Protein 8BJ2 (pdb70)

Sequence (718 aa):
DSFIRQQHLRKKLAPYQPILPFEVLSSRRLGRKPEEDIVKLDANENPYGPPPEVMEEALGSIRFPYVYPDPESRRLRAALAQDSGLESEEYILVGCGADELIDLIMRRCVLDPGDKIVDCPPTFTMYEFDAAVNGALVIKVPRRPDFSLNNVEQIIEVVKQEKKPKCCIFLTSPNNPDGSIIIDDDDLLKKILELPIILVVLDEAYIEFSSTIEESKMSWVKKHDNLIVLRTFSRAGLAGLRVGYGAFPLSIIKYLWRRAKQPYNVSVVAAEISSACAALQNPTYLENVKDALVKERGRLFDLLKAVPFLKPFPSHSNFILCEVTSGVDPKKLKEDLAEMGVMIRHYSNKKELKGYVRVSVGKPEHTDVLMNCISSRLSDSSFIRQHLRKLAPYQQPILPFEVLSSRLGRKPEDIVKLDANENPYGPPPEVMMEEALGSIRFPYVYPDPESRRLRAALAQDSGLESEEYILVGCGADELIDLIMRRCVLDPGDKIVDCPPTFTMMYEFDAAVNGALVIKVPRRPDFSLNVEQIIEVVKKQEKPKCCIFLTSPNNPDGSIIDDDDLLKILELPILVVLDEAYIEFSTIEESKMSWVKKHDNLIVLRTFSRAGLAGLRVGYGAFPLSIIKYLWRAKQPYNVSVVAAEISSACAALQNPTYLENVKDALVKERGRLFDLLKAVPFLKPFPSHSNFILCEVTSGVDPKKLKEDLAEMGVMIRHYSNKELKGYVRVSVGKPEEHTDVLMNCISRLS

Secondary structure (DSSP, 8-state):
--SS-GGGTTPPPP-----HHHHHHHHTS-GGG-EE-SS---TT-S-HHHHHHHTT-S-TTSPPPTT-HHHHHHHHHHHSS-GGGEEEESHHHHHHHHHHHHH--TT-EEEE-SSS-HHHHHHHHHTT-EEEE-PPPTTS---HHHHHHHHHHH--SEEEEESS-TTT-----HHHHHHHHTSSSEEEEE-TTGGGSSSPP-GGGGGT-TTEEEEEE----S-TTT--EEEE--HHHHHHHHHHS-SS-S-HHHHHHHHHHHT-HHHHHHHHHHHHHHHHHHHHHHHHSTTEEEPP-SSSEEEEEE-TT--HHHHHHHHHHTTEE-B---STTTTTEEEEE---HHHHHHHHHHHHTT-/--SS-GGGTTPPPP-----HHHHHHHHTS-GGG-EE-SS---TT-S-HHHHHHHTT-S-TTS---TT-HHHHHHHHHHHSS-GGGEEEESHHHHHHHHHHHHH--TT-EEEE-SSS-HHHHHHHHHTT-EEEE-PPPTTS---HHHHHHHHHHH--SEEEEESSPTTT-----HHHHHHHHTSSSEEEEE-TTGGGSSSPP-GGGGGT-TTEEEEEE----S-GGG--EEEE--HHHHHHHHHHS-SS-S-HHHHHHHHHHHT-HHHHHHHHHHHHHHHHHHHHHHHTSTTEEE---SSSEEEEEE-TT--HHHHHHHHHHTTEE-B---STTTTTEEEEE---HHHHHHHHHHHHT--

Solvent-accessible surface area: 27041 Å² total

Structure (mmCIF, N/CA/C/O backbone):
data_8BJ2
#
_entry.id   8BJ2
#
_cell.length_a   56.935
_cell.length_b   105.837
_cell.length_c   66.487
_cell.angle_alpha   90.000
_cell.angle_beta   108.900
_cell.angle_gamma   90.000
#
_symmetry.space_group_name_H-M   'P 1 21 1'
#
loop_
_entity.id
_entity.type
_entity.pdbx_description
1 polymer 'histidinol-phosphate aminotransferase'
2 non-polymer 'ACETATE ION'
3 non-polymer 'SODIUM ION'
4 non-polymer '4-(2-HYDROXYETHYL)-1-PIPERAZINE ETHANESULFONIC ACID'
5 water water
#
loop_
_atom_site.group_PDB
_atom_site.id
_atom_site.type_symbol
_atom_site.label_atom_id
_atom_site.label_alt_id
_atom_site.label_comp_id
_atom_site.label_asym_id
_atom_site.label_entity_id
_atom_site.label_seq_id
_atom_site.pdbx_PDB_ins_code
_atom_site.Cartn_x
_atom_site.Cartn_y
_atom_site.Cartn_z
_atom_site.occupancy
_atom_site.B_iso_or_equiv
_atom_site.auth_seq_id
_atom_site.auth_comp_id
_atom_site.auth_asym_id
_atom_site.auth_atom_id
_atom_site.pdbx_PDB_model_num
ATOM 1 N N . ASP A 1 1 ? 16.401 13.295 -5.052 1.00 37.37 25 ASP A N 1
ATOM 2 C CA . ASP A 1 1 ? 17.210 14.362 -5.634 1.00 36.91 25 ASP A CA 1
ATOM 3 C C . ASP A 1 1 ? 16.752 15.737 -5.149 1.00 33.98 25 ASP A C 1
ATOM 4 O O . ASP A 1 1 ? 15.668 15.882 -4.579 1.00 34.67 25 ASP A O 1
ATOM 9 N N . SER A 1 2 ? 17.579 16.750 -5.396 1.00 30.60 26 SER A N 1
ATOM 10 C CA . SER A 1 2 ? 17.333 18.073 -4.841 1.00 27.14 26 SER A CA 1
ATOM 11 C C . SER A 1 2 ? 18.226 19.081 -5.543 1.00 24.38 26 SER A C 1
ATOM 12 O O . SER A 1 2 ? 19.339 18.753 -5.964 1.00 25.46 26 SER A O 1
ATOM 15 N N . PHE A 1 3 ? 17.718 20.311 -5.677 1.00 21.08 27 PHE A N 1
ATOM 16 C CA . PHE A 1 3 ? 18.536 21.418 -6.164 1.00 18.82 27 PHE A CA 1
ATOM 17 C C . PHE A 1 3 ? 19.498 21.957 -5.102 1.00 17.01 27 PHE A C 1
ATOM 18 O O . PHE A 1 3 ? 20.391 22.748 -5.433 1.00 17.83 27 PHE A O 1
ATOM 26 N N . ILE A 1 4 ? 19.342 21.545 -3.843 1.00 17.57 28 ILE A N 1
ATOM 27 C CA . ILE A 1 4 ? 20.100 22.121 -2.735 1.00 17.46 28 ILE A CA 1
ATOM 28 C C . ILE A 1 4 ? 21.524 21.585 -2.758 1.00 18.28 28 ILE A C 1
ATOM 29 O O . ILE A 1 4 ? 21.757 20.392 -3.000 1.00 19.19 28 ILE A O 1
ATOM 34 N N . ARG A 1 5 ? 22.483 22.475 -2.506 1.00 16.19 29 ARG A N 1
ATOM 35 C CA . ARG A 1 5 ? 23.887 22.089 -2.463 1.00 16.10 29 ARG A CA 1
ATOM 36 C C . ARG A 1 5 ? 24.098 20.976 -1.447 1.00 15.46 29 ARG A C 1
ATOM 37 O O . ARG A 1 5 ? 23.492 20.971 -0.371 1.00 16.66 29 ARG A O 1
ATOM 45 N N . GLN A 1 6 ? 25.015 20.064 -1.782 1.00 18.24 30 GLN A N 1
ATOM 46 C CA A GLN A 1 6 ? 25.235 18.873 -0.963 0.47 18.91 30 GLN A CA 1
ATOM 47 C CA B GLN A 1 6 ? 25.217 18.874 -0.960 0.53 18.53 30 GLN A CA 1
ATOM 48 C C . GLN A 1 6 ? 25.558 19.228 0.484 1.00 20.61 30 GLN A C 1
ATOM 49 O O . GLN A 1 6 ? 25.061 18.590 1.419 1.00 21.10 30 GLN A O 1
ATOM 60 N N . HIS A 1 7 ? 26.401 20.236 0.697 1.00 19.01 31 HIS A N 1
ATOM 61 C CA . HIS A 1 7 ? 26.839 20.512 2.062 1.00 19.11 31 HIS A CA 1
ATOM 62 C C . HIS A 1 7 ? 25.716 21.031 2.946 1.00 18.21 31 HIS A C 1
ATOM 63 O O . HIS A 1 7 ? 25.828 20.958 4.176 1.00 21.93 31 HIS A O 1
ATOM 70 N N . LEU A 1 8 ? 24.641 21.546 2.361 1.00 17.29 32 LEU A N 1
ATOM 71 C CA . LEU A 1 8 ? 23.538 22.062 3.155 1.00 17.88 32 LEU A CA 1
ATOM 72 C C . LEU A 1 8 ? 22.518 20.993 3.509 1.00 20.29 32 LEU A C 1
ATOM 73 O O . LEU A 1 8 ? 21.644 21.241 4.346 1.00 21.95 32 LEU A O 1
ATOM 78 N N . ARG A 1 9 ? 22.586 19.819 2.881 1.00 23.23 33 ARG A N 1
ATOM 79 C CA . ARG A 1 9 ? 21.612 18.777 3.183 1.00 26.19 33 ARG A CA 1
ATOM 80 C C . ARG A 1 9 ? 21.822 18.185 4.570 1.00 28.22 33 ARG A C 1
ATOM 81 O O . ARG A 1 9 ? 20.894 17.582 5.116 1.00 32.43 33 ARG A O 1
ATOM 89 N N A LYS A 1 10 ? 23.011 18.356 5.148 0.70 28.41 34 LYS A N 1
ATOM 90 N N B LYS A 1 10 ? 23.004 18.360 5.163 0.30 26.85 34 LYS A N 1
ATOM 91 C CA A LYS A 1 10 ? 23.322 17.887 6.490 0.70 29.15 34 LYS A CA 1
ATOM 92 C CA B LYS A 1 10 ? 23.302 17.879 6.509 0.30 26.10 34 LYS A CA 1
ATOM 93 C C A LYS A 1 10 ? 23.496 19.033 7.483 0.70 26.96 34 LYS A C 1
ATOM 94 C C B LYS A 1 10 ? 23.399 19.011 7.528 0.30 24.94 34 LYS A C 1
ATOM 95 O O A LYS A 1 10 ? 24.074 18.837 8.556 0.70 28.66 34 LYS A O 1
ATOM 96 O O B LYS A 1 10 ? 23.782 18.773 8.676 0.30 24.94 34 LYS A O 1
ATOM 107 N N . LEU A 1 11 ? 22.969 20.213 7.170 1.00 24.62 35 LEU A N 1
ATOM 108 C CA . LEU A 1 11 ? 23.256 21.385 7.985 1.00 22.44 35 LEU A CA 1
ATOM 109 C C . LEU A 1 11 ? 22.466 21.327 9.283 1.00 25.95 35 LEU A C 1
ATOM 110 O O . LEU A 1 11 ? 21.249 21.127 9.269 1.00 29.45 35 LEU A O 1
ATOM 115 N N . ALA A 1 12 ? 23.155 21.518 10.402 1.00 25.51 36 ALA A N 1
ATOM 116 C CA . ALA A 1 12 ? 22.481 21.658 11.687 1.00 25.91 36 ALA A CA 1
ATOM 117 C C . ALA A 1 12 ? 21.953 23.081 11.826 1.00 25.97 36 ALA A C 1
ATOM 118 O O . ALA A 1 12 ? 22.719 24.041 11.656 1.00 27.20 36 ALA A O 1
ATOM 120 N N . PRO A 1 13 ? 20.665 23.263 12.110 1.00 27.84 37 PRO A N 1
ATOM 121 C CA . PRO A 1 13 ? 20.113 24.622 12.154 1.00 28.70 37 PRO A CA 1
ATOM 122 C C . PRO A 1 13 ? 20.567 25.384 13.385 1.00 26.33 37 PRO A C 1
ATOM 123 O O . PRO A 1 13 ? 20.953 24.816 14.411 1.00 26.58 37 PRO A O 1
ATOM 127 N N . TYR A 1 14 ? 20.505 26.705 13.262 1.00 23.82 38 TYR A N 1
ATOM 128 C CA . TYR A 1 14 ? 20.708 27.579 14.404 1.00 21.46 38 TYR A CA 1
ATOM 129 C C . TYR A 1 14 ? 19.548 27.427 15.381 1.00 22.83 38 TYR A C 1
ATOM 130 O O . TYR A 1 14 ? 18.424 27.095 14.993 1.00 26.09 38 TYR A O 1
ATOM 139 N N . GLN A 1 15 ? 19.829 27.688 16.660 1.00 24.64 39 GLN A N 1
ATOM 140 C CA . GLN A 1 15 ? 18.828 27.635 17.723 1.00 26.23 39 GLN A CA 1
ATOM 141 C C . GLN A 1 15 ? 18.493 29.048 18.173 1.00 24.37 39 GLN A C 1
ATOM 142 O O . GLN A 1 15 ? 19.086 29.552 19.139 1.00 26.11 39 GLN A O 1
ATOM 148 N N . PRO A 1 16 ? 17.546 29.726 17.533 1.00 21.43 40 PRO A N 1
ATOM 149 C CA . PRO A 1 16 ? 17.260 31.116 17.902 1.00 18.82 40 PRO A CA 1
ATOM 150 C C . PRO A 1 16 ? 16.362 31.188 19.130 1.00 20.24 40 PRO A C 1
ATOM 151 O O . PRO A 1 16 ? 15.832 30.189 19.622 1.00 23.89 40 PRO A O 1
ATOM 155 N N . ILE A 1 17 ? 16.203 32.410 19.624 1.00 17.97 41 ILE A N 1
ATOM 156 C CA . ILE A 1 17 ? 15.265 32.698 20.698 1.00 17.64 41 ILE A CA 1
ATOM 157 C C . ILE A 1 17 ? 14.053 33.429 20.119 1.00 18.36 41 ILE A C 1
ATOM 158 O O . ILE A 1 17 ? 14.041 33.842 18.954 1.00 17.90 41 ILE A O 1
ATOM 163 N N . LEU A 1 18 ? 13.003 33.550 20.939 1.00 18.27 42 LEU A N 1
ATOM 164 C CA . LEU A 1 18 ? 11.684 33.950 20.477 1.00 18.87 42 LEU A CA 1
ATOM 165 C C . LEU A 1 18 ? 11.199 35.191 21.213 1.00 17.10 42 LEU A C 1
ATOM 166 O O . LEU A 1 18 ? 11.462 35.339 22.410 1.00 17.07 42 LEU A O 1
ATOM 171 N N . PRO A 1 19 ? 10.483 36.082 20.529 1.00 17.26 43 PRO A N 1
ATOM 172 C CA . PRO A 1 19 ? 10.099 37.373 21.111 1.00 18.17 43 PRO A CA 1
ATOM 173 C C . PRO A 1 19 ? 8.866 37.259 22.004 1.00 18.07 43 PRO A C 1
ATOM 174 O O . PRO A 1 19 ? 8.228 36.208 22.113 1.00 17.04 43 PRO A O 1
ATOM 178 N N . PHE A 1 20 ? 8.517 38.394 22.624 1.00 16.62 44 PHE A N 1
ATOM 179 C CA . PHE A 1 20 ? 7.437 38.397 23.611 1.00 19.17 44 PHE A CA 1
ATOM 180 C C . PHE A 1 20 ? 6.110 37.927 23.013 1.00 19.65 44 PHE A C 1
ATOM 181 O O . PHE A 1 20 ? 5.329 37.239 23.679 1.00 19.37 44 PHE A O 1
ATOM 189 N N . GLU A 1 21 ? 5.808 38.328 21.778 1.00 19.87 45 GLU A N 1
ATOM 190 C CA . GLU A 1 21 ? 4.508 37.982 21.210 1.00 21.02 45 GLU A CA 1
ATOM 191 C C . GLU A 1 21 ? 4.368 36.475 21.044 1.00 23.26 45 GLU A C 1
ATOM 192 O O . GLU A 1 21 ? 3.290 35.909 21.272 1.00 25.13 45 GLU A O 1
ATOM 198 N N . VAL A 1 22 ? 5.455 35.805 20.664 1.00 21.89 46 VAL A N 1
ATOM 199 C CA . VAL A 1 22 ? 5.418 34.360 20.476 1.00 22.11 46 VAL A CA 1
ATOM 200 C C . VAL A 1 22 ? 5.400 33.657 21.825 1.00 22.42 46 VAL A C 1
ATOM 201 O O . VAL A 1 22 ? 4.629 32.714 22.042 1.00 23.13 46 VAL A O 1
ATOM 205 N N . LEU A 1 23 ? 6.223 34.124 22.763 1.00 21.16 47 LEU A N 1
ATOM 206 C CA . LEU A 1 23 ? 6.218 33.536 24.098 1.00 19.19 47 LEU A CA 1
ATOM 207 C C . LEU A 1 23 ? 4.858 33.685 24.768 1.00 20.59 47 LEU A C 1
ATOM 208 O O . LEU A 1 23 ? 4.402 32.773 25.468 1.00 22.73 47 LEU A O 1
ATOM 213 N N . SER A 1 24 ? 4.196 34.826 24.574 1.00 21.03 48 SER A N 1
ATOM 214 C CA . SER A 1 24 ? 2.887 35.014 25.194 1.00 23.66 48 SER A CA 1
ATOM 215 C C . SER A 1 24 ? 1.922 33.917 24.760 1.00 25.15 48 SER A C 1
ATOM 216 O O . SER A 1 24 ? 1.190 33.354 25.586 1.00 26.34 48 SER A O 1
ATOM 219 N N . SER A 1 25 ? 1.916 33.592 23.467 1.00 25.39 49 SER A N 1
ATOM 220 C CA . SER A 1 25 ? 1.036 32.541 22.971 1.00 29.03 49 SER A CA 1
ATOM 221 C C . SER A 1 25 ? 1.448 31.174 23.500 1.00 29.95 49 SER A C 1
ATOM 222 O O . SER A 1 25 ? 0.594 30.371 23.899 1.00 31.85 49 SER A O 1
ATOM 225 N N . ARG A 1 26 ? 2.749 30.886 23.510 1.00 27.85 50 ARG A N 1
ATOM 226 C CA A ARG A 1 26 ? 3.203 29.569 23.942 0.51 26.82 50 ARG A CA 1
ATOM 227 C CA B ARG A 1 26 ? 3.219 29.574 23.945 0.49 27.03 50 ARG A CA 1
ATOM 228 C C . ARG A 1 26 ? 2.991 29.373 25.437 1.00 27.24 50 ARG A C 1
ATOM 229 O O . ARG A 1 26 ? 2.539 28.306 25.871 1.00 28.76 50 ARG A O 1
ATOM 244 N N . LEU A 1 27 ? 3.311 30.384 26.241 1.00 25.48 51 LEU A N 1
ATOM 245 C CA . LEU A 1 27 ? 3.249 30.245 27.690 1.00 24.46 51 LEU A CA 1
ATOM 246 C C . LEU A 1 27 ? 1.879 30.561 28.276 1.00 25.92 51 LEU A C 1
ATOM 247 O O . LEU A 1 27 ? 1.622 30.218 29.437 1.00 27.13 51 LEU A O 1
ATOM 252 N N . GLY A 1 28 ? 0.992 31.190 27.514 1.00 26.14 52 GLY A N 1
ATOM 253 C CA . GLY A 1 28 ? -0.292 31.563 28.079 1.00 25.79 52 GLY A CA 1
ATOM 254 C C . GLY A 1 28 ? -0.195 32.664 29.112 1.00 25.76 52 GLY A C 1
ATOM 255 O O . GLY A 1 28 ? -0.942 32.654 30.103 1.00 28.73 52 GLY A O 1
ATOM 256 N N . ARG A 1 29 ? 0.719 33.605 28.915 1.00 23.59 53 ARG A N 1
ATOM 257 C CA . ARG A 1 29 ? 0.897 34.734 29.811 1.00 23.42 53 ARG A CA 1
ATOM 258 C C . ARG A 1 29 ? 0.976 36.014 28.993 1.00 24.93 53 ARG A C 1
ATOM 259 O O . ARG A 1 29 ? 1.436 36.012 27.848 1.00 25.06 53 ARG A O 1
ATOM 267 N N . LYS A 1 30 ? 0.543 37.112 29.594 1.00 26.22 54 LYS A N 1
ATOM 268 C CA . LYS A 1 30 ? 0.718 38.415 28.979 1.00 27.61 54 LYS A CA 1
ATOM 269 C C . LYS A 1 30 ? 2.199 38.794 28.973 1.00 25.33 54 LYS A C 1
ATOM 270 O O . LYS A 1 30 ? 2.951 38.394 29.866 1.00 24.97 54 LYS A O 1
ATOM 276 N N . PRO A 1 31 ? 2.649 39.553 27.968 1.00 25.92 55 PRO A N 1
ATOM 277 C CA . PRO A 1 31 ? 4.073 39.942 27.945 1.00 26.51 55 PRO A CA 1
ATOM 278 C C . PRO A 1 31 ? 4.527 40.624 29.225 1.00 27.27 55 PRO A C 1
ATOM 279 O O . PRO A 1 31 ? 5.665 40.417 29.669 1.00 26.78 55 PRO A O 1
ATOM 283 N N A GLU A 1 32 ? 3.662 41.427 29.843 0.46 27.49 56 GLU A N 1
ATOM 284 N N B GLU A 1 32 ? 3.652 41.424 29.839 0.54 27.91 56 GLU A N 1
ATOM 285 C CA A GLU A 1 32 ? 4.032 42.123 31.067 0.46 26.83 56 GLU A CA 1
ATOM 286 C CA B GLU A 1 32 ? 4.004 42.106 31.079 0.54 27.30 56 GLU A CA 1
ATOM 287 C C A GLU A 1 32 ? 4.223 41.182 32.251 0.46 26.01 56 GLU A C 1
ATOM 288 C C B GLU A 1 32 ? 4.404 41.119 32.164 0.54 25.83 56 GLU A C 1
ATOM 289 O O A GLU A 1 32 ? 4.703 41.627 33.298 0.46 26.34 56 GLU A O 1
ATOM 290 O O B GLU A 1 32 ? 5.199 41.454 33.049 0.54 27.39 56 GLU A O 1
ATOM 301 N N . ASP A 1 33 ? 3.869 39.905 32.113 1.00 25.25 57 ASP A N 1
ATOM 302 C CA . ASP A 1 33 ? 4.067 38.914 33.160 1.00 26.00 57 ASP A CA 1
ATOM 303 C C . ASP A 1 33 ? 5.086 37.853 32.774 1.00 25.83 57 ASP A C 1
ATOM 304 O O . ASP A 1 33 ? 5.160 36.811 33.435 1.00 28.66 57 ASP A O 1
ATOM 309 N N . ILE A 1 34 ? 5.861 38.089 31.717 1.00 22.69 58 ILE A N 1
ATOM 310 C CA . ILE A 1 34 ? 6.966 37.226 31.314 1.00 20.39 58 ILE A CA 1
ATOM 311 C C . ILE A 1 34 ? 8.267 37.970 31.585 1.00 19.37 58 ILE A C 1
ATOM 312 O O . ILE A 1 34 ? 8.435 39.116 31.157 1.00 22.41 58 ILE A O 1
ATOM 317 N N . VAL A 1 35 ? 9.176 37.333 32.314 1.00 16.72 59 VAL A N 1
ATOM 318 C CA . VAL A 1 35 ? 10.491 37.892 32.599 1.00 16.09 59 VAL A CA 1
ATOM 319 C C . VAL A 1 35 ? 11.468 37.243 31.625 1.00 16.16 59 VAL A C 1
ATOM 320 O O . VAL A 1 35 ? 11.710 36.030 31.672 1.00 17.47 59 VAL A O 1
ATOM 324 N N . LYS A 1 36 ? 12.045 38.046 30.745 1.00 15.37 60 LYS A N 1
ATOM 325 C CA . LYS A 1 36 ? 12.762 37.532 29.587 1.00 14.62 60 LYS A CA 1
ATOM 326 C C . LYS A 1 36 ? 14.240 37.860 29.726 1.00 15.91 60 LYS A C 1
ATOM 327 O O . LYS A 1 36 ? 14.670 38.984 29.456 1.00 18.24 60 LYS A O 1
ATOM 333 N N . LEU A 1 37 ? 15.014 36.854 30.110 1.00 14.71 61 LEU A N 1
ATOM 334 C CA . LEU A 1 37 ? 16.425 37.004 30.440 1.00 14.51 61 LEU A CA 1
ATOM 335 C C . LEU A 1 37 ? 17.269 36.027 29.647 1.00 13.30 61 LEU A C 1
ATOM 336 O O . LEU A 1 37 ? 18.236 35.465 30.165 1.00 13.31 61 LEU A O 1
ATOM 341 N N . ASP A 1 38 ? 16.898 35.792 28.378 1.00 13.80 62 ASP A N 1
ATOM 342 C CA . ASP A 1 38 ? 17.511 34.752 27.561 1.00 14.33 62 ASP A CA 1
ATOM 343 C C . ASP A 1 38 ? 18.228 35.244 26.312 1.00 13.85 62 ASP A C 1
ATOM 344 O O . ASP A 1 38 ? 18.791 34.414 25.590 1.00 14.84 62 ASP A O 1
ATOM 349 N N . ALA A 1 39 ? 18.254 36.553 26.043 1.00 13.15 63 ALA A N 1
ATOM 350 C CA . ALA A 1 39 ? 18.824 37.038 24.788 1.00 12.99 63 ALA A CA 1
ATOM 351 C C . ALA A 1 39 ? 19.701 38.273 24.969 1.00 14.29 63 ALA A C 1
ATOM 352 O O . ALA A 1 39 ? 20.110 38.883 23.967 1.00 14.65 63 ALA A O 1
ATOM 354 N N . ASN A 1 40 ? 20.019 38.650 26.208 1.00 13.39 64 ASN A N 1
ATOM 355 C CA . ASN A 1 40 ? 20.918 39.769 26.488 1.00 14.84 64 ASN A CA 1
ATOM 356 C C . ASN A 1 40 ? 20.349 41.095 25.995 1.00 14.45 64 ASN A C 1
ATOM 357 O O . ASN A 1 40 ? 21.099 42.033 25.713 1.00 13.76 64 ASN A O 1
ATOM 362 N N . GLU A 1 41 ? 19.024 41.181 25.930 1.00 13.47 65 GLU A N 1
ATOM 363 C CA . GLU A 1 41 ? 18.335 42.394 25.533 1.00 14.16 65 GLU A CA 1
ATOM 364 C C . GLU A 1 41 ? 18.340 43.394 26.686 1.00 14.91 65 GLU A C 1
ATOM 365 O O . GLU A 1 41 ? 18.377 43.028 27.866 1.00 15.92 65 GLU A O 1
ATOM 371 N N . ASN A 1 42 ? 18.287 44.669 26.339 1.00 15.59 66 ASN A N 1
ATOM 372 C CA . ASN A 1 42 ? 18.289 45.725 27.340 1.00 16.64 66 ASN A CA 1
ATOM 373 C C . ASN A 1 42 ? 16.849 46.035 27.725 1.00 17.32 66 ASN A C 1
ATOM 374 O O . ASN A 1 42 ? 16.121 46.643 26.920 1.00 15.25 66 ASN A O 1
ATOM 379 N N . PRO A 1 43 ? 16.407 45.690 28.946 1.00 17.31 67 PRO A N 1
ATOM 380 C CA . PRO A 1 43 ? 14.984 45.861 29.299 1.00 16.82 67 PRO A CA 1
ATOM 381 C C . PRO A 1 43 ? 14.546 47.303 29.410 1.00 17.03 67 PRO A C 1
ATOM 382 O O . PRO A 1 43 ? 13.341 47.560 29.436 1.00 18.39 67 PRO A O 1
ATOM 386 N N . TYR A 1 44 ? 15.475 48.238 29.535 1.00 15.65 68 TYR A N 1
ATOM 387 C CA . TYR A 1 44 ? 15.125 49.650 29.594 1.00 15.91 68 TYR A CA 1
ATOM 388 C C . TYR A 1 44 ? 14.785 50.219 28.226 1.00 16.83 68 TYR A C 1
ATOM 389 O O . TYR A 1 44 ? 14.213 51.312 28.141 1.00 18.66 68 TYR A O 1
ATOM 398 N N . GLY A 1 45 ? 15.119 49.506 27.157 1.00 15.11 69 GLY A N 1
ATOM 399 C CA . GLY A 1 45 ? 14.899 49.995 25.821 1.00 15.65 69 GLY A CA 1
ATOM 400 C C . GLY A 1 45 ? 15.895 51.070 25.421 1.00 15.83 69 GLY A C 1
ATOM 401 O O . GLY A 1 45 ? 16.769 51.473 26.193 1.00 16.19 69 GLY A O 1
ATOM 402 N N . PRO A 1 46 ? 15.757 51.563 24.195 1.00 16.88 70 PRO A N 1
ATOM 403 C CA . PRO A 1 46 ? 16.691 52.572 23.667 1.00 16.48 70 PRO A CA 1
ATOM 404 C C . PRO A 1 46 ? 16.357 53.963 24.176 1.00 16.74 70 PRO A C 1
ATOM 405 O O . PRO A 1 46 ? 15.316 54.170 24.820 1.00 16.89 70 PRO A O 1
ATOM 409 N N . PRO A 1 47 ? 17.214 54.945 23.897 1.00 17.29 71 PRO A N 1
ATOM 410 C CA . PRO A 1 47 ? 16.910 56.314 24.309 1.00 17.88 71 PRO A CA 1
ATOM 411 C C . PRO A 1 47 ? 15.608 56.779 23.704 1.00 17.48 71 PRO A C 1
ATOM 412 O O . PRO A 1 47 ? 15.206 56.329 22.610 1.00 17.25 71 PRO A O 1
ATOM 416 N N . PRO A 1 48 ? 14.905 57.708 24.367 1.00 18.61 72 PRO A N 1
ATOM 417 C CA . PRO A 1 48 ? 13.587 58.148 23.868 1.00 18.66 72 PRO A CA 1
ATOM 418 C C . PRO A 1 48 ? 13.628 58.761 22.477 1.00 19.36 72 PRO A C 1
ATOM 419 O O . PRO A 1 48 ? 12.598 58.775 21.789 1.00 20.87 72 PRO A O 1
ATOM 423 N N . GLU A 1 49 ? 14.782 59.267 22.042 1.00 18.54 73 GLU A N 1
ATOM 424 C CA . GLU A 1 49 ? 14.885 59.818 20.695 1.00 18.61 73 GLU A CA 1
ATOM 425 C C . GLU A 1 49 ? 14.550 58.783 19.626 1.00 18.49 73 GLU A C 1
ATOM 426 O O . GLU A 1 49 ? 14.139 59.150 18.516 1.00 19.98 73 GLU A O 1
ATOM 432 N N . VAL A 1 50 ? 14.710 57.495 19.932 1.00 16.65 74 VAL A N 1
ATOM 433 C CA . VAL A 1 50 ? 14.503 56.464 18.921 1.00 16.56 74 VAL A CA 1
ATOM 434 C C . VAL A 1 50 ? 13.034 56.371 18.529 1.00 16.89 74 VAL A C 1
ATOM 435 O O . VAL A 1 50 ? 12.698 56.418 17.342 1.00 16.90 74 VAL A O 1
ATOM 439 N N . MET A 1 51 ? 12.133 56.212 19.506 1.00 17.89 75 MET A N 1
ATOM 440 C CA . MET A 1 51 ? 10.717 56.111 19.156 1.00 19.69 75 MET A CA 1
ATOM 441 C C . MET A 1 51 ? 10.230 57.384 18.472 1.00 19.82 75 MET A C 1
ATOM 442 O O . MET A 1 51 ? 9.393 57.330 17.559 1.00 19.67 75 MET A O 1
ATOM 447 N N A GLU A 1 52 ? 10.710 58.541 18.931 0.49 19.83 76 GLU A N 1
ATOM 448 N N B GLU A 1 52 ? 10.748 58.539 18.885 0.51 19.70 76 GLU A N 1
ATOM 449 C CA A GLU A 1 52 ? 10.383 59.798 18.267 0.49 20.37 76 GLU A CA 1
ATOM 450 C CA B GLU A 1 52 ? 10.341 59.785 18.243 0.51 20.14 76 GLU A CA 1
ATOM 451 C C A GLU A 1 52 ? 10.746 59.730 16.789 0.49 20.44 76 GLU A C 1
ATOM 452 C C B GLU A 1 52 ? 10.781 59.822 16.785 0.51 20.73 76 GLU A C 1
ATOM 453 O O A GLU A 1 52 ? 9.925 60.041 15.919 0.49 21.02 76 GLU A O 1
ATOM 454 O O B GLU A 1 52 ? 10.057 60.334 15.923 0.51 22.35 76 GLU A O 1
ATOM 465 N N . ALA A 1 53 ? 11.972 59.292 16.491 1.00 20.19 77 ALA A N 1
ATOM 466 C CA . ALA A 1 53 ? 12.445 59.256 15.113 1.00 19.73 77 ALA A CA 1
ATOM 467 C C . ALA A 1 53 ? 11.703 58.210 14.294 1.00 19.43 77 ALA A C 1
ATOM 468 O O . ALA A 1 53 ? 11.396 58.441 13.119 1.00 21.37 77 ALA A O 1
ATOM 470 N N . LEU A 1 54 ? 11.431 57.042 14.881 1.00 19.86 78 LEU A N 1
ATOM 471 C CA . LEU A 1 54 ? 10.745 55.996 14.126 1.00 19.53 78 LEU A CA 1
ATOM 472 C C . LEU A 1 54 ? 9.325 56.414 13.751 1.00 20.15 78 LEU A C 1
ATOM 473 O O . LEU A 1 54 ? 8.835 56.080 12.664 1.00 23.74 78 LEU A O 1
ATOM 478 N N . GLY A 1 55 ? 8.650 57.153 14.625 1.00 20.35 79 GLY A N 1
ATOM 479 C CA . GLY A 1 55 ? 7.309 57.606 14.319 1.00 21.11 79 GLY A CA 1
ATOM 480 C C . GLY A 1 55 ? 7.245 58.750 13.336 1.00 21.66 79 GLY A C 1
ATOM 481 O O . GLY A 1 55 ? 6.142 59.138 12.937 1.00 25.50 79 GLY A O 1
ATOM 482 N N . SER A 1 56 ? 8.393 59.294 12.932 1.00 23.41 80 SER A N 1
ATOM 483 C CA . SER A 1 56 ? 8.431 60.426 12.014 1.00 23.57 80 SER A CA 1
ATOM 484 C C . SER A 1 56 ? 9.304 60.144 10.793 1.00 21.68 80 SER A C 1
ATOM 485 O O . SER A 1 56 ? 9.800 61.076 10.153 1.00 22.94 80 SER A O 1
ATOM 488 N N . ILE A 1 57 ? 9.461 58.874 10.426 1.00 20.84 81 ILE A N 1
ATOM 489 C CA . ILE A 1 57 ? 10.219 58.538 9.224 1.00 17.70 81 ILE A CA 1
ATOM 490 C C . ILE A 1 57 ? 9.555 59.204 8.025 1.00 17.53 81 ILE A C 1
ATOM 491 O O . ILE A 1 57 ? 8.373 58.980 7.745 1.00 19.25 81 ILE A O 1
ATOM 496 N N . ARG A 1 58 ? 10.329 59.993 7.279 1.00 17.12 82 ARG A N 1
ATOM 497 C CA . ARG A 1 58 ? 9.772 60.775 6.182 1.00 17.19 82 ARG A CA 1
ATOM 498 C C . ARG A 1 58 ? 9.607 59.955 4.906 1.00 16.60 82 ARG A C 1
ATOM 499 O O . ARG A 1 58 ? 8.643 60.162 4.155 1.00 16.65 82 ARG A O 1
ATOM 507 N N . PHE A 1 59 ? 10.517 59.020 4.644 1.00 15.84 83 PHE A N 1
ATOM 508 C CA . PHE A 1 59 ? 10.584 58.341 3.350 1.00 14.43 83 PHE A CA 1
ATOM 509 C C . PHE A 1 59 ? 10.634 56.828 3.510 1.00 14.02 83 PHE A C 1
ATOM 510 O O . PHE A 1 59 ? 11.571 56.178 3.029 1.00 15.14 83 PHE A O 1
ATOM 518 N N . PRO A 1 60 ? 9.614 56.227 4.150 1.00 13.81 84 PRO A N 1
ATOM 519 C CA . PRO A 1 60 ? 9.595 54.756 4.267 1.00 13.75 84 PRO A CA 1
ATOM 520 C C . PRO A 1 60 ? 9.483 54.060 2.926 1.00 14.78 84 PRO A C 1
ATOM 521 O O . PRO A 1 60 ? 9.792 52.861 2.824 1.00 13.63 84 PRO A O 1
ATOM 525 N N . TYR A 1 61 ? 9.021 54.779 1.904 1.00 14.16 85 TYR A N 1
ATOM 526 C CA . TYR A 1 61 ? 8.786 54.244 0.574 1.00 13.15 85 TYR A CA 1
ATOM 527 C C . TYR A 1 61 ? 9.995 54.362 -0.341 1.00 12.95 85 TYR A C 1
ATOM 528 O O . TYR A 1 61 ? 9.906 53.955 -1.500 1.00 13.81 85 TYR A O 1
ATOM 537 N N . VAL A 1 62 ? 11.109 54.904 0.145 1.00 12.76 86 VAL A N 1
ATOM 538 C CA . VAL A 1 62 ? 12.319 55.108 -0.643 1.00 12.58 86 VAL A CA 1
ATOM 539 C C . VAL A 1 62 ? 13.406 54.188 -0.104 1.00 14.05 86 VAL A C 1
ATOM 540 O O . VAL A 1 62 ? 13.520 53.994 1.112 1.00 14.30 86 VAL A O 1
ATOM 544 N N . TYR A 1 63 ? 14.176 53.590 -1.013 1.00 12.26 87 TYR A N 1
ATOM 545 C CA . TYR A 1 63 ? 15.265 52.706 -0.606 1.00 11.99 87 TYR A CA 1
ATOM 546 C C . TYR A 1 63 ? 16.215 53.437 0.347 1.00 12.67 87 TYR A C 1
ATOM 547 O O . TYR A 1 63 ? 16.366 54.667 0.281 1.00 14.58 87 TYR A O 1
ATOM 556 N N . PRO A 1 64 ? 16.856 52.705 1.256 1.00 12.46 88 PRO A N 1
ATOM 557 C CA . PRO A 1 64 ? 17.835 53.328 2.152 1.00 12.47 88 PRO A CA 1
ATOM 558 C C . PRO A 1 64 ? 19.109 53.695 1.398 1.00 12.07 88 PRO A C 1
ATOM 559 O O . PRO A 1 64 ? 19.328 53.289 0.256 1.00 13.65 88 PRO A O 1
ATOM 563 N N . ASP A 1 65 ? 19.977 54.444 2.080 1.00 13.64 89 ASP A N 1
ATOM 564 C CA . ASP A 1 65 ? 21.300 54.773 1.559 1.00 13.80 89 ASP A CA 1
ATOM 565 C C . ASP A 1 65 ? 22.144 53.508 1.525 1.00 12.77 89 ASP A C 1
ATOM 566 O O . ASP A 1 65 ? 22.414 52.932 2.591 1.00 13.20 89 ASP A O 1
ATOM 571 N N . PRO A 1 66 ? 22.579 53.039 0.352 1.00 13.78 90 PRO A N 1
ATOM 572 C CA . PRO A 1 66 ? 23.396 51.816 0.314 1.00 12.74 90 PRO A CA 1
ATOM 573 C C . PRO A 1 66 ? 24.719 51.952 1.041 1.00 13.11 90 PRO A C 1
ATOM 574 O O . PRO A 1 66 ? 25.336 50.931 1.389 1.00 15.25 90 PRO A O 1
ATOM 578 N N . GLU A 1 67 ? 25.185 53.180 1.274 1.00 13.75 91 GLU A N 1
ATOM 579 C CA . GLU A 1 67 ? 26.433 53.426 1.985 1.00 14.87 91 GLU A CA 1
ATOM 580 C C . GLU A 1 67 ? 26.243 53.785 3.457 1.00 15.29 91 GLU A C 1
ATOM 581 O O . GLU A 1 67 ? 27.240 53.957 4.168 1.00 15.80 91 GLU A O 1
ATOM 587 N N . SER A 1 68 ? 25.006 53.886 3.932 1.00 13.68 92 SER A N 1
ATOM 588 C CA . SER A 1 68 ? 24.727 54.228 5.334 1.00 14.81 92 SER A CA 1
ATOM 589 C C . SER A 1 68 ? 25.637 55.350 5.845 1.00 15.71 92 SER A C 1
ATOM 590 O O . SER A 1 68 ? 26.192 55.287 6.948 1.00 15.59 92 SER A O 1
ATOM 593 N N . ARG A 1 69 ? 25.773 56.416 5.046 1.00 14.60 93 ARG A N 1
ATOM 594 C CA . ARG A 1 69 ? 26.850 57.370 5.300 1.00 15.35 93 ARG A CA 1
ATOM 595 C C . ARG A 1 69 ? 26.571 58.294 6.477 1.00 15.75 93 ARG A C 1
ATOM 596 O O . ARG A 1 69 ? 27.515 58.723 7.152 1.00 17.24 93 ARG A O 1
ATOM 604 N N . ARG A 1 70 ? 25.309 58.632 6.733 1.00 15.41 94 ARG A N 1
ATOM 605 C CA . ARG A 1 70 ? 25.001 59.455 7.899 1.00 15.33 94 ARG A CA 1
ATOM 606 C C . ARG A 1 70 ? 25.366 58.725 9.189 1.00 16.17 94 ARG A C 1
ATOM 607 O O . ARG A 1 70 ? 26.024 59.285 10.078 1.00 16.14 94 ARG A O 1
ATOM 615 N N . LEU A 1 71 ? 24.956 57.466 9.309 1.00 16.31 95 LEU A N 1
ATOM 616 C CA . LEU A 1 71 ? 25.320 56.720 10.500 1.00 15.22 95 LEU A CA 1
ATOM 617 C C . LEU A 1 71 ? 26.828 56.533 10.586 1.00 13.95 95 LEU A C 1
ATOM 618 O O . LEU A 1 71 ? 27.402 56.629 11.668 1.00 15.24 95 LEU A O 1
ATOM 623 N N . ARG A 1 72 ? 27.499 56.288 9.456 1.00 14.69 96 ARG A N 1
ATOM 624 C CA . ARG A 1 72 ? 28.948 56.089 9.513 1.00 14.42 96 ARG A CA 1
ATOM 625 C C . ARG A 1 72 ? 29.669 57.359 9.954 1.00 14.74 96 ARG A C 1
ATOM 626 O O . ARG A 1 72 ? 30.672 57.295 10.673 1.00 16.10 96 ARG A O 1
ATOM 634 N N . ALA A 1 73 ? 29.152 58.526 9.566 1.00 15.67 97 ALA A N 1
ATOM 635 C CA . ALA A 1 73 ? 29.730 59.771 10.059 1.00 15.43 97 AL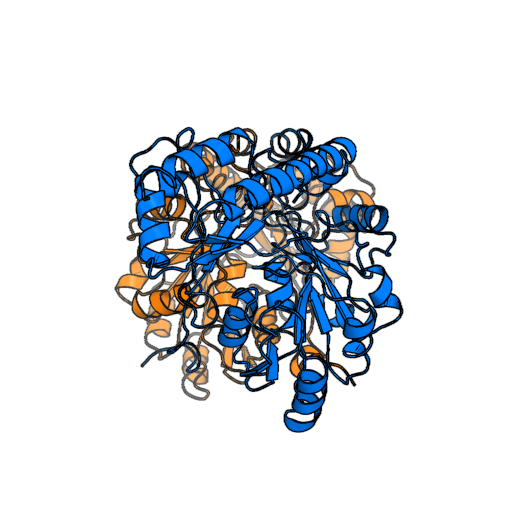A A CA 1
ATOM 636 C C . ALA A 1 73 ? 29.557 59.882 11.569 1.00 17.46 97 ALA A C 1
ATOM 637 O O . ALA A 1 73 ? 30.478 60.298 12.283 1.00 18.79 97 ALA A O 1
ATOM 639 N N . ALA A 1 74 ? 28.384 59.508 12.075 1.00 17.50 98 ALA A N 1
ATOM 640 C CA . ALA A 1 74 ? 28.161 59.544 13.516 1.00 16.46 98 ALA A CA 1
ATOM 641 C C . ALA A 1 74 ? 29.037 58.528 14.236 1.00 17.55 98 ALA A C 1
ATOM 642 O O . ALA A 1 74 ? 29.528 58.795 15.337 1.00 17.94 98 ALA A O 1
ATOM 644 N N . LEU A 1 75 ? 29.247 57.360 13.632 1.00 17.35 99 LEU A N 1
ATOM 645 C CA . LEU A 1 75 ? 30.100 56.355 14.252 1.00 16.90 99 LEU A CA 1
ATOM 646 C C . LEU A 1 7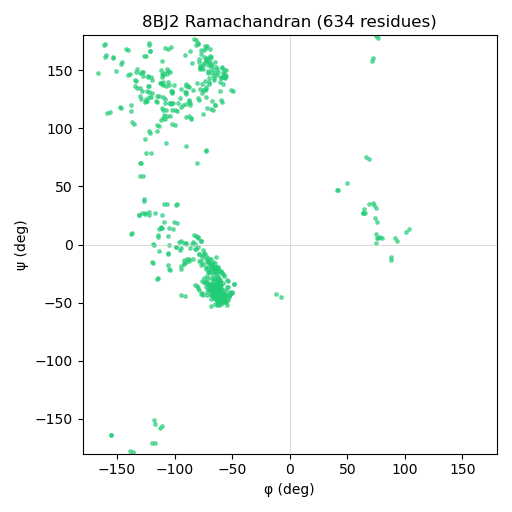5 ? 31.561 56.766 14.202 1.00 15.50 99 LEU A C 1
ATOM 647 O O . LEU A 1 75 ? 32.339 56.391 15.084 1.00 16.70 99 LEU A O 1
ATOM 652 N N . ALA A 1 76 ? 31.958 57.535 13.188 1.00 16.49 100 ALA A N 1
ATOM 653 C CA . ALA A 1 76 ? 33.313 58.081 13.174 1.00 17.09 100 ALA A CA 1
ATOM 654 C C . ALA A 1 76 ? 33.523 59.033 14.348 1.00 17.96 100 ALA A C 1
ATOM 655 O O . ALA A 1 76 ? 34.566 58.998 15.017 1.00 18.80 100 ALA A O 1
ATOM 657 N N . GLN A 1 77 ? 32.532 59.878 14.622 1.00 19.68 101 GLN A N 1
ATOM 658 C CA . GLN A 1 77 ? 32.633 60.765 15.773 1.00 21.10 101 GLN A CA 1
ATOM 659 C C . GLN A 1 77 ? 32.633 59.975 17.076 1.00 20.83 101 GLN A C 1
ATOM 660 O O . GLN A 1 77 ? 33.408 60.274 17.990 1.00 21.20 101 GLN A O 1
ATOM 666 N N . ASP A 1 78 ? 31.784 58.957 17.183 1.00 19.49 102 ASP A N 1
ATOM 667 C CA . ASP A 1 78 ? 31.715 58.202 18.429 1.00 19.16 102 ASP A CA 1
ATOM 668 C C . ASP A 1 78 ? 33.012 57.452 18.700 1.00 19.14 102 ASP A C 1
ATOM 669 O O . ASP A 1 78 ? 33.468 57.377 19.846 1.00 21.07 102 ASP A O 1
ATOM 674 N N . SER A 1 79 ? 33.607 56.859 17.666 1.00 17.51 103 SER A N 1
ATOM 675 C CA . SER A 1 79 ? 34.714 55.927 17.841 1.00 18.18 103 SER A CA 1
ATOM 676 C C . SER A 1 79 ? 36.081 56.576 17.716 1.00 19.35 103 SER A C 1
ATOM 677 O O . SER A 1 79 ? 37.073 55.974 18.136 1.00 20.21 103 SER A O 1
ATOM 680 N N . GLY A 1 80 ? 36.160 57.756 17.117 1.00 20.37 104 GLY A N 1
ATOM 681 C CA . GLY A 1 80 ? 37.440 58.349 16.809 1.00 21.25 104 GLY A CA 1
ATOM 682 C C . GLY A 1 80 ? 38.130 57.752 15.608 1.00 21.43 104 GLY A C 1
ATOM 683 O O . GLY A 1 80 ? 39.285 58.099 15.341 1.00 24.18 104 GLY A O 1
ATOM 684 N N . LEU A 1 81 ? 37.466 56.850 14.895 1.00 18.87 105 LEU A N 1
ATOM 685 C CA . LEU A 1 81 ? 37.996 56.216 13.698 1.00 18.15 105 LEU A CA 1
ATOM 686 C C . LEU A 1 81 ? 37.281 56.771 12.472 1.00 18.79 105 LEU A C 1
ATOM 687 O O . LEU A 1 81 ? 36.058 56.922 12.471 1.00 19.95 105 LEU A O 1
ATOM 692 N N . GLU A 1 82 ? 38.048 57.069 11.428 1.00 18.36 106 GLU A N 1
ATOM 693 C CA . GLU A 1 82 ? 37.489 57.687 10.235 1.00 19.10 106 GLU A CA 1
ATOM 694 C C . GLU A 1 82 ? 36.466 56.771 9.567 1.00 15.75 106 GLU A C 1
ATOM 695 O O . GLU A 1 82 ? 36.561 55.541 9.623 1.00 17.22 106 GLU A O 1
ATOM 701 N N . SER A 1 83 ? 35.493 57.394 8.894 1.00 17.04 107 SER A N 1
ATOM 702 C CA . SER A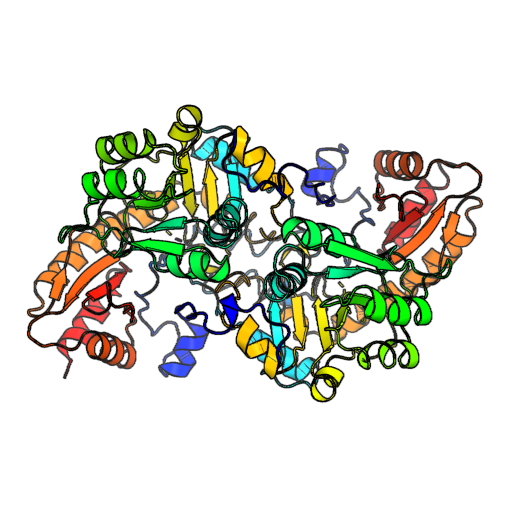 1 83 ? 34.360 56.658 8.342 1.00 18.38 107 SER A CA 1
ATOM 703 C C . SER A 1 83 ? 34.763 55.686 7.242 1.00 17.47 107 SER A C 1
ATOM 704 O O . SER A 1 83 ? 34.033 54.706 7.003 1.00 16.92 107 SER A O 1
ATOM 707 N N A GLU A 1 84 ? 35.895 55.931 6.576 0.52 18.65 108 GLU A N 1
ATOM 708 N N B GLU A 1 84 ? 35.893 55.918 6.570 0.48 18.35 108 GLU A N 1
ATOM 709 C CA A GLU A 1 84 ? 36.362 55.026 5.533 0.52 18.00 108 GLU A CA 1
ATOM 710 C CA B GLU A 1 84 ? 36.322 55.005 5.517 0.48 17.22 108 GLU A CA 1
ATOM 711 C C A GLU A 1 84 ? 36.609 53.617 6.057 0.52 16.66 108 GLU A C 1
ATOM 712 C C B GLU A 1 84 ? 36.701 53.627 6.045 0.48 16.91 108 GLU A C 1
ATOM 713 O O A GLU A 1 84 ? 36.582 52.661 5.271 0.52 15.82 108 GLU A O 1
ATOM 714 O O B GLU A 1 84 ? 36.862 52.700 5.243 0.48 17.71 108 GLU A O 1
ATOM 725 N N . TYR A 1 85 ? 36.837 53.467 7.360 1.00 16.63 109 TYR A N 1
ATOM 726 C CA . TYR A 1 85 ? 37.112 52.171 7.964 1.00 15.09 109 TYR A CA 1
ATOM 727 C C . TYR A 1 85 ? 35.857 51.446 8.427 1.00 14.53 109 TYR A C 1
ATOM 728 O O . TYR A 1 85 ? 35.969 50.320 8.919 1.00 15.63 109 TYR A O 1
ATOM 737 N N . ILE A 1 86 ? 34.677 52.041 8.298 1.00 13.83 110 ILE A N 1
ATOM 738 C CA . ILE A 1 86 ? 33.492 51.562 9.004 1.00 14.05 110 ILE A CA 1
ATOM 739 C C . ILE A 1 86 ? 32.475 51.028 8.003 1.00 14.02 110 ILE A C 1
ATOM 740 O O . ILE A 1 86 ? 32.085 51.724 7.054 1.00 15.42 110 ILE A O 1
ATOM 745 N N . LEU A 1 87 ? 32.020 49.797 8.240 1.00 13.74 111 LEU A N 1
ATOM 746 C CA . LEU A 1 87 ? 30.854 49.238 7.576 1.00 13.29 111 LEU A CA 1
ATOM 747 C C . LEU A 1 87 ? 29.704 49.131 8.571 1.00 12.93 111 LEU A C 1
ATOM 748 O O . LEU A 1 87 ? 29.919 48.917 9.767 1.00 14.65 111 LEU A O 1
ATOM 753 N N . VAL A 1 88 ? 28.482 49.293 8.073 1.00 12.64 112 VAL A N 1
ATOM 754 C CA . VAL A 1 88 ? 27.263 49.074 8.847 1.00 12.48 112 VAL A CA 1
ATOM 755 C C . VAL A 1 88 ? 26.567 47.836 8.301 1.00 13.13 112 VAL A C 1
ATOM 756 O O . VAL A 1 88 ? 26.490 47.650 7.081 1.00 13.32 112 VAL A O 1
ATOM 760 N N . GLY A 1 89 ? 26.058 46.993 9.206 1.00 13.22 113 GLY A N 1
ATOM 761 C CA . GLY A 1 89 ? 25.364 45.792 8.811 1.00 13.79 113 GLY A CA 1
ATOM 762 C C . GLY A 1 89 ? 23.974 45.709 9.411 1.00 12.20 113 GLY A C 1
ATOM 763 O O . GLY A 1 89 ? 23.624 46.400 10.373 1.00 12.65 113 GLY A O 1
ATOM 764 N N . CYS A 1 90 ? 23.177 44.832 8.801 1.00 12.05 114 CYS A N 1
ATOM 765 C CA . CYS A 1 90 ? 21.865 44.420 9.302 1.00 13.71 114 CYS A CA 1
ATOM 766 C C . CYS A 1 90 ? 22.140 43.514 10.501 1.00 13.57 114 CYS A C 1
ATOM 767 O O . CYS A 1 90 ? 22.114 42.284 10.421 1.00 15.24 114 CYS A O 1
ATOM 770 N N . GLY A 1 91 ? 22.414 44.160 11.637 1.00 12.58 115 GLY A N 1
ATOM 771 C CA . GLY A 1 91 ? 23.059 43.533 12.775 1.00 12.68 115 GLY A CA 1
ATOM 772 C C . GLY A 1 91 ? 24.529 43.267 12.508 1.00 12.50 115 GLY A C 1
ATOM 773 O O . GLY A 1 91 ? 24.958 43.210 11.347 1.00 12.99 115 GLY A O 1
ATOM 774 N N . ALA A 1 92 ? 25.320 43.082 13.566 1.00 13.03 116 ALA A N 1
ATOM 775 C CA . ALA A 1 92 ? 26.644 42.497 13.395 1.00 12.97 116 ALA A CA 1
ATOM 776 C C . ALA A 1 92 ? 26.560 41.119 12.757 1.00 13.89 116 ALA A C 1
ATOM 777 O O . ALA A 1 92 ? 27.516 40.701 12.104 1.00 13.32 116 ALA A O 1
ATOM 779 N N . ASP A 1 93 ? 25.424 40.428 12.903 1.00 12.97 117 ASP A N 1
ATOM 780 C CA . ASP A 1 93 ? 25.244 39.143 12.227 1.00 14.03 117 ASP A CA 1
ATOM 781 C C . ASP A 1 93 ? 25.533 39.247 10.731 1.00 12.80 117 ASP A C 1
ATOM 782 O O . ASP A 1 93 ? 26.141 38.342 10.142 1.00 13.17 117 ASP A O 1
ATOM 787 N N . GLU A 1 94 ? 25.057 40.316 10.079 1.00 12.68 118 GLU A N 1
ATOM 788 C CA . GLU A 1 94 ? 25.329 40.434 8.648 1.00 13.48 118 GLU A CA 1
ATOM 789 C C . GLU A 1 94 ? 26.831 40.488 8.386 1.00 13.09 118 GLU A C 1
ATOM 790 O O . GLU A 1 94 ? 27.324 39.915 7.406 1.00 13.20 118 GLU A O 1
ATOM 796 N N . LEU A 1 95 ? 27.567 41.234 9.216 1.00 13.63 119 LEU A N 1
ATOM 797 C CA . LEU A 1 95 ? 29.000 41.398 8.998 1.00 13.16 119 LEU A CA 1
ATOM 798 C C . LEU A 1 95 ? 29.773 40.120 9.281 1.00 12.25 119 LEU A C 1
ATOM 799 O O . LEU A 1 95 ? 30.762 39.832 8.596 1.00 12.47 119 LEU A O 1
ATOM 804 N N . ILE A 1 96 ? 29.337 39.339 10.264 1.00 12.23 120 ILE A N 1
ATOM 805 C CA . ILE A 1 96 ? 29.973 38.052 10.520 1.00 12.50 120 ILE A CA 1
ATOM 806 C C . ILE A 1 96 ? 29.880 37.180 9.277 1.00 12.56 120 ILE A C 1
ATOM 807 O O . ILE A 1 96 ? 30.869 36.589 8.825 1.00 13.44 120 ILE A O 1
ATOM 812 N N . ASP A 1 97 ? 28.676 37.082 8.720 1.00 13.44 121 ASP A N 1
ATOM 813 C CA . ASP A 1 97 ? 28.460 36.257 7.536 1.00 13.76 121 ASP A CA 1
ATOM 814 C C . ASP A 1 97 ? 29.159 36.852 6.325 1.00 13.60 121 ASP A C 1
ATOM 815 O O . ASP A 1 97 ? 29.796 36.122 5.559 1.00 13.58 121 ASP A O 1
ATOM 820 N N . LEU A 1 98 ? 29.125 38.180 6.181 1.00 12.81 122 LEU A N 1
ATOM 821 C CA . LEU A 1 98 ? 29.791 38.808 5.044 1.00 12.88 122 LEU A CA 1
ATOM 822 C C . LEU A 1 98 ? 31.277 38.503 5.046 1.00 12.83 122 LEU A C 1
ATOM 823 O O . LEU A 1 98 ? 31.855 38.207 3.998 1.00 12.58 122 LEU A O 1
ATOM 828 N N . ILE A 1 99 ? 31.926 38.600 6.206 1.00 13.10 123 ILE A N 1
ATOM 829 C CA . ILE A 1 99 ? 33.353 38.295 6.275 1.00 12.83 123 ILE A CA 1
ATOM 830 C C . ILE A 1 99 ? 33.603 36.870 5.802 1.00 12.52 123 ILE A C 1
ATOM 831 O O . ILE A 1 99 ? 34.479 36.617 4.973 1.00 12.35 123 ILE A O 1
ATOM 836 N N . MET A 1 100 ? 32.841 35.912 6.327 1.00 12.35 124 MET A N 1
ATOM 837 C CA . MET A 1 100 ? 33.045 34.519 5.928 1.00 12.16 124 MET A CA 1
ATOM 838 C C . MET A 1 100 ? 32.792 34.297 4.439 1.00 12.94 124 MET A C 1
ATOM 839 O O . MET A 1 100 ? 33.556 33.580 3.777 1.00 12.85 124 MET A O 1
ATOM 844 N N A ARG A 1 101 ? 31.732 34.882 3.884 0.45 13.22 125 ARG A N 1
ATOM 845 N N B ARG A 1 101 ? 31.719 34.897 3.904 0.55 13.28 125 ARG A N 1
ATOM 846 C CA A ARG A 1 101 ? 31.461 34.628 2.474 0.45 13.12 125 ARG A CA 1
ATOM 847 C CA B ARG A 1 101 ? 31.407 34.736 2.488 0.55 13.88 125 ARG A CA 1
ATOM 848 C C A ARG A 1 101 ? 32.459 35.335 1.565 0.45 14.05 125 ARG A C 1
ATOM 849 C C B ARG A 1 101 ? 32.530 35.272 1.621 0.55 14.24 125 ARG A C 1
ATOM 850 O O A ARG A 1 101 ? 32.553 34.986 0.385 0.45 13.75 125 ARG A O 1
ATOM 851 O O B ARG A 1 101 ? 32.776 34.756 0.524 0.55 14.78 125 ARG A O 1
ATOM 866 N N . CYS A 1 102 ? 33.180 36.342 2.059 1.00 13.46 126 CYS A N 1
ATOM 867 C CA . CYS A 1 102 ? 34.220 36.979 1.257 1.00 13.29 126 CYS A CA 1
ATOM 868 C C . CYS A 1 102 ? 35.615 36.378 1.438 1.00 12.66 126 CYS A C 1
ATOM 869 O O . CYS A 1 102 ? 36.500 36.661 0.614 1.00 15.04 126 CYS A O 1
ATOM 872 N N . VAL A 1 103 ? 35.849 35.587 2.485 1.00 13.15 127 VAL A N 1
ATOM 873 C CA . VAL A 1 103 ? 37.186 35.092 2.815 1.00 14.92 127 VAL A CA 1
ATOM 874 C C . VAL A 1 103 ? 37.300 33.576 2.668 1.00 14.74 127 VAL A C 1
ATOM 875 O O . VAL A 1 103 ? 38.392 33.047 2.405 1.00 17.83 127 VAL A O 1
ATOM 879 N N . LEU A 1 104 ? 36.203 32.860 2.851 1.00 13.63 128 LEU A N 1
ATOM 880 C CA . LEU A 1 104 ? 36.252 31.405 2.912 1.00 12.66 128 LEU A CA 1
ATOM 881 C C . LEU A 1 104 ? 35.644 30.769 1.667 1.00 14.07 128 LEU A C 1
ATOM 882 O O . LEU A 1 104 ? 34.425 30.777 1.496 1.00 16.17 128 LEU A O 1
ATOM 887 N N . ASP A 1 105 ? 36.495 30.192 0.814 1.00 13.93 129 ASP A N 1
ATOM 888 C CA . ASP A 1 105 ? 36.010 29.252 -0.176 1.00 14.45 129 ASP A CA 1
ATOM 889 C C . ASP A 1 105 ? 35.567 27.986 0.551 1.00 14.98 129 ASP A C 1
ATOM 890 O O . ASP A 1 105 ? 36.059 27.693 1.645 1.00 14.99 129 ASP A O 1
ATOM 895 N N . PRO A 1 106 ? 34.663 27.204 -0.041 1.00 14.56 130 PRO A N 1
ATOM 896 C CA . PRO A 1 106 ? 34.346 25.890 0.537 1.00 16.51 130 PRO A CA 1
ATOM 897 C C . PRO A 1 106 ? 35.619 25.114 0.845 1.00 14.04 130 PRO A C 1
ATOM 898 O O . PRO A 1 106 ? 36.558 25.073 0.050 1.00 14.42 130 PRO A O 1
ATOM 902 N N . GLY A 1 107 ? 35.682 24.557 2.045 1.00 14.34 131 GLY A N 1
ATOM 903 C CA . GLY A 1 107 ? 36.849 23.827 2.485 1.00 13.57 131 GLY A CA 1
ATOM 904 C C . GLY A 1 107 ? 37.932 24.650 3.154 1.00 13.53 131 GLY A C 1
ATOM 905 O O . GLY A 1 107 ? 38.855 24.058 3.742 1.00 15.55 131 GLY A O 1
ATOM 906 N N . ASP A 1 108 ? 37.880 25.979 3.052 1.00 12.52 132 ASP A N 1
ATOM 907 C CA . ASP A 1 108 ? 38.808 26.814 3.797 1.00 12.61 132 ASP A CA 1
ATOM 908 C C . ASP A 1 108 ? 38.504 26.690 5.287 1.00 13.03 132 ASP A C 1
ATOM 909 O O . ASP A 1 108 ? 37.373 26.414 5.695 1.00 14.70 132 ASP A O 1
ATOM 914 N N . LYS A 1 109 ? 39.524 26.929 6.102 1.00 13.51 133 LYS A N 1
ATOM 915 C CA . LYS A 1 109 ? 39.463 26.666 7.534 1.00 15.06 133 LYS A CA 1
ATOM 916 C C . LYS A 1 109 ? 39.338 27.940 8.358 1.00 15.08 133 LYS A C 1
ATOM 917 O O . LYS A 1 109 ? 39.953 28.972 8.063 1.00 14.42 133 LYS A O 1
ATOM 923 N N . ILE A 1 110 ? 38.511 27.843 9.390 1.00 14.56 134 ILE A N 1
ATOM 924 C CA . ILE A 1 110 ? 38.259 28.915 10.342 1.00 13.58 134 ILE A CA 1
ATOM 925 C C . ILE A 1 110 ? 38.452 28.348 11.741 1.00 13.80 134 ILE A C 1
ATOM 926 O O . ILE A 1 110 ? 37.948 27.262 12.048 1.00 14.30 134 ILE A O 1
ATOM 931 N N . VAL A 1 111 ? 39.203 29.074 12.584 1.00 12.51 135 VAL A N 1
ATOM 932 C CA . VAL A 1 111 ? 39.425 28.658 13.966 1.00 13.07 135 VAL A CA 1
ATOM 933 C C . VAL A 1 111 ? 38.305 29.210 14.830 1.00 13.67 135 VAL A C 1
ATOM 934 O O . VAL A 1 111 ? 37.900 30.369 14.693 1.00 13.68 135 VAL A O 1
ATOM 938 N N . ASP A 1 112 ? 37.802 28.365 15.719 1.00 13.51 136 ASP A N 1
ATOM 939 C CA . ASP A 1 112 ? 36.812 28.740 16.720 1.00 13.07 136 ASP A CA 1
ATOM 940 C C . ASP A 1 112 ? 37.325 28.298 18.082 1.00 12.85 136 ASP A C 1
ATOM 941 O O . ASP A 1 112 ? 37.978 27.257 18.209 1.00 13.26 136 ASP A O 1
ATOM 946 N N . CYS A 1 113 ? 37.015 29.093 19.113 1.00 12.70 137 CYS A N 1
ATOM 947 C CA . CYS A 1 113 ? 37.439 28.826 20.488 1.00 13.07 137 CYS A CA 1
ATOM 948 C C . CYS A 1 113 ? 36.224 28.677 21.400 1.00 13.49 137 CYS A C 1
ATOM 949 O O . CYS A 1 113 ? 35.877 29.598 22.161 1.00 13.09 137 CYS A O 1
ATOM 952 N N . PRO A 1 114 ? 35.572 27.519 21.370 1.00 13.45 138 PRO A N 1
ATOM 953 C CA . PRO A 1 114 ? 34.402 27.285 22.225 1.00 13.51 138 PRO A CA 1
ATOM 954 C C . PRO A 1 114 ? 34.802 27.115 23.678 1.00 14.17 138 PRO A C 1
ATOM 955 O O . PRO A 1 114 ? 35.961 26.784 23.971 1.00 15.14 138 PRO A O 1
ATOM 959 N N . PRO A 1 115 ? 33.850 27.290 24.623 1.00 13.71 139 PRO A N 1
ATOM 960 C CA . PRO A 1 115 ? 32.442 27.655 24.372 1.00 13.59 139 PRO A CA 1
ATOM 961 C C . PRO A 1 115 ? 32.323 29.127 24.008 1.00 13.94 139 PRO A C 1
ATOM 962 O O . PRO A 1 115 ? 32.913 29.968 24.705 1.00 13.56 139 PRO A O 1
ATOM 966 N N . THR A 1 116 ? 31.575 29.437 22.954 1.00 13.94 140 THR A N 1
ATOM 967 C CA . THR A 1 116 ? 31.475 30.819 22.487 1.00 12.69 140 THR A CA 1
ATOM 968 C C . THR A 1 116 ? 30.163 31.002 21.721 1.00 13.84 140 THR A C 1
ATOM 969 O O . THR A 1 116 ? 29.243 30.185 21.833 1.00 15.74 140 THR A O 1
ATOM 973 N N . PHE A 1 117 ? 30.073 32.095 20.958 1.00 12.91 141 PHE A N 1
ATOM 974 C CA . PHE A 1 117 ? 28.874 32.430 20.193 1.00 12.63 141 PHE A CA 1
ATOM 975 C C . PHE A 1 117 ? 28.627 31.381 19.117 1.00 13.12 141 PHE A C 1
ATOM 976 O O . PHE A 1 117 ? 29.461 31.183 18.231 1.00 14.97 141 PHE A O 1
ATOM 984 N N . THR A 1 118 ? 27.473 30.727 19.173 1.00 15.78 142 THR A N 1
ATOM 985 C CA . THR A 1 118 ? 27.195 29.626 18.260 1.00 17.24 142 THR A CA 1
ATOM 986 C C . THR A 1 118 ? 26.947 30.092 16.835 1.00 16.15 142 THR A C 1
ATOM 987 O O . THR A 1 118 ? 26.913 29.257 15.928 1.00 16.21 142 THR A O 1
ATOM 991 N N . MET A 1 119 ? 26.787 31.395 16.608 1.00 17.04 143 MET A N 1
ATOM 992 C CA . MET A 1 119 ? 26.630 31.870 15.240 1.00 16.30 143 MET A CA 1
ATOM 993 C C . MET A 1 119 ? 27.884 31.675 14.404 1.00 15.57 143 MET A C 1
ATOM 994 O O . MET A 1 119 ? 27.776 31.538 13.180 1.00 16.35 143 MET A O 1
ATOM 999 N N . TYR A 1 120 ? 29.072 31.624 15.022 1.00 13.62 144 TYR A N 1
ATOM 1000 C CA . TYR A 1 120 ? 30.273 31.390 14.228 1.00 15.06 144 TYR A CA 1
ATOM 1001 C C . TYR A 1 120 ? 30.243 29.991 13.616 1.00 14.73 144 TYR A C 1
ATOM 1002 O O . TYR A 1 120 ? 30.566 29.816 12.440 1.00 14.31 144 TYR A O 1
ATOM 1011 N N . GLU A 1 121 ? 29.861 28.982 14.406 1.00 15.89 145 GLU A N 1
ATOM 1012 C CA . GLU A 1 121 ? 29.763 27.616 13.882 1.00 16.19 145 GLU A CA 1
ATOM 1013 C C . GLU A 1 121 ? 28.683 27.510 12.811 1.00 14.45 145 GLU A C 1
ATOM 1014 O O . GLU A 1 121 ? 28.872 26.845 11.776 1.00 15.11 145 GLU A O 1
ATOM 1020 N N . PHE A 1 122 ? 27.534 28.141 13.048 1.00 16.02 146 PHE A N 1
ATOM 1021 C CA . PHE A 1 122 ? 26.442 28.102 12.082 1.00 14.13 146 PHE A CA 1
ATOM 1022 C C . PHE A 1 122 ? 26.868 28.731 10.768 1.00 13.56 146 PHE A C 1
ATOM 1023 O O . PHE A 1 122 ? 26.709 28.132 9.696 1.00 14.19 146 PHE A O 1
ATOM 1031 N N . ASP A 1 123 ? 27.407 29.944 10.830 1.00 13.17 147 ASP A N 1
ATOM 1032 C CA . ASP A 1 123 ? 27.810 30.618 9.605 1.00 13.28 147 ASP A CA 1
ATOM 1033 C C . ASP A 1 123 ? 28.929 29.866 8.896 1.00 13.25 147 ASP A C 1
ATOM 1034 O O . ASP A 1 123 ? 28.954 29.802 7.661 1.00 13.75 147 ASP A O 1
ATOM 1039 N N . ALA A 1 124 ? 29.862 29.266 9.637 1.00 12.79 148 ALA A N 1
ATOM 1040 C CA . ALA A 1 124 ? 30.884 28.463 8.962 1.00 12.80 148 ALA A CA 1
ATOM 1041 C C . ALA A 1 124 ? 30.244 27.310 8.195 1.00 12.73 148 ALA A C 1
ATOM 1042 O O . ALA A 1 124 ? 30.639 26.996 7.062 1.00 14.33 148 ALA A O 1
ATOM 1044 N N . ALA A 1 125 ? 29.264 26.650 8.805 1.00 14.19 149 ALA A N 1
ATOM 1045 C CA . ALA A 1 125 ? 28.619 25.523 8.140 1.00 13.69 149 ALA A CA 1
ATOM 1046 C C . ALA A 1 125 ? 27.831 25.967 6.915 1.00 14.94 149 ALA A C 1
ATOM 1047 O O . ALA A 1 125 ? 27.888 25.304 5.867 1.00 15.30 149 ALA A O 1
ATOM 1049 N N . VAL A 1 126 ? 27.091 27.077 7.018 1.00 14.14 150 VAL A N 1
ATOM 1050 C CA . VAL A 1 126 ? 26.324 27.565 5.878 1.00 13.92 150 VAL A CA 1
ATOM 1051 C C . VAL A 1 126 ? 27.255 27.902 4.728 1.00 13.66 150 VAL A C 1
ATOM 1052 O O . VAL A 1 126 ? 26.951 27.622 3.567 1.00 15.03 150 VAL A O 1
ATOM 1056 N N . ASN A 1 127 ? 28.402 28.505 5.026 1.00 13.45 151 ASN A N 1
ATOM 1057 C CA . ASN A 1 127 ? 29.377 28.882 4.010 1.00 13.16 151 ASN A CA 1
ATOM 1058 C C . ASN A 1 127 ? 30.250 27.718 3.546 1.00 14.82 151 ASN A C 1
ATOM 1059 O O . ASN A 1 127 ? 31.085 27.912 2.660 1.00 17.20 151 ASN A O 1
ATOM 1064 N N . GLY A 1 128 ? 30.086 26.524 4.106 1.00 13.94 152 GLY A N 1
ATOM 1065 C CA . GLY A 1 128 ? 30.860 25.384 3.653 1.00 14.57 152 GLY A CA 1
ATOM 1066 C C . GLY A 1 128 ? 32.304 25.372 4.111 1.00 14.93 152 GLY A C 1
ATOM 1067 O O . GLY A 1 128 ? 33.145 24.694 3.502 1.00 15.30 152 GLY A O 1
ATOM 1068 N N . ALA A 1 129 ? 32.624 26.131 5.153 1.00 15.39 153 ALA A N 1
ATOM 1069 C CA . ALA A 1 129 ? 33.971 26.167 5.687 1.00 14.12 153 ALA A CA 1
ATOM 1070 C C . ALA A 1 129 ? 34.163 25.040 6.702 1.00 14.82 153 ALA A C 1
ATOM 1071 O O . ALA A 1 129 ? 33.203 24.430 7.184 1.00 16.83 153 ALA A O 1
ATOM 1073 N N . LEU A 1 130 ? 35.426 24.788 7.046 1.00 15.32 154 LEU A N 1
ATOM 1074 C CA . LEU A 1 130 ? 35.815 23.738 7.981 1.00 14.44 154 LEU A CA 1
ATOM 1075 C C . LEU A 1 130 ? 36.285 24.396 9.275 1.00 13.58 154 LEU A C 1
ATOM 1076 O O . LEU A 1 130 ? 37.219 25.201 9.260 1.00 16.24 154 LEU A O 1
ATOM 1081 N N . VAL A 1 131 ? 35.630 24.060 10.385 1.00 14.28 155 VAL A N 1
ATOM 1082 C CA . VAL A 1 131 ? 35.982 24.634 11.677 1.00 14.88 155 VAL A CA 1
ATOM 1083 C C . VAL A 1 131 ? 37.135 23.848 12.296 1.00 14.94 155 VAL A C 1
ATOM 1084 O O . VAL A 1 131 ? 37.105 22.611 12.371 1.00 17.24 155 VAL A O 1
ATOM 1088 N N . ILE A 1 132 ? 38.126 24.579 12.793 1.00 13.07 156 ILE A N 1
ATOM 1089 C CA . ILE A 1 132 ? 39.250 24.039 13.553 1.00 13.36 156 ILE A CA 1
ATOM 1090 C C . ILE A 1 132 ? 39.029 24.496 14.990 1.00 13.60 156 ILE A C 1
ATOM 1091 O O . ILE A 1 132 ? 39.125 25.692 15.289 1.00 13.92 156 ILE A O 1
ATOM 1096 N N . LYS A 1 133 ? 38.736 23.563 15.888 1.00 14.52 157 LYS A N 1
ATOM 1097 C CA . LYS A 1 133 ? 38.390 23.915 17.258 1.00 14.60 157 LYS A CA 1
ATOM 1098 C C . LYS A 1 133 ? 39.622 23.977 18.155 1.00 14.16 157 LYS A C 1
ATOM 1099 O O . LYS A 1 133 ? 40.410 23.035 18.211 1.00 15.01 157 LYS A O 1
ATOM 1105 N N . VAL A 1 134 ? 39.756 25.076 18.893 1.00 13.20 158 VAL A N 1
ATOM 1106 C CA . VAL A 1 134 ? 40.730 25.166 19.977 1.00 13.39 158 VAL A CA 1
ATOM 1107 C C . VAL A 1 134 ? 39.962 25.576 21.229 1.00 13.84 158 VAL A C 1
ATOM 1108 O O . VAL A 1 134 ? 39.783 26.776 21.488 1.00 13.76 158 VAL A O 1
ATOM 1112 N N . PRO A 1 135 ? 39.480 24.626 22.019 1.00 13.77 159 PRO A N 1
ATOM 1113 C CA . PRO A 1 135 ? 38.678 24.988 23.195 1.00 13.92 159 PRO A CA 1
ATOM 1114 C C . PRO A 1 135 ? 39.406 25.921 24.152 1.00 13.67 159 PRO A C 1
ATOM 1115 O O . PRO A 1 135 ? 40.623 25.834 24.351 1.00 14.08 159 PRO A O 1
ATOM 1119 N N . ARG A 1 136 ? 38.614 26.784 24.784 1.00 13.37 160 ARG A N 1
ATOM 1120 C CA . ARG A 1 136 ? 39.086 27.610 25.874 1.00 14.16 160 ARG A CA 1
ATOM 1121 C C . ARG A 1 136 ? 39.362 26.735 27.092 1.00 14.44 160 ARG A C 1
ATOM 1122 O O . ARG A 1 136 ? 38.928 25.582 27.185 1.00 16.55 160 ARG A O 1
ATOM 1130 N N . ARG A 1 137 ? 40.129 27.289 28.018 1.00 15.12 161 ARG A N 1
ATOM 1131 C CA . ARG A 1 137 ? 40.340 26.627 29.292 1.00 15.70 161 ARG A CA 1
ATOM 1132 C C . ARG A 1 137 ? 39.053 26.636 30.117 1.00 16.73 161 ARG A C 1
ATOM 1133 O O . ARG A 1 137 ? 38.097 27.333 29.787 1.00 16.26 161 ARG A O 1
ATOM 1141 N N . PRO A 1 138 ? 39.002 25.868 31.210 1.00 18.40 162 PRO A N 1
ATOM 1142 C CA . PRO A 1 138 ? 37.816 25.919 32.090 1.00 19.22 162 PRO A CA 1
ATOM 1143 C C . PRO A 1 138 ? 37.462 27.317 32.565 1.00 18.66 162 PRO A C 1
ATOM 1144 O O . PRO A 1 138 ? 36.270 27.598 32.749 1.00 20.18 162 PRO A O 1
ATOM 1148 N N . ASP A 1 139 ? 38.445 28.208 32.750 1.00 17.77 163 ASP A N 1
ATOM 1149 C CA . ASP A 1 139 ? 38.174 29.595 33.124 1.00 17.03 163 ASP A CA 1
ATOM 1150 C C . ASP A 1 139 ? 37.798 30.480 31.930 1.00 16.22 163 ASP A C 1
ATOM 1151 O O . ASP A 1 139 ? 37.684 31.702 32.093 1.00 16.06 163 ASP A O 1
ATOM 1156 N N . PHE A 1 140 ? 37.606 29.884 30.751 1.00 14.30 164 PHE A N 1
ATOM 1157 C CA . PHE A 1 140 ? 37.176 30.543 29.520 1.00 14.56 164 PHE A CA 1
ATOM 1158 C C . PHE A 1 140 ? 38.280 31.351 28.853 1.00 12.99 164 PHE A C 1
ATOM 1159 O O . PHE A 1 140 ? 38.015 31.994 27.850 1.00 15.49 164 PHE A O 1
ATOM 1167 N N . SER A 1 141 ? 39.517 31.298 29.347 1.00 13.94 165 SER A N 1
ATOM 1168 C CA . SER A 1 141 ? 40.616 31.975 28.680 1.00 14.53 165 SER A CA 1
ATOM 1169 C C . SER A 1 141 ? 41.050 31.205 27.439 1.00 14.79 165 SER A C 1
ATOM 1170 O O . SER A 1 141 ? 40.899 29.983 27.342 1.00 15.02 165 SER A O 1
ATOM 1173 N N . LEU A 1 142 ? 41.573 31.946 26.475 1.00 13.19 166 LEU A N 1
ATOM 1174 C CA . LEU A 1 142 ? 42.063 31.316 25.261 1.00 14.16 166 LEU A CA 1
ATOM 1175 C C . LEU A 1 142 ? 43.314 30.487 25.540 1.00 14.98 166 LEU A C 1
ATOM 1176 O O . LEU A 1 142 ? 44.172 30.874 26.339 1.00 16.45 166 LEU A O 1
ATOM 1181 N N A ASN A 1 143 ? 43.428 29.331 24.878 0.50 15.15 167 ASN A N 1
ATOM 1182 N N B ASN A 1 143 ? 43.431 29.367 24.827 0.50 14.74 167 ASN A N 1
ATOM 1183 C CA A ASN A 1 143 ? 44.692 28.585 24.911 0.50 15.59 167 ASN A CA 1
ATOM 1184 C CA B ASN A 1 143 ? 44.647 28.551 24.814 0.50 14.46 167 ASN A CA 1
ATOM 1185 C C A ASN A 1 143 ? 45.533 29.087 23.744 0.50 15.17 167 ASN A C 1
ATOM 1186 C C B ASN A 1 143 ? 45.547 29.078 23.697 0.50 14.75 167 ASN A C 1
ATOM 1187 O O A ASN A 1 143 ? 45.500 28.550 22.634 0.50 15.13 167 ASN A O 1
ATOM 1188 O O B ASN A 1 143 ? 45.581 28.557 22.578 0.50 14.28 167 ASN A O 1
ATOM 1197 N N . VAL A 1 144 ? 46.295 30.144 24.013 1.00 14.96 168 VAL A N 1
ATOM 1198 C CA . VAL A 1 144 ? 47.026 30.855 22.966 1.00 14.70 168 VAL A CA 1
ATOM 1199 C C . VAL A 1 144 ? 48.088 29.962 22.339 1.00 15.41 168 VAL A C 1
ATOM 1200 O O . VAL A 1 144 ? 48.261 29.948 21.113 1.00 15.54 168 VAL A O 1
ATOM 1204 N N . GLU A 1 145 ? 48.815 29.208 23.163 1.00 15.35 169 GLU A N 1
ATOM 1205 C CA . GLU A 1 145 ? 49.843 28.317 22.640 1.00 15.53 169 GLU A CA 1
ATOM 1206 C C . GLU A 1 145 ? 49.243 27.288 21.687 1.00 14.59 169 GLU A C 1
ATOM 1207 O O . GLU A 1 145 ? 49.821 26.989 20.633 1.00 15.98 169 GLU A O 1
ATOM 1213 N N . GLN A 1 146 ? 48.076 26.737 22.032 1.00 14.33 170 GLN A N 1
ATOM 1214 C CA . GLN A 1 146 ? 47.430 25.787 21.134 1.00 15.07 170 GLN A CA 1
ATOM 1215 C C . GLN A 1 146 ? 46.933 26.451 19.852 1.00 14.67 170 GLN A C 1
ATOM 1216 O O . GLN A 1 146 ? 46.949 25.819 18.791 1.00 14.68 170 GLN A O 1
ATOM 1222 N N . ILE A 1 147 ? 46.490 27.710 19.915 1.00 13.42 171 ILE A N 1
ATOM 1223 C CA . ILE A 1 147 ? 46.106 28.416 18.695 1.00 14.04 171 ILE A CA 1
ATOM 1224 C C . ILE A 1 147 ? 47.309 28.545 17.767 1.00 13.52 171 ILE A C 1
ATOM 1225 O O . ILE A 1 147 ? 47.228 28.256 16.569 1.00 13.96 171 ILE A O 1
ATOM 1230 N N . ILE A 1 148 ? 48.448 28.974 18.313 1.00 13.68 172 ILE A N 1
ATOM 1231 C CA . ILE A 1 148 ? 49.653 29.124 17.506 1.00 14.34 172 ILE A CA 1
ATOM 1232 C C . ILE A 1 148 ? 50.008 27.798 16.848 1.00 14.58 172 ILE A C 1
ATOM 1233 O O . ILE A 1 148 ? 50.287 27.735 15.645 1.00 14.96 172 ILE A O 1
ATOM 1238 N N . GLU A 1 149 ? 49.964 26.710 17.617 1.00 14.91 173 GLU A N 1
ATOM 1239 C CA . GLU A 1 149 ? 50.353 25.403 17.086 1.00 17.19 173 GLU A CA 1
ATOM 1240 C C . GLU A 1 149 ? 49.404 24.935 15.985 1.00 15.87 173 GLU A C 1
ATOM 1241 O O . GLU A 1 149 ? 49.838 24.381 14.963 1.00 16.33 173 GLU A O 1
ATOM 1247 N N . VAL A 1 150 ? 48.105 25.144 16.176 1.00 14.40 174 VAL A N 1
ATOM 1248 C CA . VAL A 1 150 ? 47.144 24.641 15.205 1.00 14.08 174 VAL A CA 1
ATOM 1249 C C . VAL A 1 150 ? 47.148 25.488 13.930 1.00 14.96 174 VAL A C 1
ATOM 1250 O O . VAL A 1 150 ? 46.844 24.978 12.844 1.00 15.58 174 VAL A O 1
ATOM 1254 N N . VAL A 1 151 ? 47.478 26.777 14.028 1.00 14.92 175 VAL A N 1
ATOM 1255 C CA . VAL A 1 151 ? 47.559 27.608 12.834 1.00 16.28 175 VAL A CA 1
ATOM 1256 C C . VAL A 1 151 ? 48.698 27.125 11.955 1.00 16.18 175 VAL A C 1
ATOM 1257 O O . VAL A 1 151 ? 48.574 27.076 10.726 1.00 16.60 175 VAL A O 1
ATOM 1261 N N . LYS A 1 152 ? 49.823 26.748 12.567 1.00 15.48 176 LYS A N 1
ATOM 1262 C CA . LYS A 1 152 ? 50.923 26.192 11.783 1.00 16.99 176 LYS A CA 1
ATOM 1263 C C . LYS A 1 152 ? 50.528 24.868 11.144 1.00 16.79 176 LYS A C 1
ATOM 1264 O O . LYS A 1 152 ? 50.869 24.602 9.985 1.00 18.65 176 LYS A O 1
ATOM 1270 N N . GLN A 1 153 ? 49.796 24.032 11.876 1.00 15.12 177 GLN A N 1
ATOM 1271 C CA . GLN A 1 153 ? 49.459 22.700 11.381 1.00 15.63 177 GLN A CA 1
ATOM 1272 C C . GLN A 1 153 ? 48.422 22.757 10.266 1.00 15.83 177 GLN A C 1
ATOM 1273 O O . GLN A 1 153 ? 48.546 22.047 9.255 1.00 17.93 177 GLN A O 1
ATOM 1279 N N . GLU A 1 154 ? 47.394 23.588 10.427 1.00 17.69 178 GLU A N 1
ATOM 1280 C CA . GLU A 1 154 ? 46.223 23.529 9.565 1.00 16.83 178 GLU A CA 1
ATOM 1281 C C . GLU A 1 154 ? 46.152 24.658 8.549 1.00 17.26 178 GLU A C 1
ATOM 1282 O O . GLU A 1 154 ? 45.370 24.562 7.604 1.00 19.14 178 GLU A O 1
ATOM 1288 N N . LYS A 1 155 ? 46.899 25.735 8.742 1.00 18.09 179 LYS A N 1
ATOM 1289 C CA A LYS A 1 155 ? 46.925 26.863 7.816 0.53 19.28 179 LYS A CA 1
ATOM 1290 C CA B LYS A 1 155 ? 46.924 26.858 7.808 0.47 19.20 179 LYS A CA 1
ATOM 1291 C C . LYS A 1 155 ? 45.528 27.446 7.575 1.00 17.58 179 LYS A C 1
ATOM 1292 O O . LYS A 1 155 ? 45.089 27.567 6.414 1.00 19.48 179 LYS A O 1
ATOM 1303 N N . PRO A 1 156 ? 44.818 27.831 8.622 1.00 15.89 180 PRO A N 1
ATOM 1304 C CA . PRO A 1 156 ? 43.480 28.402 8.453 1.00 16.53 180 PRO A CA 1
ATOM 1305 C C . PRO A 1 156 ? 43.548 29.828 7.923 1.00 15.02 180 PRO A C 1
ATOM 1306 O O . PRO A 1 156 ? 44.582 30.496 7.949 1.00 17.11 180 PRO A O 1
ATOM 1310 N N . LYS A 1 157 ? 42.389 30.313 7.495 1.00 15.01 181 LYS A N 1
ATOM 1311 C CA . LYS A 1 157 ? 42.301 31.672 6.965 1.00 15.70 181 LYS A CA 1
ATOM 1312 C C . LYS A 1 157 ? 41.937 32.723 8.000 1.00 15.70 181 LYS A C 1
ATOM 1313 O O . LYS A 1 157 ? 42.394 33.869 7.893 1.00 16.69 181 LYS A O 1
ATOM 1319 N N A CYS A 1 158 ? 41.126 32.378 8.997 0.52 14.26 182 CYS A N 1
ATOM 1320 N N B CYS A 1 158 ? 41.127 32.373 8.996 0.48 14.31 182 CYS A N 1
ATOM 1321 C CA A CYS A 1 158 ? 40.644 33.383 9.933 0.52 15.57 182 CYS A CA 1
ATOM 1322 C CA B CYS A 1 158 ? 40.621 33.370 9.924 0.48 15.46 182 CYS A CA 1
ATOM 1323 C C A CYS A 1 158 ? 40.282 32.741 11.267 0.52 15.04 182 CYS A C 1
ATOM 1324 C C B CYS A 1 158 ? 40.292 32.737 11.271 0.48 15.00 182 CYS A C 1
ATOM 1325 O O A CYS A 1 158 ? 40.183 31.517 11.401 0.52 14.98 182 CYS A O 1
ATOM 1326 O O B CYS A 1 158 ? 40.211 31.512 11.416 0.48 15.17 182 CYS A O 1
ATOM 1331 N N . ILE A 1 159 ? 40.072 33.609 12.252 1.00 14.42 183 ILE A N 1
ATOM 1332 C CA . ILE A 1 159 ? 39.647 33.224 13.594 1.00 13.83 183 ILE A CA 1
ATOM 1333 C C . ILE A 1 159 ? 38.704 34.311 14.082 1.00 13.28 183 ILE A C 1
ATOM 1334 O O . ILE A 1 159 ? 38.965 35.497 13.875 1.00 14.11 183 ILE A O 1
ATOM 1339 N N . PHE A 1 160 ? 37.604 33.915 14.711 1.00 13.37 184 PHE A N 1
ATOM 1340 C CA . PHE A 1 160 ? 36.693 34.844 15.370 1.00 13.50 184 PHE A CA 1
ATOM 1341 C C . PHE A 1 160 ? 36.907 34.730 16.874 1.00 13.33 184 PHE A C 1
ATOM 1342 O O . PHE A 1 160 ? 37.041 33.621 17.399 1.00 14.24 184 PHE A O 1
ATOM 1350 N N . LEU A 1 161 ? 36.946 35.873 17.562 1.00 12.89 185 LEU A N 1
ATOM 1351 C CA . LEU A 1 161 ? 37.218 35.911 18.998 1.00 13.38 185 LEU A CA 1
ATOM 1352 C C . LEU A 1 161 ? 36.290 36.902 19.684 1.00 12.98 185 LEU A C 1
ATOM 1353 O O . LEU A 1 161 ? 36.339 38.104 19.405 1.00 14.58 185 LEU A O 1
ATOM 1358 N N . THR A 1 162 ? 35.486 36.415 20.621 1.00 13.21 186 THR A N 1
ATOM 1359 C CA . THR A 1 162 ? 34.520 37.265 21.306 1.00 13.66 186 THR A CA 1
ATOM 1360 C C . THR A 1 162 ? 35.113 37.786 22.610 1.00 13.01 186 THR A C 1
ATOM 1361 O O . THR A 1 162 ? 35.682 37.016 23.390 1.00 13.99 186 THR A O 1
ATOM 1365 N N . SER A 1 163 ? 34.956 39.095 22.857 1.00 14.04 187 SER A N 1
ATOM 1366 C CA . SER A 1 163 ? 35.469 39.692 24.094 1.00 13.90 187 SER A CA 1
ATOM 1367 C C . SER A 1 163 ? 34.747 41.002 24.387 1.00 13.45 187 SER A C 1
ATOM 1368 O O . SER A 1 163 ? 34.881 41.955 23.618 1.00 13.95 187 SER A O 1
ATOM 1371 N N . PRO A 1 164 ? 33.939 41.085 25.461 1.00 12.95 188 PRO A N 1
ATOM 1372 C CA . PRO A 1 164 ? 33.608 40.015 26.417 1.00 13.66 188 PRO A CA 1
ATOM 1373 C C . PRO A 1 164 ? 32.972 38.809 25.733 1.00 12.70 188 PRO A C 1
ATOM 1374 O O . PRO A 1 164 ? 32.120 38.971 24.867 1.00 13.34 188 PRO A O 1
ATOM 1378 N N . ASN A 1 165 ? 33.370 37.604 26.128 1.00 12.73 189 ASN A N 1
ATOM 1379 C CA . ASN A 1 165 ? 32.866 36.410 25.465 1.00 13.35 189 ASN A CA 1
ATOM 1380 C C . ASN A 1 165 ? 31.393 36.170 25.803 1.00 12.79 189 ASN A C 1
ATOM 1381 O O . ASN A 1 165 ? 30.903 36.511 26.881 1.00 13.48 189 ASN A O 1
ATOM 1386 N N . ASN A 1 166 ? 30.684 35.570 24.857 1.00 12.63 190 ASN A N 1
ATOM 1387 C CA . ASN A 1 166 ? 29.362 35.004 25.048 1.00 12.39 190 ASN A CA 1
ATOM 1388 C C . ASN A 1 166 ? 29.623 33.512 25.019 1.00 13.28 190 ASN A C 1
ATOM 1389 O O . ASN A 1 166 ? 30.013 33.011 23.961 1.00 13.30 190 ASN A O 1
ATOM 1394 N N . PRO A 1 167 ? 29.412 32.739 26.099 1.00 13.19 191 PRO A N 1
ATOM 1395 C CA . PRO A 1 167 ? 28.421 33.050 27.132 1.00 13.66 191 PRO A CA 1
ATOM 1396 C C . PRO A 1 167 ? 28.876 33.388 28.543 1.00 14.00 191 PRO A C 1
ATOM 1397 O O . PRO A 1 167 ? 27.986 33.564 29.398 1.00 13.20 191 PRO A O 1
ATOM 1401 N N . ASP A 1 168 ? 30.175 33.524 28.790 1.00 13.68 192 ASP A N 1
ATOM 1402 C CA . ASP A 1 168 ? 30.638 33.710 30.160 1.00 14.54 192 ASP A CA 1
ATOM 1403 C C . ASP A 1 168 ? 31.037 35.142 30.508 1.00 14.12 192 ASP A C 1
ATOM 1404 O O . ASP A 1 168 ? 31.094 35.478 31.701 1.00 15.16 192 ASP A O 1
ATOM 1409 N N . GLY A 1 169 ? 31.362 35.983 29.532 1.00 13.61 193 GLY A N 1
ATOM 1410 C CA . GLY A 1 169 ? 31.641 37.385 29.809 1.00 14.18 193 GLY A CA 1
ATOM 1411 C C . GLY A 1 169 ? 33.091 37.767 30.052 1.00 13.64 193 GLY A C 1
ATOM 1412 O O . GLY A 1 169 ? 33.360 38.937 30.364 1.00 14.65 193 GLY A O 1
ATOM 1413 N N . SER A 1 170 ? 34.031 36.828 29.945 1.00 13.86 194 SER A N 1
ATOM 1414 C CA . SER A 1 170 ? 35.436 37.122 30.198 1.00 13.16 194 SER A CA 1
ATOM 1415 C C . SER A 1 170 ? 36.064 37.847 29.006 1.00 13.79 194 SER A C 1
ATOM 1416 O O . SER A 1 170 ? 35.585 37.772 27.875 1.00 14.50 194 SER A O 1
ATOM 1419 N N A ILE A 1 171 ? 37.128 38.587 29.281 0.49 14.88 195 ILE A N 1
ATOM 1420 N N B ILE A 1 171 ? 37.146 38.568 29.291 0.51 15.14 195 ILE A N 1
ATOM 1421 C CA A ILE A 1 171 ? 37.774 39.404 28.259 0.49 16.60 195 ILE A CA 1
ATOM 1422 C CA B ILE A 1 171 ? 37.842 39.415 28.328 0.51 15.57 195 ILE A CA 1
ATOM 1423 C C A ILE A 1 171 ? 39.128 38.814 27.884 0.49 15.96 195 ILE A C 1
ATOM 1424 C C B ILE A 1 171 ? 39.116 38.735 27.866 0.51 15.17 195 ILE A C 1
ATOM 1425 O O A ILE A 1 171 ? 39.805 38.163 28.688 0.49 17.06 195 ILE A O 1
ATOM 1426 O O B ILE A 1 171 ? 39.713 37.917 28.579 0.51 16.32 195 ILE A O 1
ATOM 1435 N N . ILE A 1 172 ? 39.526 39.073 26.644 1.00 15.09 196 ILE A N 1
ATOM 1436 C CA . ILE A 1 172 ? 40.815 38.653 26.105 1.00 14.28 196 ILE A CA 1
ATOM 1437 C C . ILE A 1 172 ? 41.793 39.796 26.348 1.00 14.91 196 ILE A C 1
ATOM 1438 O O . ILE A 1 172 ? 41.551 40.921 25.897 1.00 17.22 196 ILE A O 1
ATOM 1443 N N . ASP A 1 173 ? 42.892 39.526 27.051 1.00 15.81 197 ASP A N 1
ATOM 1444 C CA . ASP A 1 173 ? 43.801 40.617 27.373 1.00 16.90 197 ASP A CA 1
ATOM 1445 C C . ASP A 1 173 ? 44.655 41.001 26.165 1.00 15.58 197 ASP A C 1
ATOM 1446 O O . ASP A 1 173 ? 44.739 40.277 25.161 1.00 15.75 197 ASP A O 1
ATOM 1451 N N . ASP A 1 174 ? 45.258 42.189 26.260 1.00 15.39 198 ASP A N 1
ATOM 1452 C CA . ASP A 1 174 ? 46.000 42.729 25.130 1.00 15.08 198 ASP A CA 1
ATOM 1453 C C . ASP A 1 174 ? 47.130 41.799 24.729 1.00 16.37 198 ASP A C 1
ATOM 1454 O O . ASP A 1 174 ? 47.377 41.608 23.535 1.00 17.39 198 ASP A O 1
ATOM 1459 N N . ASP A 1 175 ? 47.857 41.241 25.710 1.00 16.46 199 ASP A N 1
ATOM 1460 C CA . ASP A 1 175 ? 49.020 40.420 25.380 1.00 18.40 199 ASP A CA 1
ATOM 1461 C C . ASP A 1 175 ? 48.600 39.229 24.525 1.00 16.45 199 ASP A C 1
ATOM 1462 O O . ASP A 1 175 ? 49.254 38.889 23.524 1.00 16.20 199 ASP A O 1
ATOM 1467 N N . ASP A 1 176 ? 47.500 38.582 24.906 1.00 16.81 200 ASP A N 1
ATOM 1468 C CA . ASP A 1 176 ? 47.026 37.420 24.162 1.00 15.43 200 ASP A CA 1
ATOM 1469 C C . ASP A 1 176 ? 46.567 37.807 22.761 1.00 16.56 200 ASP A C 1
ATOM 1470 O O . ASP A 1 176 ? 46.912 37.136 21.781 1.00 15.55 200 ASP A O 1
ATOM 1475 N N . LEU A 1 177 ? 45.813 38.900 22.637 1.00 14.32 201 LEU A N 1
ATOM 1476 C CA . LEU A 1 177 ? 45.342 39.317 21.317 1.00 15.10 201 LEU A CA 1
ATOM 1477 C C . LEU A 1 177 ? 46.511 39.679 20.408 1.00 14.92 201 LEU A C 1
ATOM 1478 O O . LEU A 1 177 ? 46.525 39.318 19.225 1.00 14.91 201 LEU A O 1
ATOM 1483 N N . LEU A 1 178 ? 47.517 40.371 20.946 1.00 15.49 202 LEU A N 1
ATOM 1484 C CA . LEU A 1 178 ? 48.666 40.734 20.121 1.00 15.25 202 LEU A CA 1
ATOM 1485 C C . LEU A 1 178 ? 49.427 39.500 19.650 1.00 16.25 202 LEU A C 1
ATOM 1486 O O . LEU A 1 178 ? 49.913 39.458 18.514 1.00 17.15 202 LEU A O 1
ATOM 1491 N N A LYS A 1 179 ? 49.545 38.483 20.506 0.50 16.64 203 LYS A N 1
ATOM 1492 N N B LYS A 1 179 ? 49.574 38.495 20.513 0.50 16.38 203 LYS A N 1
ATOM 1493 C CA A LYS A 1 179 ? 50.211 37.251 20.090 0.50 18.04 203 LYS A CA 1
ATOM 1494 C CA B LYS A 1 179 ? 50.212 37.259 20.070 0.50 17.76 203 LYS A CA 1
ATOM 1495 C C A LYS A 1 179 ? 49.478 36.592 18.925 0.50 16.74 203 LYS A C 1
ATOM 1496 C C B LYS A 1 179 ? 49.476 36.668 18.873 0.50 16.78 203 LYS A C 1
ATOM 1497 O O A LYS A 1 179 ? 50.110 36.052 18.007 0.50 16.87 203 LYS A O 1
ATOM 1498 O O B LYS A 1 179 ? 50.096 36.263 17.881 0.50 16.97 203 LYS A O 1
ATOM 1509 N N . ILE A 1 180 ? 48.145 36.624 18.943 1.00 15.96 204 ILE A N 1
ATOM 1510 C CA . ILE A 1 180 ? 47.366 36.017 17.866 1.00 15.09 204 ILE A CA 1
ATOM 1511 C C . ILE A 1 180 ? 47.467 36.851 16.597 1.00 15.81 204 ILE A C 1
ATOM 1512 O O . ILE A 1 180 ? 47.573 36.306 15.494 1.00 15.00 204 ILE A O 1
ATOM 1517 N N . LEU A 1 181 ? 47.532 38.178 16.735 1.00 15.34 205 LEU A N 1
ATOM 1518 C CA . LEU A 1 181 ? 47.643 39.041 15.565 1.00 16.06 205 LEU A CA 1
ATOM 1519 C C . LEU A 1 181 ? 48.973 38.870 14.841 1.00 14.82 205 LEU A C 1
ATOM 1520 O O . LEU A 1 181 ? 49.081 39.265 13.677 1.00 15.66 205 LEU A O 1
ATOM 1525 N N . GLU A 1 182 ? 49.994 38.323 15.507 1.00 15.80 206 GLU A N 1
ATOM 1526 C CA . GLU A 1 182 ? 51.244 38.028 14.819 1.00 16.49 206 GLU A CA 1
ATOM 1527 C C . GLU A 1 182 ? 51.108 36.883 13.823 1.00 14.72 206 GLU A C 1
ATOM 1528 O O . GLU A 1 182 ? 51.985 36.717 12.970 1.00 19.32 206 GLU A O 1
ATOM 1534 N N . LEU A 1 183 ? 50.053 36.082 13.914 1.00 15.93 207 LEU A N 1
ATOM 1535 C CA . LEU A 1 183 ? 49.890 34.921 13.064 1.00 17.21 207 LEU A CA 1
ATOM 1536 C C . LEU A 1 183 ? 49.389 35.336 11.687 1.00 16.92 207 LEU A C 1
ATOM 1537 O O . LEU A 1 183 ? 48.774 36.396 11.529 1.00 16.64 207 LEU A O 1
ATOM 1542 N N . PRO A 1 184 ? 49.628 34.495 10.668 1.00 17.37 208 PRO A N 1
ATOM 1543 C CA . PRO A 1 184 ? 49.166 34.780 9.290 1.00 18.94 208 PRO A CA 1
ATOM 1544 C C . PRO A 1 184 ? 47.703 34.392 9.107 1.00 18.96 208 PRO A C 1
ATOM 1545 O O . PRO A 1 184 ? 47.338 33.459 8.380 1.00 22.40 208 PRO A O 1
ATOM 1549 N N A ILE A 1 185 ? 46.831 35.097 9.820 0.41 17.57 209 ILE A N 1
ATOM 1550 N N B ILE A 1 185 ? 46.828 35.152 9.768 0.59 16.66 209 ILE A N 1
ATOM 1551 C CA A ILE A 1 185 ? 45.404 34.819 9.787 0.41 17.04 209 ILE A CA 1
ATOM 1552 C CA B ILE A 1 185 ? 45.413 34.824 9.895 0.59 15.79 209 ILE A CA 1
ATOM 1553 C C A ILE A 1 185 ? 44.672 36.132 9.996 0.41 15.14 209 ILE A C 1
ATOM 1554 C C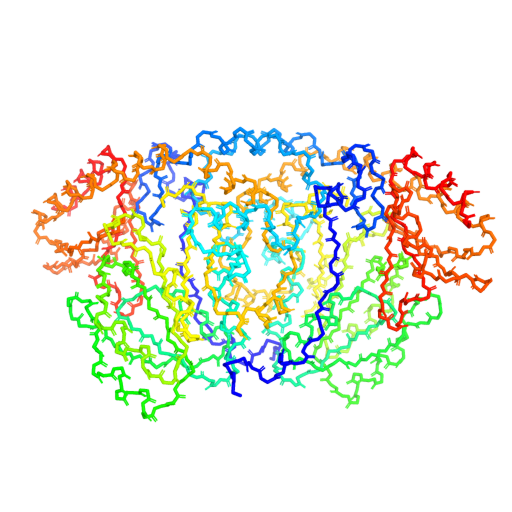 B ILE A 1 185 ? 44.654 36.130 10.065 0.59 14.86 209 ILE A C 1
ATOM 1555 O O A ILE A 1 185 ? 45.213 37.089 10.550 0.41 15.67 209 ILE A O 1
ATOM 1556 O O B ILE A 1 185 ? 45.167 37.088 10.649 0.59 16.01 209 ILE A O 1
ATOM 1565 N N . LEU A 1 186 ? 43.440 36.177 9.522 1.00 15.08 210 LEU A N 1
ATOM 1566 C CA . LEU A 1 186 ? 42.548 37.303 9.755 1.00 13.95 210 LEU A CA 1
ATOM 1567 C C . LEU A 1 186 ? 41.829 37.107 11.090 1.00 14.74 210 LEU A C 1
ATOM 1568 O O . LEU A 1 186 ? 41.166 36.084 11.318 1.00 16.13 210 LEU A O 1
ATOM 1573 N N . VAL A 1 187 ? 41.977 38.084 11.979 1.00 13.34 211 VAL A N 1
ATOM 1574 C CA . VAL A 1 187 ? 41.433 38.029 13.328 1.00 13.42 211 VAL A CA 1
ATOM 1575 C C . VAL A 1 187 ? 40.218 38.943 13.400 1.00 12.93 211 VAL A C 1
ATOM 1576 O O . VAL A 1 187 ? 40.327 40.152 13.156 1.00 14.15 211 VAL A O 1
ATOM 1580 N N . VAL A 1 188 ? 39.062 38.384 13.758 1.00 13.51 212 VAL A N 1
ATOM 1581 C CA . VAL A 1 188 ? 37.832 39.158 13.904 1.00 12.92 212 VAL A CA 1
ATOM 1582 C C . VAL A 1 188 ? 37.486 39.208 15.386 1.00 12.53 212 VAL A C 1
ATOM 1583 O O . VAL A 1 188 ? 37.088 38.194 15.974 1.00 14.65 212 VAL A O 1
ATOM 1587 N N . LEU A 1 189 ? 37.642 40.389 15.987 1.00 12.84 213 LEU A N 1
ATOM 1588 C CA . LEU A 1 189 ? 37.343 40.602 17.399 1.00 12.82 213 LEU A CA 1
ATOM 1589 C C . LEU A 1 189 ? 35.909 41.099 17.537 1.00 13.30 213 LEU A C 1
ATOM 1590 O O . LEU A 1 189 ? 35.555 42.158 17.007 1.00 13.25 213 LEU A O 1
ATOM 1595 N N . ASP A 1 190 ? 35.085 40.337 18.256 1.00 12.76 214 ASP A N 1
ATOM 1596 C CA . ASP A 1 190 ? 33.661 40.632 18.392 1.00 12.33 214 ASP A CA 1
ATOM 1597 C C . ASP A 1 190 ? 33.432 41.318 19.737 1.00 12.33 214 ASP A C 1
ATOM 1598 O O . ASP A 1 190 ? 33.448 40.665 20.786 1.00 12.97 214 ASP A O 1
ATOM 1603 N N . GLU A 1 191 ? 33.245 42.646 19.688 1.00 12.73 215 GLU A N 1
ATOM 1604 C CA . GLU A 1 191 ? 33.019 43.506 20.849 1.00 13.64 215 GLU A CA 1
ATOM 1605 C C . GLU A 1 191 ? 31.544 43.822 21.090 1.00 12.96 215 GLU A C 1
ATOM 1606 O O . GLU A 1 191 ? 31.216 44.907 21.585 1.00 13.82 215 GLU A O 1
ATOM 1612 N N . ALA A 1 192 ? 30.657 42.865 20.803 1.00 12.19 216 ALA A N 1
ATOM 1613 C CA . ALA A 1 192 ? 29.231 43.043 21.037 1.00 13.16 216 ALA A CA 1
ATOM 1614 C C . ALA A 1 192 ? 28.910 43.571 22.428 1.00 13.85 216 ALA A C 1
ATOM 1615 O O . ALA A 1 192 ? 27.931 44.297 22.577 1.00 14.57 216 ALA A O 1
ATOM 1617 N N . TYR A 1 193 ? 29.682 43.201 23.457 1.00 12.68 217 TYR A N 1
ATOM 1618 C CA . TYR A 1 193 ? 29.356 43.549 24.841 1.00 13.02 217 TYR A CA 1
ATOM 1619 C C . TYR A 1 193 ? 30.349 44.520 25.474 1.00 12.70 217 TYR A C 1
ATOM 1620 O O . TYR A 1 193 ? 30.310 44.720 26.691 1.00 14.24 217 TYR A O 1
ATOM 1629 N N . ILE A 1 194 ? 31.215 45.153 24.684 1.00 13.03 218 ILE A N 1
ATOM 1630 C CA . ILE A 1 194 ? 32.310 45.936 25.253 1.00 14.28 218 ILE A CA 1
ATOM 1631 C C . ILE A 1 194 ? 31.808 47.084 26.123 1.00 16.00 218 ILE A C 1
ATOM 1632 O O . ILE A 1 194 ? 32.494 47.489 27.068 1.00 16.40 218 ILE A O 1
ATOM 1637 N N . GLU A 1 195 ? 30.638 47.648 25.825 1.00 15.29 219 GLU A N 1
ATOM 1638 C CA . GLU A 1 195 ? 30.184 48.813 26.579 1.00 15.13 219 GLU A CA 1
ATOM 1639 C C . GLU A 1 195 ? 29.915 48.501 28.042 1.00 15.52 219 GLU A C 1
ATOM 1640 O O . GLU A 1 195 ? 29.916 49.424 28.870 1.00 17.74 219 GLU A O 1
ATOM 1646 N N . PHE A 1 196 ? 29.646 47.237 28.370 1.00 16.25 220 PHE A N 1
ATOM 1647 C CA . PHE A 1 196 ? 29.390 46.825 29.743 1.00 15.15 220 PHE A CA 1
ATOM 1648 C C . PHE A 1 196 ? 30.669 46.602 30.534 1.00 15.71 220 PHE A C 1
ATOM 1649 O O . PHE A 1 196 ? 30.596 46.339 31.742 1.00 18.28 220 PHE A O 1
ATOM 1657 N N A SER A 1 197 ? 31.823 46.672 29.886 0.69 16.12 221 SER A N 1
ATOM 1658 N N B SER A 1 197 ? 31.825 46.704 29.883 0.31 16.85 221 SER A N 1
ATOM 1659 C CA A SER A 1 197 ? 33.107 46.515 30.539 0.69 15.76 221 SER A CA 1
ATOM 1660 C CA B SER A 1 197 ? 33.131 46.519 30.491 0.31 16.81 221 SER A CA 1
ATOM 1661 C C A SER A 1 197 ? 33.740 47.886 30.750 0.69 18.38 221 SER A C 1
ATOM 1662 C C B SER A 1 197 ? 33.847 47.859 30.591 0.31 18.39 221 SER A C 1
ATOM 1663 O O A SER A 1 197 ? 33.226 48.914 30.313 0.69 21.19 221 SER A O 1
ATOM 1664 O O B SER A 1 197 ? 33.486 48.835 29.927 0.31 18.33 221 SER A O 1
ATOM 1669 N N . THR A 1 198 ? 34.885 47.896 31.419 1.00 18.50 222 THR A N 1
ATOM 1670 C CA . THR A 1 198 ? 35.694 49.099 31.554 1.00 19.37 222 THR A CA 1
ATOM 1671 C C . THR A 1 198 ? 36.836 49.141 30.544 1.00 21.53 222 THR A C 1
ATOM 1672 O O . THR A 1 198 ? 37.611 50.101 30.538 1.00 25.94 222 THR A O 1
ATOM 1676 N N . ILE A 1 199 ? 36.950 48.125 29.697 1.00 20.68 223 ILE A N 1
ATOM 1677 C CA . ILE A 1 199 ? 37.976 48.051 28.664 1.00 22.15 223 ILE A CA 1
ATOM 1678 C C . ILE A 1 199 ? 37.547 48.895 27.474 1.00 21.81 223 ILE A C 1
ATOM 1679 O O . ILE A 1 199 ? 36.377 48.878 27.071 1.00 23.22 223 ILE A O 1
ATOM 1684 N N . GLU A 1 200 ? 38.497 49.627 26.895 1.00 19.57 224 GLU A N 1
ATOM 1685 C CA A GLU A 1 200 ? 38.194 50.417 25.712 0.52 18.90 224 GLU A CA 1
ATOM 1686 C CA B GLU A 1 200 ? 38.231 50.423 25.704 0.48 18.74 224 GLU A CA 1
ATOM 1687 C C . GLU A 1 200 ? 38.079 49.532 24.473 1.00 17.49 224 GLU A C 1
ATOM 1688 O O . GLU A 1 200 ? 38.663 48.445 24.383 1.00 18.85 224 GLU A O 1
ATOM 1699 N N . SER A 1 201 ? 37.287 50.003 23.517 1.00 15.95 225 SER A N 1
ATOM 1700 C CA . SER A 1 201 ? 37.183 49.328 22.234 1.00 15.30 225 SER A CA 1
ATOM 1701 C C . SER A 1 201 ? 38.519 49.390 21.503 1.00 16.21 225 SER A C 1
ATOM 1702 O O . SER A 1 201 ? 39.269 50.372 21.606 1.00 17.90 225 SER A O 1
ATOM 1705 N N . LYS A 1 202 ? 38.795 48.341 20.728 1.00 15.84 226 LYS A N 1
ATOM 1706 C CA . LYS A 1 202 ? 40.006 48.252 19.926 1.00 15.53 226 LYS A CA 1
ATOM 1707 C C . LYS A 1 202 ? 39.766 48.595 18.461 1.00 14.36 226 LYS A C 1
ATOM 1708 O O . LYS A 1 202 ? 40.598 48.278 17.606 1.00 15.46 226 LYS A O 1
ATOM 1714 N N . MET A 1 203 ? 38.670 49.285 18.152 1.00 15.43 227 MET A N 1
ATOM 1715 C CA . MET A 1 203 ? 38.465 49.721 16.776 1.00 15.86 227 MET A CA 1
ATOM 1716 C C . MET A 1 203 ? 39.697 50.427 16.215 1.00 16.70 227 MET A C 1
ATOM 1717 O O . MET A 1 203 ? 40.066 50.218 15.050 1.00 17.16 227 MET A O 1
ATOM 1722 N N . SER A 1 204 ? 40.350 51.263 17.022 1.00 19.00 228 SER A N 1
ATOM 1723 C CA . SER A 1 204 ? 41.485 52.031 16.517 1.00 21.84 228 SER A CA 1
ATOM 1724 C C . SER A 1 204 ? 42.651 51.139 16.119 1.00 19.50 228 SER A C 1
ATOM 1725 O O . SER A 1 204 ? 43.492 51.548 15.309 1.00 20.24 228 SER A O 1
ATOM 1728 N N . TRP A 1 205 ? 42.727 49.937 16.677 1.00 18.20 229 TRP A N 1
ATOM 1729 C CA . TRP A 1 205 ? 43.822 49.040 16.341 1.00 17.73 229 TRP A CA 1
ATOM 1730 C C . TRP A 1 205 ? 43.813 48.609 14.877 1.00 16.69 229 TRP A C 1
ATOM 1731 O O . TRP A 1 205 ? 44.849 48.146 14.382 1.00 17.20 229 TRP A O 1
ATOM 1742 N N . VAL A 1 206 ? 42.684 48.730 14.169 1.00 15.63 230 VAL A N 1
ATOM 1743 C CA . VAL A 1 206 ? 42.664 48.305 12.770 1.00 17.99 230 VAL A CA 1
ATOM 1744 C C . VAL A 1 206 ? 43.627 49.126 11.917 1.00 19.25 230 VAL A C 1
ATOM 1745 O O . VAL A 1 206 ? 44.070 48.660 10.863 1.00 20.75 230 VAL A O 1
ATOM 1749 N N . LYS A 1 207 ? 43.960 50.349 12.340 1.00 17.90 231 LYS A N 1
ATOM 1750 C CA . LYS A 1 207 ? 44.909 51.146 11.575 1.00 19.70 231 LYS A CA 1
ATOM 1751 C C . LYS A 1 207 ? 46.326 50.606 11.646 1.00 20.19 231 LYS A C 1
ATOM 1752 O O . LYS A 1 207 ? 47.111 50.883 10.735 1.00 23.64 231 LYS A O 1
ATOM 1758 N N . LYS A 1 208 ? 46.676 49.848 12.687 1.00 19.02 232 LYS A N 1
ATOM 1759 C CA . LYS A 1 208 ? 48.021 49.316 12.843 1.00 20.36 232 LYS A CA 1
ATOM 1760 C C . LYS A 1 208 ? 48.110 47.827 12.548 1.00 19.39 232 LYS A C 1
ATOM 1761 O O . LYS A 1 208 ? 49.226 47.295 12.467 1.00 22.99 232 LYS A O 1
ATOM 1767 N N . HIS A 1 209 ? 46.979 47.158 12.333 1.00 17.51 233 HIS A N 1
ATOM 1768 C CA . HIS A 1 209 ? 46.954 45.720 12.065 1.00 17.62 233 HIS A CA 1
ATOM 1769 C C . HIS A 1 209 ? 46.003 45.467 10.904 1.00 18.02 233 HIS A C 1
ATOM 1770 O O . HIS A 1 209 ? 44.784 45.487 11.085 1.00 18.90 233 HIS A O 1
ATOM 1777 N N . ASP A 1 210 ? 46.547 45.208 9.723 1.00 19.28 234 ASP A N 1
ATOM 1778 C CA . ASP A 1 210 ? 45.673 44.988 8.579 1.00 19.73 234 ASP A CA 1
ATOM 1779 C C . ASP A 1 210 ? 45.087 43.586 8.541 1.00 16.21 234 ASP A C 1
ATOM 1780 O O . ASP A 1 210 ? 44.389 43.249 7.580 1.00 18.41 234 ASP A O 1
ATOM 1785 N N . ASN A 1 211 ? 45.326 42.779 9.581 1.00 14.50 235 ASN A N 1
ATOM 1786 C CA . ASN A 1 211 ? 44.635 41.511 9.780 1.00 14.67 235 ASN A CA 1
ATOM 1787 C C . ASN A 1 211 ? 43.687 41.532 10.979 1.00 13.75 235 ASN A C 1
ATOM 1788 O O . ASN A 1 211 ? 43.362 40.474 11.524 1.00 15.40 235 ASN A O 1
ATOM 1793 N N . LEU A 1 212 ? 43.198 42.702 11.370 1.00 14.12 236 LEU A N 1
ATOM 1794 C CA . LEU A 1 212 ? 42.241 42.817 12.461 1.00 13.72 236 LEU A CA 1
ATOM 1795 C C . LEU A 1 212 ? 40.964 43.491 11.976 1.00 13.58 236 LEU A C 1
ATOM 1796 O O . LEU A 1 212 ? 41.018 44.535 11.328 1.00 14.14 236 LEU A O 1
ATOM 1801 N N . ILE A 1 213 ? 39.821 42.887 12.302 1.00 13.71 237 ILE A N 1
ATOM 1802 C CA . ILE A 1 213 ? 38.499 43.493 12.175 1.00 13.83 237 ILE A CA 1
ATOM 1803 C C . ILE A 1 213 ? 37.864 43.534 13.562 1.00 13.66 237 ILE A C 1
ATOM 1804 O O . ILE A 1 213 ? 38.004 42.585 14.340 1.00 13.44 237 ILE A O 1
ATOM 1809 N N . VAL A 1 214 ? 37.153 44.612 13.876 1.00 12.57 238 VAL A N 1
ATOM 1810 C CA . VAL A 1 214 ? 36.476 44.736 15.165 1.00 12.74 238 VAL A CA 1
ATOM 1811 C C . VAL A 1 214 ? 34.995 44.990 14.927 1.00 12.81 238 VAL A C 1
ATOM 1812 O O . VAL A 1 214 ? 34.636 45.957 14.246 1.00 14.20 238 VAL A O 1
ATOM 1816 N N . LEU A 1 215 ? 34.134 44.128 15.486 1.00 12.57 239 LEU A N 1
ATOM 1817 C CA . LEU A 1 215 ? 32.693 44.233 15.301 1.00 12.32 239 LEU A CA 1
ATOM 1818 C C . LEU A 1 215 ? 31.991 44.766 16.550 1.00 13.25 239 LEU A C 1
ATOM 1819 O O . LEU A 1 215 ? 32.398 44.490 17.682 1.00 13.40 239 LEU A O 1
ATOM 1824 N N . ARG A 1 216 ? 30.886 45.481 16.321 1.00 12.28 240 ARG A N 1
ATOM 1825 C CA . ARG A 1 216 ? 30.102 46.118 17.370 1.00 12.87 240 ARG A CA 1
ATOM 1826 C C . ARG A 1 216 ? 28.627 45.996 17.020 1.00 13.17 240 ARG A C 1
ATOM 1827 O O . ARG A 1 216 ? 28.276 45.656 15.884 1.00 12.84 240 ARG A O 1
ATOM 1835 N N . THR A 1 217 ? 27.753 46.305 17.989 1.00 13.14 241 THR A N 1
ATOM 1836 C CA . THR A 1 217 ? 26.320 46.229 17.742 1.00 12.63 241 THR A CA 1
ATOM 1837 C C . THR A 1 217 ? 25.543 47.289 18.507 1.00 12.55 241 THR A C 1
ATOM 1838 O O . THR A 1 217 ? 26.006 47.827 19.515 1.00 13.85 241 THR A O 1
ATOM 1842 N N . PHE A 1 218 ? 24.368 47.621 17.974 1.00 12.56 242 PHE A N 1
ATOM 1843 C CA . PHE A 1 218 ? 23.360 48.382 18.705 1.00 12.65 242 PHE A CA 1
ATOM 1844 C C . PHE A 1 218 ? 22.334 47.500 19.399 1.00 12.48 242 PHE A C 1
ATOM 1845 O O . PHE A 1 218 ? 21.408 48.020 20.039 1.00 13.04 242 PHE A O 1
ATOM 1853 N N . SER A 1 219 ? 22.485 46.187 19.324 1.00 12.85 243 SER A N 1
ATOM 1854 C CA . SER A 1 219 ? 21.415 45.328 19.783 1.00 13.90 243 SER A CA 1
ATOM 1855 C C . SER A 1 219 ? 21.321 45.184 21.293 1.00 13.78 243 SER A C 1
ATOM 1856 O O . SER A 1 219 ? 20.282 44.764 21.786 1.00 14.77 243 SER A O 1
ATOM 1883 N N . ARG A 1 221 ? 23.532 46.947 24.620 1.00 13.81 245 ARG A N 1
ATOM 1884 C CA . ARG A 1 221 ? 23.479 48.192 25.382 1.00 15.10 245 ARG A CA 1
ATOM 1885 C C . ARG A 1 221 ? 22.508 49.228 24.803 1.00 14.91 245 ARG A C 1
ATOM 1886 O O . ARG A 1 221 ? 21.765 49.854 25.559 1.00 15.49 245 ARG A O 1
ATOM 1894 N N . ALA A 1 222 ? 22.526 49.430 23.485 1.00 14.79 246 ALA A N 1
ATOM 1895 C CA . ALA A 1 222 ? 21.727 50.493 22.891 1.00 14.41 246 ALA A CA 1
ATOM 1896 C C . ALA A 1 222 ? 20.254 50.137 22.730 1.00 14.38 246 ALA A C 1
ATOM 1897 O O . ALA A 1 222 ? 19.472 50.998 22.313 1.00 15.56 246 ALA A O 1
ATOM 1899 N N . GLY A 1 223 ? 19.856 48.894 22.964 1.00 14.21 247 GLY A N 1
ATOM 1900 C CA . GLY A 1 223 ? 18.438 48.580 23.001 1.00 13.76 247 GLY A CA 1
ATOM 1901 C C . GLY A 1 223 ? 17.747 48.522 21.660 1.00 12.40 247 GLY A C 1
ATOM 1902 O O . GLY A 1 223 ? 16.563 48.857 21.569 1.00 13.69 247 GLY A O 1
ATOM 1903 N N . LEU A 1 224 ? 18.454 48.120 20.606 1.00 13.49 248 LEU A N 1
ATOM 1904 C CA . LEU A 1 224 ? 17.892 48.143 19.260 1.00 14.24 248 LEU A CA 1
ATOM 1905 C C . LEU A 1 224 ? 17.899 46.764 18.602 1.00 13.06 248 LEU A C 1
ATOM 1906 O O . LEU A 1 224 ? 17.905 46.657 17.372 1.00 13.76 248 LEU A O 1
ATOM 1911 N N . ALA A 1 225 ? 17.880 45.692 19.386 1.00 13.30 249 ALA A N 1
ATOM 1912 C CA . ALA A 1 225 ? 17.989 44.361 18.791 1.00 12.43 249 ALA A CA 1
ATOM 1913 C C . ALA A 1 225 ? 16.953 44.120 17.694 1.00 12.86 249 ALA A C 1
ATOM 1914 O O . ALA A 1 225 ? 17.235 43.421 16.708 1.00 13.31 249 ALA A O 1
ATOM 1916 N N . GLY A 1 226 ? 15.739 44.653 17.866 1.00 13.49 250 GLY A N 1
ATOM 1917 C CA . GLY A 1 226 ? 14.680 44.420 16.904 1.00 13.32 250 GLY A CA 1
ATOM 1918 C C . GLY A 1 226 ? 14.867 45.159 15.591 1.00 14.49 250 GLY A C 1
ATOM 1919 O O . GLY A 1 226 ? 14.242 44.787 14.594 1.00 14.29 250 GLY A O 1
ATOM 1920 N N . LEU A 1 227 ? 15.696 46.200 15.571 1.00 14.18 251 LEU A N 1
ATOM 1921 C CA . LEU A 1 227 ? 15.864 47.038 14.387 1.00 14.01 251 LEU A CA 1
ATOM 1922 C C . LEU A 1 227 ? 17.001 46.594 13.475 1.00 14.28 251 LEU A C 1
ATOM 1923 O O . LEU A 1 227 ? 17.049 47.035 12.320 1.00 15.60 251 LEU A O 1
ATOM 1928 N N . ARG A 1 228 ? 17.919 45.761 13.965 1.00 13.27 252 ARG A N 1
ATOM 1929 C CA . ARG A 1 228 ? 18.937 45.112 13.140 1.00 12.32 252 ARG A CA 1
ATOM 1930 C C . ARG A 1 228 ? 19.971 46.094 12.606 1.00 12.59 252 ARG A C 1
ATOM 1931 O O . ARG A 1 228 ? 20.002 46.407 11.408 1.00 13.28 252 ARG A O 1
ATOM 1939 N N . VAL A 1 229 ? 20.855 46.551 13.487 1.00 12.60 253 VAL A N 1
ATOM 1940 C CA . VAL A 1 229 ? 21.896 47.493 13.099 1.00 13.66 253 VAL A CA 1
ATOM 1941 C C . VAL A 1 229 ? 23.151 47.256 13.928 1.00 12.69 253 VAL A C 1
ATOM 1942 O O . VAL A 1 229 ? 23.126 47.326 15.164 1.00 14.00 253 VAL A O 1
ATOM 1946 N N . GLY A 1 230 ? 24.244 46.914 13.245 1.00 13.29 254 GLY A N 1
ATOM 1947 C CA . GLY A 1 230 ? 25.546 46.760 13.859 1.00 13.69 254 GLY A CA 1
ATOM 1948 C C . GLY A 1 230 ? 26.580 47.368 12.939 1.00 12.81 254 GLY A C 1
ATOM 1949 O O . GLY A 1 230 ? 26.234 47.945 11.910 1.00 13.33 254 GLY A O 1
ATOM 1950 N N . TYR A 1 231 ? 27.842 47.260 13.331 1.00 12.63 255 TYR A N 1
ATOM 1951 C CA . TYR A 1 231 ? 28.894 47.910 12.564 1.00 12.72 255 TYR A CA 1
ATOM 1952 C C . TYR A 1 231 ? 30.248 47.301 12.892 1.00 12.24 255 TYR A C 1
ATOM 1953 O O . TYR A 1 231 ? 30.386 46.477 13.795 1.00 12.80 255 TYR A O 1
ATOM 1962 N N . GLY A 1 232 ? 31.252 47.701 12.120 1.00 13.34 256 GLY A N 1
ATOM 1963 C CA . GLY A 1 232 ? 32.601 47.264 12.413 1.00 14.37 256 GLY A CA 1
ATOM 1964 C C . GLY A 1 232 ? 33.653 48.145 11.785 1.00 14.13 256 GLY A C 1
ATOM 1965 O O . GLY A 1 232 ? 33.371 48.963 10.902 1.00 14.18 256 GLY A O 1
ATOM 1966 N N . ALA A 1 233 ? 34.871 47.996 12.310 1.00 13.56 257 ALA A N 1
ATOM 1967 C CA . ALA A 1 233 ? 36.074 48.641 11.800 1.00 12.33 257 ALA A CA 1
ATOM 1968 C C . ALA A 1 233 ? 36.869 47.613 11.013 1.00 13.78 257 ALA A C 1
ATOM 1969 O O . ALA A 1 233 ? 37.095 46.498 11.501 1.00 13.20 257 ALA A O 1
ATOM 1971 N N . PHE A 1 234 ? 37.305 47.995 9.810 1.00 15.02 258 PHE A N 1
ATOM 1972 C CA . PHE A 1 234 ? 37.975 47.106 8.873 1.00 13.86 258 PHE A CA 1
ATOM 1973 C C . PHE A 1 234 ? 39.205 47.786 8.284 1.00 15.44 258 PHE A C 1
ATOM 1974 O O . PHE A 1 234 ? 39.155 48.979 7.957 1.00 15.74 258 PHE A O 1
ATOM 1982 N N . PRO A 1 235 ? 40.303 47.048 8.088 1.00 15.14 259 PRO A N 1
ATOM 1983 C CA . PRO A 1 235 ? 41.434 47.610 7.332 1.00 14.99 259 PRO A CA 1
ATOM 1984 C C . PRO A 1 235 ? 40.999 48.095 5.951 1.00 15.80 259 PRO A C 1
ATOM 1985 O O . PRO A 1 235 ? 40.137 47.498 5.302 1.00 16.55 259 PRO A O 1
ATOM 1989 N N . LEU A 1 236 ? 41.624 49.187 5.489 1.00 16.89 260 LEU A N 1
ATOM 1990 C CA . LEU A 1 236 ? 41.259 49.738 4.184 1.00 17.84 260 LEU A CA 1
ATOM 1991 C C . LEU A 1 236 ? 41.504 48.746 3.051 1.00 16.37 260 LEU A C 1
ATOM 1992 O O . LEU A 1 236 ? 40.716 48.693 2.100 1.00 19.00 260 LEU A O 1
ATOM 1997 N N . SER A 1 237 ? 42.548 47.921 3.159 1.00 17.12 261 SER A N 1
ATOM 1998 C CA . SER A 1 237 ? 42.854 46.936 2.126 1.00 18.93 261 SER A CA 1
ATOM 1999 C C . SER A 1 237 ? 41.809 45.829 2.047 1.00 19.10 261 SER A C 1
ATOM 2000 O O . SER A 1 237 ? 41.678 45.188 0.999 1.00 20.17 261 SER A O 1
ATOM 2003 N N . ILE A 1 238 ? 41.071 45.588 3.129 1.00 17.49 262 ILE A N 1
ATOM 2004 C CA . ILE A 1 238 ? 39.991 44.601 3.137 1.00 18.32 262 ILE A CA 1
ATOM 2005 C C . ILE A 1 238 ? 38.656 45.228 2.768 1.00 17.30 262 ILE A C 1
ATOM 2006 O O . ILE A 1 238 ? 37.882 44.635 2.013 1.00 17.21 262 ILE A O 1
ATOM 2011 N N . ILE A 1 239 ? 38.353 46.406 3.333 1.00 17.37 263 ILE A N 1
ATOM 2012 C CA . ILE A 1 239 ? 37.014 46.973 3.214 1.00 17.69 263 ILE A CA 1
ATOM 2013 C C . ILE A 1 239 ? 36.666 47.257 1.759 1.00 16.45 263 ILE A C 1
ATOM 2014 O O . ILE A 1 239 ? 35.502 47.145 1.358 1.00 17.78 263 ILE A O 1
ATOM 2019 N N . LYS A 1 240 ? 37.661 47.586 0.934 1.00 17.13 264 LYS A N 1
ATOM 2020 C CA . LYS A 1 240 ? 37.346 47.875 -0.457 1.00 17.81 264 LYS A CA 1
ATOM 2021 C C . LYS A 1 240 ? 36.723 46.673 -1.157 1.00 18.46 264 LYS A C 1
ATOM 2022 O O . LYS A 1 240 ? 35.848 46.847 -2.009 1.00 19.76 264 LYS A O 1
ATOM 2028 N N . TYR A 1 241 ? 37.127 45.452 -0.794 1.00 17.64 265 TYR A N 1
ATOM 2029 C CA . TYR A 1 241 ? 36.531 44.269 -1.406 1.00 17.69 265 TYR A CA 1
ATOM 2030 C C . TYR A 1 241 ? 35.171 43.965 -0.801 1.00 17.00 265 TYR A C 1
ATOM 2031 O O . TYR A 1 241 ? 34.246 43.570 -1.518 1.00 17.57 265 TYR A O 1
ATOM 2040 N N . LEU A 1 242 ? 35.033 44.143 0.516 1.00 17.94 266 LEU A N 1
ATOM 2041 C CA . LEU A 1 242 ? 33.757 43.873 1.165 1.00 17.50 266 LEU A CA 1
ATOM 2042 C C . LEU A 1 242 ? 32.668 44.806 0.654 1.00 16.37 266 LEU A C 1
ATOM 2043 O O . LEU A 1 242 ? 31.518 44.388 0.476 1.00 16.98 266 LEU A O 1
ATOM 2048 N N . TRP A 1 243 ? 32.998 46.077 0.433 1.00 16.58 267 TRP A N 1
ATOM 2049 C CA . TRP A 1 243 ? 32.006 46.992 -0.110 1.00 16.26 267 TRP A CA 1
ATOM 2050 C C . TRP A 1 243 ? 31.424 46.477 -1.420 1.00 18.26 267 TRP A C 1
ATOM 2051 O O . TRP A 1 243 ? 30.227 46.634 -1.679 1.00 19.55 267 TRP A O 1
ATOM 2062 N N A ARG A 1 244 ? 32.262 45.891 -2.276 0.50 17.28 268 ARG A N 1
ATOM 2063 N N B ARG A 1 244 ? 32.264 45.894 -2.279 0.50 17.30 268 ARG A N 1
ATOM 2064 C CA A ARG A 1 244 ? 31.772 45.452 -3.579 0.50 18.34 268 ARG A CA 1
ATOM 2065 C CA B ARG A 1 244 ? 31.777 45.448 -3.581 0.50 18.36 268 ARG A CA 1
ATOM 2066 C C A ARG A 1 244 ? 30.849 44.247 -3.463 0.50 16.07 268 ARG A C 1
ATOM 2067 C C B ARG A 1 244 ? 30.848 44.248 -3.461 0.50 16.07 268 ARG A C 1
ATOM 2068 O O A ARG A 1 244 ? 29.908 44.115 -4.253 0.50 17.22 268 ARG A O 1
ATOM 2069 O O B ARG A 1 244 ? 29.902 44.122 -4.246 0.50 17.20 268 ARG A O 1
ATOM 2084 N N . ALA A 1 245 ? 31.098 43.360 -2.502 1.00 14.75 269 ALA A N 1
ATOM 2085 C CA . ALA A 1 245 ? 30.308 42.144 -2.362 1.00 14.93 269 ALA A CA 1
ATOM 2086 C C . ALA A 1 245 ? 29.091 42.309 -1.460 1.00 14.79 269 ALA A C 1
ATOM 2087 O O . ALA A 1 245 ? 28.206 41.449 -1.476 1.00 17.24 269 ALA A O 1
ATOM 2089 N N . LYS A 1 246 ? 29.023 43.394 -0.699 1.00 13.90 270 LYS A N 1
ATOM 2090 C CA . LYS A 1 246 ? 27.950 43.610 0.263 1.00 13.53 270 LYS A CA 1
ATOM 2091 C C . LYS A 1 246 ? 26.630 43.882 -0.456 1.00 14.30 270 LYS A C 1
ATOM 2092 O O . LYS A 1 246 ? 26.584 44.609 -1.451 1.00 16.96 270 LYS A O 1
ATOM 2098 N N . GLN A 1 247 ? 25.547 43.299 0.045 1.00 14.50 271 GLN A N 1
ATOM 2099 C CA . GLN A 1 247 ? 24.236 43.582 -0.514 1.00 13.35 271 GLN A CA 1
ATOM 2100 C C . GLN A 1 247 ? 23.939 45.070 -0.383 1.00 12.79 271 GLN A C 1
ATOM 2101 O O . GLN A 1 247 ? 24.348 45.706 0.602 1.00 13.89 271 GLN A O 1
ATOM 2107 N N . PRO A 1 248 ? 23.252 45.664 -1.368 1.00 13.32 272 PRO A N 1
ATOM 2108 C CA . PRO A 1 248 ? 23.152 47.131 -1.371 1.00 13.95 272 PRO A CA 1
ATOM 2109 C C . PRO A 1 248 ? 22.271 47.705 -0.281 1.00 13.32 272 PRO A C 1
ATOM 2110 O O . PRO A 1 248 ? 22.559 48.812 0.193 1.00 14.55 272 PRO A O 1
ATOM 2114 N N . TYR A 1 249 ? 21.193 47.019 0.125 1.00 14.02 273 TYR A N 1
ATOM 2115 C CA . TYR A 1 249 ? 20.142 47.679 0.900 1.00 12.60 273 TYR A CA 1
ATOM 2116 C C . TYR A 1 249 ? 19.726 46.922 2.165 1.00 13.89 273 TYR A C 1
ATOM 2117 O O . TYR A 1 249 ? 18.605 47.109 2.651 1.00 15.13 273 TYR A O 1
ATOM 2126 N N . ASN A 1 250 ? 20.602 46.087 2.735 1.00 14.16 274 ASN A N 1
ATOM 2127 C CA . ASN A 1 250 ? 20.176 45.330 3.912 1.00 15.70 274 ASN A CA 1
ATOM 2128 C C . ASN A 1 250 ? 20.018 46.191 5.158 1.00 13.95 274 ASN A C 1
ATOM 2129 O O . ASN A 1 250 ? 19.273 45.799 6.067 1.00 16.15 274 ASN A O 1
ATOM 2134 N N . VAL A 1 251 ? 20.696 47.337 5.231 1.00 14.05 275 VAL A N 1
ATOM 2135 C CA . VAL A 1 251 ? 20.542 48.252 6.360 1.00 14.37 275 VAL A CA 1
ATOM 2136 C C . VAL A 1 251 ? 19.343 49.162 6.083 1.00 12.79 275 VAL A C 1
ATOM 2137 O O . VAL A 1 251 ? 19.393 50.045 5.219 1.00 14.14 275 VAL A O 1
ATOM 2141 N N . SER A 1 252 ? 18.251 48.946 6.803 1.00 13.33 276 SER A N 1
ATOM 2142 C CA . SER A 1 252 ? 17.006 49.617 6.464 1.00 13.39 276 SER A CA 1
ATOM 2143 C C . SER A 1 252 ? 17.025 51.075 6.922 1.00 13.03 276 SER A C 1
ATOM 2144 O O . SER A 1 252 ? 17.879 51.508 7.702 1.00 14.13 276 SER A O 1
ATOM 2147 N N . VAL A 1 253 ? 16.047 51.845 6.435 1.00 12.25 277 VAL A N 1
ATOM 2148 C CA A VAL A 1 253 ? 15.894 53.226 6.890 0.62 12.48 277 VAL A CA 1
ATOM 2149 C CA B VAL A 1 253 ? 15.919 53.226 6.894 0.38 12.60 277 VAL A CA 1
ATOM 2150 C C . VAL A 1 253 ? 15.636 53.269 8.392 1.00 13.94 277 VAL A C 1
ATOM 2151 O O . VAL A 1 253 ? 16.149 54.139 9.105 1.00 14.76 277 VAL A O 1
ATOM 2158 N N . ALA A 1 254 ? 14.835 52.328 8.897 1.00 14.12 278 ALA A N 1
ATOM 2159 C CA . ALA A 1 254 ? 14.536 52.310 10.327 1.00 14.94 278 ALA A CA 1
ATOM 2160 C C . ALA A 1 254 ? 15.784 52.008 11.147 1.00 14.68 278 ALA A C 1
ATOM 2161 O O . ALA A 1 254 ? 15.991 52.589 12.221 1.00 15.52 278 ALA A O 1
ATOM 2163 N N . ALA A 1 255 ? 16.640 51.124 10.636 1.00 13.62 279 ALA A N 1
ATOM 2164 C CA . ALA A 1 255 ? 17.884 50.802 11.319 1.00 14.44 279 ALA A CA 1
ATOM 2165 C C . ALA A 1 255 ? 18.804 52.014 11.384 1.00 14.04 279 ALA A C 1
ATOM 2166 O O . ALA A 1 255 ? 19.340 52.344 12.448 1.00 14.87 279 ALA A O 1
ATOM 2168 N N . GLU A 1 256 ? 19.043 52.670 10.240 1.00 13.46 280 GLU A N 1
ATOM 2169 C CA . GLU A 1 256 ? 19.943 53.820 10.238 1.00 14.00 280 GLU A CA 1
ATOM 2170 C C . GLU A 1 256 ? 19.385 54.960 11.088 1.00 14.68 280 GLU A C 1
ATOM 2171 O O . GLU A 1 256 ? 20.123 55.586 11.857 1.00 15.60 280 GLU A O 1
ATOM 2177 N N . ILE A 1 257 ? 18.090 55.252 10.9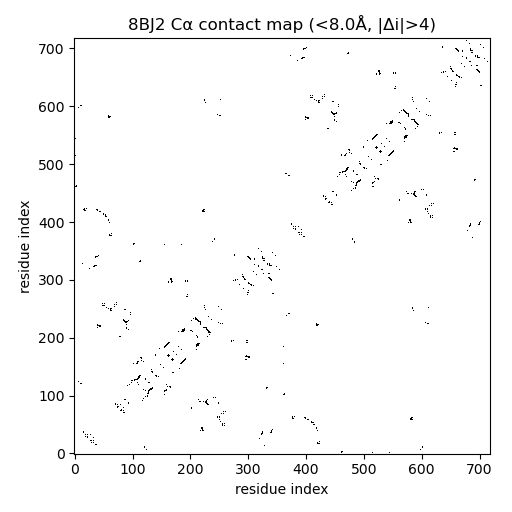57 1.00 14.63 281 ILE A N 1
ATOM 2178 C CA . ILE A 1 257 ? 17.477 56.341 11.718 1.00 15.82 281 ILE A CA 1
ATOM 2179 C C . ILE A 1 257 ? 17.530 56.054 13.215 1.00 16.16 281 ILE A C 1
ATOM 2180 O O . ILE A 1 257 ? 17.831 56.939 14.025 1.00 16.49 281 ILE A O 1
ATOM 2185 N N A SER A 1 258 ? 17.242 54.815 13.610 0.56 16.22 282 SER A N 1
ATOM 2186 N N B SER A 1 258 ? 17.231 54.817 13.610 0.44 16.36 282 SER A N 1
ATOM 2187 C CA A SER A 1 258 ? 17.216 54.505 15.035 0.56 15.25 282 SER A CA 1
ATOM 2188 C CA B SER A 1 258 ? 17.220 54.489 15.031 0.44 15.86 282 SER A CA 1
ATOM 2189 C C A SER A 1 258 ? 18.611 54.551 15.648 0.56 14.52 282 SER A C 1
ATOM 2190 C C B SER A 1 258 ? 18.616 54.575 15.634 0.44 14.96 282 SER A C 1
ATOM 2191 O O A SER A 1 258 ? 18.786 55.075 16.751 0.56 14.19 282 SER A O 1
ATOM 2192 O O B SER A 1 258 ? 18.794 55.141 16.717 0.44 14.72 282 SER A O 1
ATOM 2197 N N . ALA A 1 259 ? 19.618 54.023 14.947 1.00 14.24 283 ALA A N 1
ATOM 2198 C CA . ALA A 1 259 ? 20.982 54.085 15.456 1.00 15.83 283 ALA A CA 1
ATOM 2199 C C . ALA A 1 259 ? 21.466 55.526 15.577 1.00 15.44 283 ALA A C 1
ATOM 2200 O O . ALA A 1 259 ? 22.067 55.897 16.586 1.00 15.34 283 ALA A O 1
ATOM 2202 N N . CYS A 1 260 ? 21.220 56.356 14.567 1.00 15.71 284 CYS A N 1
ATOM 2203 C CA . CYS A 1 260 ? 21.636 57.752 14.673 1.00 16.26 284 CYS A CA 1
ATOM 2204 C C . CYS A 1 260 ? 20.950 58.441 15.845 1.00 17.07 284 CYS A C 1
ATOM 2205 O O . CYS A 1 260 ? 21.566 59.250 16.548 1.00 17.02 284 CYS A O 1
ATOM 2208 N N . ALA A 1 261 ? 19.661 58.164 16.045 1.00 16.52 285 ALA A N 1
ATOM 2209 C CA . ALA A 1 261 ? 18.918 58.773 17.150 1.00 16.91 285 ALA A CA 1
ATOM 2210 C C . ALA A 1 261 ? 19.471 58.329 18.501 1.00 16.52 285 ALA A C 1
ATOM 2211 O O . ALA A 1 261 ? 19.592 59.141 19.434 1.00 17.87 285 ALA A O 1
ATOM 2213 N N . ALA A 1 262 ? 19.817 57.043 18.626 1.00 16.56 286 ALA A N 1
ATOM 2214 C CA . ALA A 1 262 ? 20.364 56.548 19.885 1.00 17.45 286 ALA A CA 1
ATOM 2215 C C . ALA A 1 262 ? 21.655 57.275 20.236 1.00 16.16 286 ALA A C 1
ATOM 2216 O O . ALA A 1 262 ? 21.870 57.664 21.393 1.00 16.42 286 ALA A O 1
ATOM 2218 N N . LEU A 1 263 ? 22.504 57.525 19.237 1.00 15.46 287 LEU A N 1
ATOM 2219 C CA . LEU A 1 263 ? 23.765 58.213 19.489 1.00 16.62 287 LEU A CA 1
ATOM 2220 C C . LEU A 1 263 ? 23.590 59.666 19.921 1.00 17.97 287 LEU A C 1
ATOM 2221 O O . LEU A 1 263 ? 24.555 60.264 20.408 1.00 19.40 287 LEU A O 1
ATOM 2226 N N . GLN A 1 264 ? 22.405 60.252 19.738 1.00 18.74 288 GLN A N 1
ATOM 2227 C CA . GLN A 1 264 ? 22.162 61.618 20.188 1.00 20.19 288 GLN A CA 1
ATOM 2228 C C . GLN A 1 264 ? 22.007 61.723 21.699 1.00 19.33 288 GLN A C 1
ATOM 2229 O O . GLN A 1 264 ? 21.928 62.841 22.215 1.00 21.92 288 GLN A O 1
ATOM 2235 N N . ASN A 1 265 ? 21.959 60.607 22.420 1.00 17.37 289 ASN A N 1
ATOM 2236 C CA . ASN A 1 265 ? 21.725 60.618 23.862 1.00 17.86 289 ASN A CA 1
ATOM 2237 C C . ASN A 1 265 ? 22.769 59.786 24.594 1.00 19.25 289 ASN A C 1
ATOM 2238 O O . ASN A 1 265 ? 22.455 58.748 25.187 1.00 18.97 289 ASN A O 1
ATOM 2243 N N . PRO A 1 266 ? 24.013 60.254 24.640 1.00 19.76 290 PRO A N 1
ATOM 2244 C CA . PRO A 1 266 ? 25.029 59.503 25.390 1.00 20.35 290 PRO A CA 1
ATOM 2245 C C . PRO A 1 266 ? 24.750 59.416 26.879 1.00 19.62 290 PRO A C 1
ATOM 2246 O O . PRO A 1 266 ? 25.179 58.447 27.517 1.00 19.23 290 PRO A O 1
ATOM 2250 N N . THR A 1 267 ? 24.046 60.387 27.459 1.00 20.85 291 THR A N 1
ATOM 2251 C CA . THR A 1 267 ? 23.718 60.305 28.879 1.00 20.64 291 THR A CA 1
ATOM 2252 C C . THR A 1 267 ? 22.826 59.101 29.160 1.00 20.00 291 THR A C 1
ATOM 2253 O O . THR A 1 267 ? 23.093 58.313 30.073 1.00 19.57 291 THR A O 1
ATOM 2257 N N . TYR A 1 268 ? 21.766 58.929 28.372 1.00 18.73 292 TYR A N 1
ATOM 2258 C CA . TYR A 1 268 ? 20.894 57.773 28.549 1.00 18.08 292 TYR A CA 1
ATOM 2259 C C . TYR A 1 268 ? 21.665 56.470 28.375 1.00 17.53 292 TYR A C 1
ATOM 2260 O O . TYR A 1 268 ? 21.540 55.548 29.187 1.00 17.26 292 TYR A O 1
ATOM 2269 N N . LEU A 1 269 ? 22.477 56.381 27.322 1.00 16.65 293 LEU A N 1
ATOM 2270 C CA . LEU A 1 269 ? 23.244 55.163 27.076 1.00 15.97 293 LEU A CA 1
ATOM 2271 C C . LEU A 1 269 ? 24.165 54.838 28.249 1.00 16.28 293 LEU A C 1
ATOM 2272 O O . LEU A 1 269 ? 24.315 53.667 28.627 1.00 16.76 293 LEU A O 1
ATOM 2277 N N . GLU A 1 270 ? 24.814 55.858 28.822 1.00 17.57 294 GLU A N 1
ATOM 2278 C CA . GLU A 1 270 ? 25.689 55.617 29.960 1.00 18.85 294 GLU A CA 1
ATOM 2279 C C . GLU A 1 270 ? 24.884 55.191 31.178 1.00 18.34 294 GLU A C 1
ATOM 2280 O O . GLU A 1 270 ? 25.282 54.269 31.897 1.00 19.62 294 GLU A O 1
ATOM 2286 N N . ASN A 1 271 ? 23.750 55.851 31.424 1.00 18.79 295 ASN A N 1
ATOM 2287 C CA . ASN A 1 271 ? 22.980 55.558 32.627 1.00 20.15 295 ASN A CA 1
ATOM 2288 C C . ASN A 1 271 ? 22.395 54.151 32.596 1.00 20.07 295 ASN A C 1
ATOM 2289 O O . ASN A 1 271 ? 22.397 53.462 33.620 1.00 19.86 295 ASN A O 1
ATOM 2294 N N . VAL A 1 272 ? 21.871 53.705 31.448 1.00 19.34 296 VAL A N 1
ATOM 2295 C CA . VAL A 1 272 ? 21.298 52.362 31.409 1.00 18.30 296 VAL A CA 1
ATOM 2296 C C . VAL A 1 272 ? 22.400 51.323 31.530 1.00 16.99 296 VAL A C 1
ATOM 2297 O O . VAL A 1 272 ? 22.240 50.305 32.210 1.00 17.96 296 VAL A O 1
ATOM 2301 N N . LYS A 1 273 ? 23.550 51.580 30.906 1.00 16.76 297 LYS A N 1
ATOM 2302 C CA . LYS A 1 273 ? 24.696 50.692 31.069 1.00 17.05 297 LYS A CA 1
ATOM 2303 C C . LYS A 1 273 ? 25.106 50.592 32.538 1.00 17.06 297 LYS A C 1
ATOM 2304 O O . LYS A 1 273 ? 25.358 49.496 33.051 1.00 18.40 297 LYS A O 1
ATOM 2310 N N . ASP A 1 274 ? 25.164 51.722 33.236 1.00 18.54 298 ASP A N 1
ATOM 2311 C CA . ASP A 1 274 ? 25.574 51.688 34.635 1.00 18.96 298 ASP A CA 1
ATOM 2312 C C . ASP A 1 274 ? 24.551 50.954 35.498 1.00 18.03 298 ASP A C 1
ATOM 2313 O O . ASP A 1 274 ? 24.924 50.248 36.443 1.00 17.59 298 ASP A O 1
ATOM 2318 N N . ALA A 1 275 ? 23.262 51.099 35.188 1.00 18.13 299 ALA A N 1
ATOM 2319 C CA . ALA A 1 275 ? 22.235 50.390 35.946 1.00 18.39 299 ALA A CA 1
ATOM 2320 C C . ALA A 1 275 ? 22.355 48.889 35.751 1.00 18.31 299 ALA A C 1
ATOM 2321 O O . ALA A 1 275 ? 22.154 48.111 36.695 1.00 18.63 299 ALA A O 1
ATOM 2323 N N . LEU A 1 276 ? 22.676 48.462 34.527 1.00 17.03 300 LEU A N 1
ATOM 2324 C CA . LEU A 1 276 ? 22.823 47.039 34.250 1.00 16.57 300 LEU A CA 1
ATOM 2325 C C . LEU A 1 276 ? 24.098 46.483 34.871 1.00 17.76 300 LEU A C 1
ATOM 2326 O O . LEU A 1 276 ? 24.107 45.350 35.363 1.00 16.76 300 LEU A O 1
ATOM 2331 N N . VAL A 1 277 ? 25.179 47.269 34.880 1.00 17.20 301 VAL A N 1
ATOM 2332 C CA . VAL A 1 277 ? 26.408 46.833 35.538 1.00 16.71 301 VAL A CA 1
ATOM 2333 C C . VAL A 1 277 ? 26.177 46.683 37.041 1.00 16.60 301 VAL A C 1
ATOM 2334 O O . VAL A 1 277 ? 26.636 45.721 37.671 1.00 18.26 301 VAL A O 1
ATOM 2338 N N . LYS A 1 278 ? 25.472 47.638 37.643 1.00 17.33 302 LYS A N 1
ATOM 2339 C CA . LYS A 1 278 ? 25.151 47.518 39.058 1.00 18.55 302 LYS A CA 1
ATOM 2340 C C . LYS A 1 278 ? 24.328 46.268 39.332 1.00 17.58 302 LYS A C 1
ATOM 2341 O O . LYS A 1 278 ? 24.618 45.515 40.266 1.00 18.08 302 LYS A O 1
ATOM 2347 N N . GLU A 1 279 ? 23.308 46.008 38.521 1.00 17.61 303 GLU A N 1
ATOM 2348 C CA . GLU A 1 279 ? 22.488 44.829 38.767 1.00 17.44 303 GLU A CA 1
ATOM 2349 C C . GLU A 1 279 ? 23.254 43.541 38.501 1.00 16.86 303 GLU A C 1
ATOM 2350 O O . GLU A 1 279 ? 22.974 42.524 39.146 1.00 17.49 303 GLU A O 1
ATOM 2356 N N . ARG A 1 280 ? 24.228 43.564 37.583 1.00 15.54 304 ARG A N 1
ATOM 2357 C CA . ARG A 1 280 ? 25.053 42.377 37.357 1.00 16.17 304 ARG A CA 1
ATOM 2358 C C . ARG A 1 280 ? 25.714 41.920 38.655 1.00 16.89 304 ARG A C 1
ATOM 2359 O O . ARG A 1 280 ? 25.770 40.721 38.948 1.00 17.02 304 ARG A O 1
ATOM 2367 N N . GLY A 1 281 ? 26.240 42.862 39.435 1.00 18.03 305 GLY A N 1
ATOM 2368 C CA . GLY A 1 281 ? 26.872 42.486 40.687 1.00 20.14 305 GLY A CA 1
ATOM 2369 C C . GLY A 1 281 ? 25.897 41.894 41.686 1.00 21.32 305 GLY A C 1
ATOM 2370 O O . GLY A 1 281 ? 26.226 40.929 42.384 1.00 22.62 305 GLY A O 1
ATOM 2371 N N . ARG A 1 282 ? 24.693 42.472 41.786 1.00 20.78 306 ARG A N 1
ATOM 2372 C CA . ARG A 1 282 ? 23.691 41.942 42.704 1.00 19.79 306 ARG A CA 1
ATOM 2373 C C . ARG A 1 282 ? 23.247 40.551 42.276 1.00 20.12 306 ARG A C 1
ATOM 2374 O O . ARG A 1 282 ? 23.119 39.644 43.108 1.00 21.61 306 ARG A O 1
ATOM 2382 N N . LEU A 1 283 ? 23.021 40.365 40.972 1.00 19.91 307 LEU A N 1
ATOM 2383 C CA . LEU A 1 283 ? 22.621 39.064 40.452 1.00 19.31 307 LEU A CA 1
ATOM 2384 C C . LEU A 1 283 ? 23.702 38.022 40.690 1.00 19.77 307 LEU A C 1
ATOM 2385 O O . LEU A 1 283 ? 23.400 36.889 41.078 1.00 20.41 307 LEU A O 1
ATOM 2390 N N . PHE A 1 284 ? 24.963 38.377 40.439 1.00 20.69 308 PHE A N 1
ATOM 2391 C CA . PHE A 1 284 ? 26.048 37.426 40.658 1.00 20.23 308 PHE A CA 1
ATOM 2392 C C . PHE A 1 284 ? 26.031 36.893 42.085 1.00 20.59 308 PHE A C 1
ATOM 2393 O O . PHE A 1 284 ? 26.129 35.683 42.312 1.00 21.52 308 PHE A O 1
ATOM 2401 N N . ASP A 1 285 ? 25.947 37.792 43.070 1.00 20.82 309 ASP A N 1
ATOM 2402 C CA . ASP A 1 285 ? 25.979 37.355 44.464 1.00 22.05 309 ASP A CA 1
ATOM 2403 C C . ASP A 1 285 ? 24.765 36.492 44.791 1.00 21.06 309 ASP A C 1
ATOM 2404 O O . ASP A 1 285 ? 24.871 35.510 45.538 1.00 21.80 309 ASP A O 1
ATOM 2409 N N . LEU A 1 286 ? 23.600 36.827 44.228 1.00 20.22 310 LEU A N 1
ATOM 2410 C CA . LEU A 1 286 ? 22.407 36.027 44.496 1.00 20.21 310 LEU A CA 1
ATOM 2411 C C . LEU A 1 286 ? 22.513 34.640 43.870 1.00 19.62 310 LEU A C 1
ATOM 2412 O O . LEU A 1 286 ? 22.153 33.637 44.494 1.00 21.55 310 LEU A O 1
ATOM 2417 N N . LEU A 1 287 ? 22.997 34.560 42.631 1.00 18.25 311 LEU A N 1
ATOM 2418 C CA . LEU A 1 287 ? 23.168 33.260 41.983 1.00 17.71 311 LEU A CA 1
ATOM 2419 C C . LEU A 1 287 ? 24.226 32.422 42.697 1.00 19.56 311 LEU A C 1
ATOM 2420 O O . LEU A 1 287 ? 24.087 31.198 42.817 1.00 21.14 311 LEU A O 1
ATOM 2425 N N . LYS A 1 288 ? 25.283 33.064 43.193 1.00 19.36 312 LYS A N 1
ATOM 2426 C CA . LYS A 1 288 ? 26.351 32.316 43.842 1.00 21.37 312 LYS A CA 1
ATOM 2427 C C . LYS A 1 288 ? 25.851 31.580 45.076 1.00 21.76 312 LYS A C 1
ATOM 2428 O O . LYS A 1 288 ? 26.367 30.510 45.402 1.00 22.15 312 LYS A O 1
ATOM 2434 N N . ALA A 1 289 ? 24.827 32.107 45.750 1.00 21.33 313 ALA A N 1
ATOM 2435 C CA . ALA A 1 289 ? 24.304 31.472 46.954 1.00 22.40 313 ALA A CA 1
ATOM 2436 C C . ALA A 1 289 ? 23.430 30.257 46.660 1.00 22.63 313 ALA A C 1
ATOM 2437 O O . ALA A 1 289 ? 23.177 29.463 47.574 1.00 25.76 313 ALA A O 1
ATOM 2439 N N . VAL A 1 290 ? 22.935 30.110 45.433 1.00 22.49 314 VAL A N 1
ATOM 2440 C CA . VAL A 1 290 ? 22.137 28.947 45.058 1.00 22.06 314 VAL A CA 1
ATOM 2441 C C . VAL A 1 290 ? 23.037 27.716 45.077 1.00 22.27 314 VAL A C 1
ATOM 2442 O O . VAL A 1 290 ? 24.071 27.702 44.397 1.00 22.58 314 VAL A O 1
ATOM 2446 N N . PRO A 1 291 ? 22.712 26.672 45.845 1.00 22.97 315 PRO A N 1
ATOM 2447 C CA . PRO A 1 291 ? 23.684 25.574 46.009 1.00 24.50 315 PRO A CA 1
ATOM 2448 C C . PRO A 1 291 ? 24.059 24.855 44.727 1.00 25.68 315 PRO A C 1
ATOM 2449 O O . PRO A 1 291 ? 25.171 24.312 44.648 1.00 26.34 315 PRO A O 1
ATOM 2453 N N . PHE A 1 292 ? 23.162 24.794 43.742 1.00 24.27 316 PHE A N 1
ATOM 2454 C CA . PHE A 1 292 ? 23.390 24.025 42.526 1.00 24.65 316 PHE A CA 1
ATOM 2455 C C . PHE A 1 292 ? 23.734 24.896 41.326 1.00 24.43 316 PHE A C 1
ATOM 2456 O O . PHE A 1 292 ? 23.680 24.408 40.195 1.00 26.98 316 PHE A O 1
ATOM 2464 N N . LEU A 1 293 ? 24.074 26.163 41.541 1.00 22.51 317 LEU A N 1
ATOM 2465 C CA . LEU A 1 293 ? 24.531 27.043 40.475 1.00 21.38 317 LEU A CA 1
ATOM 2466 C C . LEU A 1 293 ? 25.908 27.590 40.825 1.00 20.80 317 LEU A C 1
ATOM 2467 O O . LEU A 1 293 ? 26.160 27.991 41.965 1.00 23.11 317 LEU A O 1
ATOM 2472 N N . LYS A 1 294 ? 26.798 27.606 39.841 1.00 21.49 318 LYS A N 1
ATOM 2473 C CA . LYS A 1 294 ? 28.143 28.152 40.009 1.00 20.90 318 LYS A CA 1
ATOM 2474 C C . LYS A 1 294 ? 28.322 29.260 38.984 1.00 21.02 318 LYS A C 1
ATOM 2475 O O . LYS A 1 294 ? 28.624 28.967 37.813 1.00 20.30 318 LYS A O 1
ATOM 2481 N N . PRO A 1 295 ? 28.146 30.531 39.353 1.00 19.54 319 PRO A N 1
ATOM 2482 C CA . PRO A 1 295 ? 28.304 31.620 38.375 1.00 19.42 319 PRO A CA 1
ATOM 2483 C C . PRO A 1 295 ? 29.770 31.935 38.113 1.00 18.74 319 PRO A C 1
ATOM 2484 O O . PRO A 1 295 ? 30.637 31.737 38.966 1.00 22.67 319 PRO A O 1
ATOM 2488 N N . PHE A 1 296 ? 30.040 32.426 36.900 1.00 17.38 320 PHE A N 1
ATOM 2489 C CA . PHE A 1 296 ? 31.357 32.865 36.472 1.00 17.37 320 PHE A CA 1
ATOM 2490 C C . PHE A 1 296 ? 31.423 34.392 36.470 1.00 16.04 320 PHE A C 1
ATOM 2491 O O . PHE A 1 296 ? 30.419 35.069 36.210 1.00 16.33 320 PHE A O 1
ATOM 2499 N N . PRO A 1 297 ? 32.600 34.961 36.740 1.00 17.26 321 PRO A N 1
ATOM 2500 C CA . PRO A 1 297 ? 32.740 36.424 36.681 1.00 18.64 321 PRO A CA 1
ATOM 2501 C C . PRO A 1 297 ? 32.562 36.930 35.263 1.00 17.88 321 PRO A C 1
ATOM 2502 O O . PRO A 1 297 ? 33.033 36.317 34.307 1.00 19.88 321 PRO A O 1
ATOM 2506 N N . SER A 1 298 ? 31.903 38.075 35.129 1.00 15.97 322 SER A N 1
ATOM 2507 C CA . SER A 1 298 ? 31.499 38.562 33.815 1.00 15.04 322 SER A CA 1
ATOM 2508 C C . SER A 1 298 ? 31.721 40.062 33.679 1.00 15.12 322 SER A C 1
ATOM 2509 O O . SER A 1 298 ? 31.532 40.831 34.628 1.00 17.37 322 SER A O 1
ATOM 2512 N N . HIS A 1 299 ? 32.060 40.475 32.454 1.00 14.76 323 HIS A N 1
ATOM 2513 C CA . HIS A 1 299 ? 32.176 41.882 32.090 1.00 16.73 323 HIS A CA 1
ATOM 2514 C C . HIS A 1 299 ? 31.093 42.307 31.106 1.00 16.50 323 HIS A C 1
ATOM 2515 O O . HIS A 1 299 ? 31.210 43.371 30.481 1.00 17.32 323 HIS A O 1
ATOM 2522 N N . SER A 1 300 ? 30.049 41.495 30.945 1.00 16.08 324 SER A N 1
ATOM 2523 C CA . SER A 1 300 ? 28.986 41.729 29.970 1.00 14.56 324 SER A CA 1
ATOM 2524 C C . SER A 1 300 ? 27.669 42.082 30.681 1.00 13.27 324 SER A C 1
ATOM 2525 O O . SER A 1 300 ? 27.692 42.567 31.822 1.00 15.54 324 SER A O 1
ATOM 2528 N N . ASN A 1 301 ? 26.534 41.853 30.014 1.00 13.80 325 ASN A N 1
ATOM 2529 C CA . ASN A 1 301 ? 25.219 41.996 30.634 1.00 13.33 325 ASN A CA 1
ATOM 2530 C C . ASN A 1 301 ? 24.553 40.639 30.833 1.00 13.63 325 ASN A C 1
ATOM 2531 O O . ASN A 1 301 ? 23.341 40.509 30.696 1.00 15.18 325 ASN A O 1
ATOM 2536 N N . PHE A 1 302 ? 25.350 39.613 31.136 1.00 13.58 326 PHE A N 1
ATOM 2537 C CA . PHE A 1 302 ? 24.837 38.282 31.438 1.00 13.58 326 PHE A CA 1
ATOM 2538 C C . PHE A 1 302 ? 25.819 37.551 32.345 1.00 14.62 326 PHE A C 1
ATOM 2539 O O . PHE A 1 302 ? 26.998 37.905 32.436 1.00 14.29 326 PHE A O 1
ATOM 2547 N N . ILE A 1 303 ? 25.310 36.513 33.012 1.00 15.00 327 ILE A N 1
ATOM 2548 C CA . ILE A 1 303 ? 26.098 35.671 33.902 1.00 15.40 327 ILE A CA 1
ATOM 2549 C C . ILE A 1 303 ? 25.846 34.219 33.533 1.00 14.70 327 ILE A C 1
ATOM 2550 O O . ILE A 1 303 ? 24.689 33.786 33.470 1.00 15.84 327 ILE A O 1
ATOM 2555 N N . LEU A 1 304 ? 26.931 33.473 33.308 1.00 14.99 328 LEU A N 1
ATOM 2556 C CA . LEU A 1 304 ? 26.873 32.049 33.035 1.00 15.09 328 LEU A CA 1
ATOM 2557 C C . LEU A 1 304 ? 26.953 31.288 34.345 1.00 15.71 328 LEU A C 1
ATOM 2558 O O . LEU A 1 304 ? 27.767 31.616 35.205 1.00 16.70 328 LEU A O 1
ATOM 2563 N N . CYS A 1 305 ? 26.116 30.271 34.481 1.00 16.17 329 CYS A N 1
ATOM 2564 C CA . CYS A 1 305 ? 26.143 29.398 35.646 1.00 16.86 329 CYS A CA 1
ATOM 2565 C C . CYS A 1 305 ? 26.361 27.968 35.186 1.00 16.94 329 CYS A C 1
ATOM 2566 O O . CYS A 1 305 ? 25.590 27.456 34.365 1.00 18.64 329 CYS A O 1
ATOM 2569 N N . GLU A 1 306 ? 27.369 27.308 35.749 1.00 19.22 330 GLU A N 1
ATOM 2570 C CA . GLU A 1 306 ? 27.413 25.856 35.660 1.00 19.93 330 GLU A CA 1
ATOM 2571 C C . GLU A 1 306 ? 26.341 25.292 36.583 1.00 18.38 330 GLU A C 1
ATOM 2572 O O . GLU A 1 306 ? 26.156 25.776 37.703 1.00 22.47 330 GLU A O 1
ATOM 2578 N N . VAL A 1 307 ? 25.578 24.328 36.084 1.00 20.29 331 VAL A N 1
ATOM 2579 C CA . VAL A 1 307 ? 24.536 23.671 36.862 1.00 21.27 331 VAL A CA 1
ATOM 2580 C C . VAL A 1 307 ? 25.149 22.409 37.452 1.00 24.06 331 VAL A C 1
ATOM 2581 O O . VAL A 1 307 ? 25.594 21.519 36.715 1.00 25.70 331 VAL A O 1
ATOM 2585 N N . THR A 1 308 ? 25.195 22.339 38.779 1.00 24.39 332 THR A N 1
ATOM 2586 C CA . THR A 1 308 ? 25.934 21.290 39.467 1.00 25.50 332 THR A CA 1
ATOM 2587 C C . THR A 1 308 ? 24.982 20.427 40.292 1.00 25.91 332 THR A C 1
ATOM 2588 O O . THR A 1 308 ? 23.759 20.530 40.184 1.00 27.44 332 THR A O 1
ATOM 2592 N N . SER A 1 309 ? 25.564 19.554 41.116 1.00 27.94 333 SER A N 1
ATOM 2593 C CA . SER A 1 309 ? 24.820 18.820 42.137 1.00 28.31 333 SER A CA 1
ATOM 2594 C C . SER A 1 309 ? 23.783 17.885 41.527 1.00 29.61 333 SER A C 1
ATOM 2595 O O . SER A 1 309 ? 22.764 17.583 42.149 1.00 32.36 333 SER A O 1
ATOM 2598 N N . GLY A 1 310 ? 24.030 17.426 40.306 1.00 30.09 334 GLY A N 1
ATOM 2599 C CA . GLY A 1 310 ? 23.131 16.495 39.663 1.00 31.10 334 GLY A CA 1
ATOM 2600 C C . GLY A 1 310 ? 21.876 17.097 39.077 1.00 31.90 334 GLY A C 1
ATOM 2601 O O . GLY A 1 310 ? 21.005 16.347 38.622 1.00 34.87 334 GLY A O 1
ATOM 2602 N N . VAL A 1 311 ? 21.749 18.418 39.071 1.00 29.65 335 VAL A N 1
ATOM 2603 C CA . VAL A 1 311 ? 20.558 19.067 38.537 1.00 28.10 335 VAL A CA 1
ATOM 2604 C C . VAL A 1 311 ? 20.631 19.061 37.016 1.00 27.22 335 VAL A C 1
ATOM 2605 O O . VAL A 1 311 ? 21.673 19.380 36.435 1.00 28.43 335 VAL A O 1
ATOM 2609 N N . ASP A 1 312 ? 19.531 18.687 36.371 1.00 28.75 336 ASP A N 1
ATOM 2610 C CA . ASP A 1 312 ? 19.435 18.687 34.909 1.00 28.43 336 ASP A CA 1
ATOM 2611 C C . ASP A 1 312 ? 19.369 20.123 34.408 1.00 25.57 336 ASP A C 1
ATOM 2612 O O . ASP A 1 312 ? 18.417 20.839 34.744 1.00 24.50 336 ASP A O 1
ATOM 2617 N N . PRO A 1 313 ? 20.346 20.590 33.618 1.00 25.47 337 PRO A N 1
ATOM 2618 C CA . PRO A 1 313 ? 20.306 22.001 33.181 1.00 25.22 337 PRO A CA 1
ATOM 2619 C C . PRO A 1 313 ? 19.148 22.311 32.249 1.00 23.17 337 PRO A C 1
ATOM 2620 O O . PRO A 1 313 ? 18.535 23.380 32.348 1.00 23.02 337 PRO A O 1
ATOM 2624 N N . LYS A 1 314 ? 18.847 21.414 31.315 1.00 24.44 338 LYS A N 1
ATOM 2625 C CA . LYS A 1 314 ? 17.732 21.637 30.403 1.00 24.44 338 LYS A CA 1
ATOM 2626 C C . LYS A 1 314 ? 16.407 21.684 31.156 1.00 22.94 338 LYS A C 1
ATOM 2627 O O . LYS A 1 314 ? 15.582 22.578 30.933 1.00 23.57 338 LYS A O 1
ATOM 2633 N N . LYS A 1 315 ? 16.180 20.722 32.053 1.00 23.06 339 LYS A N 1
ATOM 2634 C CA . LYS A 1 315 ? 14.938 20.719 32.818 1.00 24.01 339 LYS A CA 1
ATOM 2635 C C . LYS A 1 315 ? 14.825 21.968 33.680 1.00 23.62 339 LYS A C 1
ATOM 2636 O O . LYS A 1 315 ? 13.722 22.483 33.895 1.00 24.02 339 LYS A O 1
ATOM 2642 N N . LEU A 1 316 ? 15.954 22.452 34.208 1.00 23.64 340 LEU A N 1
ATOM 2643 C CA . LEU A 1 316 ? 15.938 23.678 35.000 1.00 20.74 340 LEU A CA 1
ATOM 2644 C C . LEU A 1 316 ? 15.408 24.844 34.179 1.00 18.64 340 LEU A C 1
ATOM 2645 O O . LEU A 1 316 ? 14.497 25.561 34.608 1.00 20.22 340 LEU A O 1
ATOM 2650 N N . LYS A 1 317 ? 15.965 25.039 32.983 1.00 18.01 341 LYS A N 1
ATOM 2651 C CA . LYS A 1 317 ? 15.497 26.109 32.107 1.00 17.59 341 LYS A CA 1
ATOM 2652 C C . LYS A 1 317 ? 14.025 25.932 31.756 1.00 18.70 341 LYS A C 1
ATOM 2653 O O . LYS A 1 317 ? 13.259 26.906 31.735 1.00 18.91 341 LYS A O 1
ATOM 2659 N N . GLU A 1 318 ? 13.608 24.694 31.480 1.00 20.52 342 GLU A N 1
ATOM 2660 C CA . GLU A 1 318 ? 12.222 24.462 31.087 1.00 20.54 342 GLU A CA 1
ATOM 2661 C C . GLU A 1 318 ? 11.275 24.682 32.261 1.00 20.73 342 GLU A C 1
ATOM 2662 O O . GLU A 1 318 ? 10.179 25.225 32.086 1.00 21.44 342 GLU A O 1
ATOM 2668 N N . ASP A 1 319 ? 11.675 24.258 33.464 1.00 20.86 343 ASP A N 1
ATOM 2669 C CA . ASP A 1 319 ? 10.843 24.478 34.643 1.00 19.70 343 ASP A CA 1
ATOM 2670 C C . ASP A 1 319 ? 10.657 25.968 34.910 1.00 18.70 343 ASP A C 1
ATOM 2671 O O . ASP A 1 319 ? 9.565 26.407 35.289 1.00 21.33 343 ASP A O 1
ATOM 2676 N N . LEU A 1 320 ? 11.725 26.755 34.754 1.00 18.52 344 LEU A N 1
ATOM 2677 C CA . LEU A 1 320 ? 11.623 28.195 34.951 1.00 18.53 344 LEU A CA 1
ATOM 2678 C C . LEU A 1 320 ? 10.706 28.822 33.914 1.00 17.74 344 LEU A C 1
ATOM 2679 O O . LEU A 1 320 ? 9.895 29.690 34.249 1.00 19.45 344 LEU A O 1
ATOM 2684 N N . ALA A 1 321 ? 10.818 28.399 32.652 1.00 19.30 345 ALA A N 1
ATOM 2685 C CA . ALA A 1 321 ? 9.930 28.922 31.617 1.00 18.85 345 ALA A CA 1
ATOM 2686 C C . ALA A 1 321 ? 8.469 28.676 31.976 1.00 20.12 345 ALA A C 1
ATOM 2687 O O . ALA A 1 321 ? 7.610 29.532 31.738 1.00 20.67 345 ALA A O 1
ATOM 2689 N N . GLU A 1 322 ? 8.170 27.512 32.554 1.00 21.51 346 GLU A N 1
ATOM 2690 C CA . GLU A 1 322 ? 6.810 27.193 32.968 1.00 22.06 346 GLU A CA 1
ATOM 2691 C C . GLU A 1 322 ? 6.329 28.103 34.085 1.00 21.15 346 GLU A C 1
ATOM 2692 O O . GLU A 1 322 ? 5.116 28.225 34.283 1.00 23.03 346 GLU A O 1
ATOM 2698 N N . MET A 1 323 ? 7.243 28.733 34.818 1.00 21.03 347 MET A N 1
ATOM 2699 C CA . MET A 1 323 ? 6.892 29.700 35.851 1.00 20.20 347 MET A CA 1
ATOM 2700 C C . MET A 1 323 ? 6.911 31.134 35.347 1.00 20.41 347 MET A C 1
ATOM 2701 O O . MET A 1 323 ? 6.611 32.052 36.118 1.00 22.51 347 MET A O 1
ATOM 2706 N N . GLY A 1 324 ? 7.294 31.347 34.095 1.00 18.43 348 GLY A N 1
ATOM 2707 C CA . GLY A 1 324 ? 7.256 32.655 33.489 1.00 19.31 348 GLY A CA 1
ATOM 2708 C C . GLY A 1 324 ? 8.579 33.371 33.345 1.00 17.80 348 GLY A C 1
ATOM 2709 O O . GLY A 1 324 ? 8.572 34.569 33.047 1.00 20.24 348 GLY A O 1
ATOM 2710 N N . VAL A 1 325 ? 9.709 32.682 33.512 1.00 17.11 349 VAL A N 1
ATOM 2711 C CA . VAL A 1 325 ? 11.025 33.301 33.440 1.00 18.27 349 VAL A CA 1
ATOM 2712 C C . VAL A 1 325 ? 11.851 32.558 32.406 1.00 15.77 349 VAL A C 1
ATOM 2713 O O . VAL A 1 325 ? 12.042 31.339 32.506 1.00 16.91 349 VAL A O 1
ATOM 2717 N N . MET A 1 326 ? 12.366 33.300 31.438 1.00 14.85 350 MET A N 1
ATOM 2718 C CA . MET A 1 326 ? 13.154 32.731 30.360 1.00 14.65 350 MET A CA 1
ATOM 2719 C C . MET A 1 326 ? 14.639 32.982 30.581 1.00 15.26 350 MET A C 1
ATOM 2720 O O . MET A 1 326 ? 15.077 34.135 30.643 1.00 15.20 350 MET A O 1
ATOM 2725 N N . ILE A 1 327 ? 15.415 31.904 30.668 1.00 14.63 351 ILE A N 1
ATOM 2726 C CA . ILE A 1 327 ? 16.866 31.977 30.604 1.00 15.18 351 ILE A CA 1
ATOM 2727 C C . ILE A 1 327 ? 17.320 31.090 29.452 1.00 15.54 351 ILE A C 1
ATOM 2728 O O . ILE A 1 327 ? 16.516 30.394 28.831 1.00 15.58 351 ILE A O 1
ATOM 2733 N N . ARG A 1 328 ? 18.614 31.140 29.149 1.00 14.44 352 ARG A N 1
ATOM 2734 C CA . ARG A 1 328 ? 19.129 30.548 27.919 1.00 16.64 352 ARG A CA 1
ATOM 2735 C C . ARG A 1 328 ? 19.800 29.220 28.215 1.00 18.67 352 ARG A C 1
ATOM 2736 O O . ARG A 1 328 ? 20.646 29.131 29.114 1.00 17.91 352 ARG A O 1
ATOM 2744 N N . HIS A 1 329 ? 19.422 28.197 27.446 1.00 18.01 353 HIS A N 1
ATOM 2745 C CA . HIS A 1 329 ? 20.093 26.906 27.446 1.00 20.70 353 HIS A CA 1
ATOM 2746 C C . HIS A 1 329 ? 20.400 26.491 26.011 1.00 20.74 353 HIS A C 1
ATOM 2747 O O . HIS A 1 329 ? 19.541 26.600 25.131 1.00 22.64 353 HIS A O 1
ATOM 2754 N N . TYR A 1 330 ? 21.617 26.007 25.779 1.00 20.55 354 TYR A N 1
ATOM 2755 C CA . TYR A 1 330 ? 22.056 25.546 24.467 1.00 22.16 354 TYR A CA 1
ATOM 2756 C C . TYR A 1 330 ? 22.233 24.035 24.487 1.00 23.98 354 TYR A C 1
ATOM 2757 O O . TYR A 1 330 ? 22.693 23.469 25.483 1.00 25.30 354 TYR A O 1
ATOM 2766 N N . SER A 1 331 ? 21.901 23.385 23.375 1.00 25.57 355 SER A N 1
ATOM 2767 C CA . SER A 1 331 ? 22.074 21.942 23.290 1.00 27.63 355 SER A CA 1
ATOM 2768 C C . SER A 1 331 ? 23.488 21.540 22.891 1.00 29.21 355 SER A C 1
ATOM 2769 O O . SER A 1 331 ? 23.840 20.360 23.022 1.00 29.55 355 SER A O 1
ATOM 2772 N N . ASN A 1 332 ? 24.304 22.485 22.426 1.00 29.14 356 ASN A N 1
ATOM 2773 C CA . ASN A 1 332 ? 25.657 22.183 21.975 1.00 30.99 356 ASN A CA 1
ATOM 2774 C C . ASN A 1 332 ? 26.461 21.485 23.068 1.00 31.60 356 ASN A C 1
ATOM 2775 O O . ASN A 1 332 ? 26.315 21.766 24.260 1.00 31.20 356 ASN A O 1
ATOM 2780 N N . LYS A 1 333 ? 27.343 20.579 22.640 1.00 32.42 357 LYS A N 1
ATOM 2781 C CA A LYS A 1 333 ? 28.118 19.787 23.587 0.49 32.01 357 LYS A CA 1
ATOM 2782 C CA B LYS A 1 333 ? 28.124 19.786 23.583 0.51 32.09 357 LYS A CA 1
ATOM 2783 C C . LYS A 1 333 ? 28.861 20.673 24.580 1.00 31.99 357 LYS A C 1
ATOM 2784 O O . LYS A 1 333 ? 28.856 20.414 25.789 1.00 33.50 357 LYS A O 1
ATOM 2795 N N . GLU A 1 334 ? 29.520 21.722 24.082 1.00 32.65 358 GLU A N 1
ATOM 2796 C CA . GLU A 1 334 ? 30.348 22.574 24.926 1.00 31.67 358 GLU A CA 1
ATOM 2797 C C . GLU A 1 334 ? 29.536 23.472 25.853 1.00 28.69 358 GLU A C 1
ATOM 2798 O O . GLU A 1 334 ? 30.110 24.033 26.794 1.00 27.67 358 GLU A O 1
ATOM 2804 N N . LEU A 1 335 ? 28.221 23.596 25.635 1.00 26.72 359 LEU A N 1
ATOM 2805 C CA . LEU A 1 335 ? 27.401 24.563 26.352 1.00 24.74 359 LEU A CA 1
ATOM 2806 C C . LEU A 1 335 ? 26.267 23.965 27.178 1.00 24.94 359 LEU A C 1
ATOM 2807 O O . LEU A 1 335 ? 25.720 24.675 28.031 1.00 25.92 359 LEU A O 1
ATOM 2812 N N . LYS A 1 336 ? 25.906 22.692 26.975 1.00 26.50 360 LYS A N 1
ATOM 2813 C CA . LYS A 1 336 ? 24.678 22.163 27.570 1.00 27.80 360 LYS A CA 1
ATOM 2814 C C . LYS A 1 336 ? 24.742 22.051 29.091 1.00 26.89 360 LYS A C 1
ATOM 2815 O O . LYS A 1 336 ? 23.694 21.945 29.736 1.00 27.16 360 LYS A O 1
ATOM 2821 N N . GLY A 1 337 ? 25.929 22.080 29.680 1.00 27.35 361 GLY A N 1
ATOM 2822 C CA . GLY A 1 337 ? 26.040 21.983 31.119 1.00 26.44 361 GLY A CA 1
ATOM 2823 C C . GLY A 1 337 ? 25.828 23.273 31.879 1.00 24.03 361 GLY A C 1
ATOM 2824 O O . GLY A 1 337 ? 25.895 23.283 33.111 1.00 23.85 361 GLY A O 1
ATOM 2825 N N . TYR A 1 338 ? 25.554 24.364 31.178 1.00 21.92 362 TYR A N 1
ATOM 2826 C CA . TYR A 1 338 ? 25.383 25.669 31.782 1.00 19.81 362 TYR A CA 1
ATOM 2827 C C . TYR A 1 338 ? 23.994 26.211 31.457 1.00 18.51 362 TYR A C 1
ATOM 2828 O O . TYR A 1 338 ? 23.295 25.725 30.566 1.00 19.94 362 TYR A O 1
ATOM 2837 N N . VAL A 1 339 ? 23.611 27.263 32.175 1.00 17.86 363 VAL A N 1
ATOM 2838 C CA . VAL A 1 339 ? 22.543 28.158 31.752 1.00 16.55 363 VAL A CA 1
ATOM 2839 C C . VAL A 1 339 ? 23.110 29.567 31.805 1.00 16.53 363 VAL A C 1
ATOM 2840 O O . VAL A 1 339 ? 23.985 29.858 32.624 1.00 16.75 363 VAL A O 1
ATOM 2844 N N . ARG A 1 340 ? 22.624 30.440 30.914 1.00 15.39 364 ARG A N 1
ATOM 2845 C CA . ARG A 1 340 ? 23.094 31.819 30.794 1.00 14.82 364 ARG A CA 1
ATOM 2846 C C . ARG A 1 340 ? 21.927 32.721 31.160 1.00 14.36 364 ARG A C 1
ATOM 2847 O O . ARG A 1 340 ? 20.854 32.628 30.546 1.00 14.96 364 ARG A O 1
ATOM 2855 N N . VAL A 1 341 ? 22.135 33.580 32.158 1.00 14.00 365 VAL A N 1
ATOM 2856 C CA . VAL A 1 341 ? 21.105 34.469 32.696 1.00 13.46 365 VAL A CA 1
ATOM 2857 C C . VAL A 1 341 ? 21.466 35.901 32.320 1.00 13.10 365 VAL A C 1
ATOM 2858 O O . VAL A 1 341 ? 22.505 36.422 32.741 1.00 14.02 365 VAL A O 1
ATOM 2862 N N . SER A 1 342 ? 20.605 36.544 31.539 1.00 13.75 366 SER A N 1
ATOM 2863 C CA . SER A 1 342 ? 20.833 37.942 31.206 1.00 14.80 366 SER A CA 1
ATOM 2864 C C . SER A 1 342 ? 20.499 38.838 32.397 1.00 13.71 366 SER A C 1
ATOM 2865 O O . SER A 1 342 ? 19.672 38.502 33.250 1.00 15.27 366 SER A O 1
ATOM 2868 N N . VAL A 1 343 ? 21.133 40.003 32.433 1.00 15.31 367 VAL A N 1
ATOM 2869 C CA . VAL A 1 343 ? 20.900 40.990 33.482 1.00 15.36 367 VAL A CA 1
ATOM 2870 C C . VAL A 1 343 ? 19.736 41.874 33.051 1.00 15.02 367 VAL A C 1
ATOM 2871 O O . VAL A 1 343 ? 19.781 42.504 31.988 1.00 16.89 367 VAL A O 1
ATOM 2875 N N . GLY A 1 344 ? 18.703 41.945 33.888 1.00 15.40 368 GLY A N 1
ATOM 2876 C CA . GLY A 1 344 ? 17.561 42.785 33.587 1.00 16.53 368 GLY A CA 1
ATOM 2877 C C . GLY A 1 344 ? 17.363 43.890 34.614 1.00 16.37 368 GLY A C 1
ATOM 2878 O O . GLY A 1 344 ? 18.317 44.360 35.250 1.00 17.80 368 GLY A O 1
ATOM 2879 N N . LYS A 1 345 ? 16.115 44.311 34.799 1.00 16.41 369 LYS A N 1
ATOM 2880 C CA . LYS A 1 345 ? 15.806 45.227 35.884 1.00 18.01 369 LYS A CA 1
ATOM 2881 C C . LYS A 1 345 ? 15.890 44.500 37.231 1.00 17.74 369 LYS A C 1
ATOM 2882 O O . LYS A 1 345 ? 15.799 43.271 37.293 1.00 18.53 369 LYS A O 1
ATOM 2888 N N . PRO A 1 346 ? 16.076 45.237 38.331 1.00 19.76 370 PRO A N 1
ATOM 2889 C CA . PRO A 1 346 ? 16.057 44.570 39.646 1.00 20.18 370 PRO A CA 1
ATOM 2890 C C . PRO A 1 346 ? 14.823 43.702 39.875 1.00 18.06 370 PRO A C 1
ATOM 2891 O O . PRO A 1 346 ? 14.940 42.603 40.434 1.00 19.74 370 PRO A O 1
ATOM 2895 N N . GLU A 1 347 ? 13.639 44.158 39.459 1.00 19.08 371 GLU A N 1
ATOM 2896 C CA . GLU A 1 347 ? 12.444 43.349 39.670 1.00 20.19 371 GLU A CA 1
ATOM 2897 C C . GLU A 1 347 ? 12.520 42.035 38.901 1.00 18.75 371 GLU A C 1
ATOM 2898 O O . GLU A 1 347 ? 11.941 41.030 39.328 1.00 20.62 371 GLU A O 1
ATOM 2904 N N . HIS A 1 348 ? 13.228 42.022 37.767 1.00 17.77 372 HIS A N 1
ATOM 2905 C CA . HIS A 1 348 ? 13.373 40.794 36.987 1.00 15.64 372 HIS A CA 1
ATOM 2906 C C . HIS A 1 348 ? 14.233 39.771 37.721 1.00 15.68 372 HIS A C 1
ATOM 2907 O O . HIS A 1 348 ? 13.892 38.583 37.787 1.00 17.69 372 HIS A O 1
ATOM 2914 N N . THR A 1 349 ? 15.375 40.216 38.254 1.00 16.21 373 THR A N 1
ATOM 2915 C CA . THR A 1 349 ? 16.164 39.365 39.132 1.00 17.29 373 THR A CA 1
ATOM 2916 C C . THR A 1 349 ? 15.304 38.806 40.259 1.00 16.64 373 THR A C 1
ATOM 2917 O O . THR A 1 349 ? 15.383 37.616 40.566 1.00 18.45 373 THR A O 1
ATOM 2921 N N . ASP A 1 350 ? 14.473 39.647 40.888 1.00 18.50 374 ASP A N 1
ATOM 2922 C CA . ASP A 1 350 ? 13.688 39.185 42.033 1.00 19.91 374 ASP A CA 1
ATOM 2923 C C . ASP A 1 350 ? 12.708 38.084 41.630 1.00 20.24 374 ASP A C 1
ATOM 2924 O O . ASP A 1 350 ? 12.536 37.097 42.356 1.00 21.00 374 ASP A O 1
ATOM 2929 N N . VAL A 1 351 ? 12.078 38.215 40.460 1.00 19.61 375 VAL A N 1
ATOM 2930 C CA . VAL A 1 351 ? 11.205 37.149 39.973 1.00 19.72 375 VAL A CA 1
ATOM 2931 C C . VAL A 1 351 ? 12.015 35.883 39.714 1.00 19.76 375 VAL A C 1
ATOM 2932 O O . VAL A 1 351 ? 11.638 34.780 40.125 1.00 19.67 375 VAL A O 1
ATOM 2936 N N . LEU A 1 352 ? 13.153 36.024 39.037 1.00 18.38 376 LEU A N 1
ATOM 2937 C CA . LEU A 1 352 ? 13.998 34.858 38.792 1.00 17.33 376 LEU A CA 1
ATOM 2938 C C . LEU A 1 352 ? 14.328 34.121 40.086 1.00 18.87 376 LEU A C 1
ATOM 2939 O O . LEU A 1 352 ? 14.228 32.891 40.158 1.00 19.13 376 LEU A O 1
ATOM 2944 N N . MET A 1 353 ? 14.744 34.857 41.118 1.00 17.58 377 MET A N 1
ATOM 2945 C CA . MET A 1 353 ? 15.156 34.196 42.352 1.00 17.71 377 MET A CA 1
ATOM 2946 C C . MET A 1 353 ? 13.969 33.533 43.050 1.00 18.95 377 MET A C 1
ATOM 2947 O O . MET A 1 353 ? 14.123 32.465 43.648 1.00 20.44 377 MET A O 1
ATOM 2952 N N . ASN A 1 354 ? 12.781 34.151 42.985 1.00 20.51 378 ASN A N 1
ATOM 2953 C CA . ASN A 1 354 ? 11.570 33.510 43.509 1.00 21.25 378 ASN A CA 1
ATOM 2954 C C . ASN A 1 354 ? 11.325 32.185 42.804 1.00 22.29 378 ASN A C 1
ATOM 2955 O O . ASN A 1 354 ? 11.029 31.164 43.441 1.00 22.74 378 ASN A O 1
ATOM 2960 N N . CYS A 1 355 ? 11.454 32.180 41.476 1.00 20.51 379 CYS A N 1
ATOM 2961 C CA . CYS A 1 355 ? 11.221 30.952 40.736 1.00 20.42 379 CYS A CA 1
ATOM 2962 C C . CYS A 1 355 ? 12.290 29.910 41.034 1.00 20.38 379 CYS A C 1
ATOM 2963 O O . CYS A 1 355 ? 11.978 28.722 41.145 1.00 20.37 379 CYS A O 1
ATOM 2966 N N . ILE A 1 356 ? 13.560 30.320 41.140 1.00 19.29 380 ILE A N 1
ATOM 2967 C CA . ILE A 1 356 ? 14.601 29.367 41.526 1.00 19.74 380 ILE A CA 1
ATOM 2968 C C . ILE A 1 356 ? 14.278 28.728 42.875 1.00 20.35 380 ILE A C 1
ATOM 2969 O O . ILE A 1 356 ? 14.426 27.510 43.052 1.00 21.48 380 ILE A O 1
ATOM 2974 N N . SER A 1 357 ? 13.824 29.528 43.845 1.00 20.34 381 SER A N 1
ATOM 2975 C CA A SER A 1 357 ? 13.495 28.975 45.159 0.55 20.81 381 SER A CA 1
ATOM 2976 C CA B SER A 1 357 ? 13.497 28.974 45.158 0.45 20.71 381 SER A CA 1
ATOM 2977 C C . SER A 1 357 ? 12.380 27.938 45.057 1.00 21.91 381 SER A C 1
ATOM 2978 O O . SER A 1 357 ? 12.364 26.953 45.809 1.00 23.86 381 SER A O 1
ATOM 2983 N N . ARG A 1 358 ? 11.431 28.146 44.144 1.00 22.47 382 ARG A N 1
ATOM 2984 C CA . ARG A 1 358 ? 10.325 27.216 43.949 1.00 22.95 382 ARG A CA 1
ATOM 2985 C C . ARG A 1 358 ? 10.739 25.933 43.239 1.00 23.73 382 ARG A C 1
ATOM 2986 O O . ARG A 1 358 ? 9.923 25.009 43.141 1.00 27.62 382 ARG A O 1
ATOM 2994 N N . LEU A 1 359 ? 11.971 25.850 42.741 1.00 23.80 383 LEU A N 1
ATOM 2995 C CA . LEU A 1 359 ? 12.492 24.622 42.165 1.00 29.65 383 LEU A CA 1
ATOM 2996 C C . LEU A 1 359 ? 13.490 23.918 43.073 1.00 35.10 383 LEU A C 1
ATOM 2997 O O . LEU A 1 359 ? 14.008 22.857 42.700 1.00 38.63 383 LEU A O 1
ATOM 3002 N N . SER A 1 360 ? 13.783 24.476 44.242 1.00 37.15 384 SER A N 1
ATOM 3003 C CA . SER A 1 360 ? 14.826 23.938 45.105 1.00 37.43 384 SER A CA 1
ATOM 3004 C C . SER A 1 360 ? 14.258 23.026 46.181 1.00 39.81 384 SER A C 1
ATOM 3005 O O . SER A 1 360 ? 13.072 22.694 46.183 1.00 40.47 384 SER A O 1
ATOM 3009 N N . ASP B 1 1 ? 48.704 39.320 -2.191 1.00 41.65 25 ASP B N 1
ATOM 3010 C CA . ASP B 1 1 ? 48.389 38.745 -0.885 1.00 39.59 25 ASP B CA 1
ATOM 3011 C C . ASP B 1 1 ? 47.137 39.394 -0.295 1.00 37.29 25 ASP B C 1
ATOM 3012 O O . ASP B 1 1 ? 47.155 40.573 0.073 1.00 39.19 25 ASP B O 1
ATOM 3017 N N A SER B 1 2 ? 46.056 38.618 -0.203 0.49 35.12 26 SER B N 1
ATOM 3018 N N B SER B 1 2 ? 46.056 38.619 -0.205 0.51 35.23 26 SER B N 1
ATOM 3019 C CA A SER B 1 2 ? 44.810 39.098 0.375 0.49 33.04 26 SER B CA 1
ATOM 3020 C CA B SER B 1 2 ? 44.810 39.098 0.375 0.51 33.18 26 SER B CA 1
ATOM 3021 C C A SER B 1 2 ? 44.025 37.912 0.916 0.49 31.69 26 SER B C 1
ATOM 3022 C C B SER B 1 2 ? 44.027 37.911 0.917 0.51 31.81 26 SER B C 1
ATOM 3023 O O A SER B 1 2 ? 44.108 36.799 0.387 0.49 32.35 26 SER B O 1
ATOM 3024 O O B SER B 1 2 ? 44.111 36.798 0.390 0.51 32.51 26 SER B O 1
ATOM 3029 N N . PHE B 1 3 ? 43.268 38.160 1.986 1.00 28.85 27 PHE B N 1
ATOM 3030 C CA . PHE B 1 3 ? 42.386 37.139 2.543 1.00 24.40 27 PHE B CA 1
ATOM 3031 C C . PHE B 1 3 ? 41.140 36.935 1.689 1.00 22.89 27 PHE B C 1
ATOM 3032 O O . PHE B 1 3 ? 40.409 35.958 1.887 1.00 22.49 27 PHE B O 1
ATOM 3040 N N . ILE B 1 4 ? 40.900 37.817 0.725 1.00 22.16 28 ILE B N 1
ATOM 3041 C CA . ILE B 1 4 ? 39.671 37.772 -0.047 1.00 20.69 28 ILE B CA 1
ATOM 3042 C C . ILE B 1 4 ? 39.711 36.601 -1.019 1.00 20.10 28 ILE B C 1
ATOM 3043 O O . ILE B 1 4 ? 40.752 36.296 -1.619 1.00 21.02 28 ILE B O 1
ATOM 3048 N N . ARG B 1 5 ? 38.568 35.939 -1.174 1.00 18.67 29 ARG B N 1
ATOM 3049 C CA . ARG B 1 5 ? 38.446 34.859 -2.141 1.00 17.85 29 ARG B CA 1
ATOM 3050 C C . ARG B 1 5 ? 38.767 35.348 -3.551 1.00 17.49 29 ARG B C 1
ATOM 3051 O O . ARG B 1 5 ? 38.418 36.465 -3.944 1.00 17.36 29 ARG B O 1
ATOM 3059 N N . GLN B 1 6 ? 39.396 34.474 -4.336 1.00 17.57 30 GLN B N 1
ATOM 3060 C CA . GLN B 1 6 ? 39.879 34.880 -5.653 1.00 19.74 30 GLN B CA 1
ATOM 3061 C C . GLN B 1 6 ? 38.762 35.418 -6.541 1.00 19.61 30 GLN B C 1
ATOM 3062 O O . GLN B 1 6 ? 38.953 36.419 -7.246 1.00 20.45 30 GLN B O 1
ATOM 3068 N N . HIS B 1 7 ? 37.594 34.770 -6.534 1.00 19.31 31 HIS B N 1
ATOM 3069 C CA . HIS B 1 7 ? 36.562 35.162 -7.489 1.00 19.68 31 HIS B CA 1
ATOM 3070 C C . HIS B 1 7 ? 35.972 36.529 -7.168 1.00 19.40 31 HIS B C 1
ATOM 3071 O O . HIS B 1 7 ? 35.287 37.110 -8.015 1.00 22.50 31 HIS B O 1
ATOM 3078 N N . LEU B 1 8 ? 36.239 37.070 -5.982 1.00 17.70 32 LEU B N 1
ATOM 3079 C CA . LEU B 1 8 ? 35.747 38.385 -5.600 1.00 17.30 32 LEU B CA 1
ATOM 3080 C C . LEU B 1 8 ? 36.760 39.487 -5.865 1.00 18.69 32 LEU B C 1
ATOM 3081 O O . LEU B 1 8 ? 36.440 40.662 -5.673 1.00 21.28 32 LEU B O 1
ATOM 3086 N N . ARG B 1 9 ? 37.974 39.139 -6.298 1.00 20.23 33 ARG B N 1
ATOM 3087 C CA . ARG B 1 9 ? 39.022 40.150 -6.421 1.00 22.65 33 ARG B CA 1
ATOM 3088 C C . ARG B 1 9 ? 38.765 41.091 -7.590 1.00 24.28 33 ARG B C 1
ATOM 3089 O O . ARG B 1 9 ? 39.207 42.245 -7.561 1.00 27.45 33 ARG B O 1
ATOM 3097 N N . LYS B 1 10 ? 38.053 40.630 -8.616 1.00 22.31 34 LYS B N 1
ATOM 3098 C CA . LYS B 1 10 ? 37.683 41.462 -9.755 1.00 23.22 34 LYS B CA 1
ATOM 3099 C C . LYS B 1 10 ? 36.170 41.502 -9.945 1.00 23.38 34 LYS B C 1
ATOM 3100 O O . LYS B 1 10 ? 35.676 41.693 -11.056 1.00 24.35 34 LYS B O 1
ATOM 3106 N N . LEU B 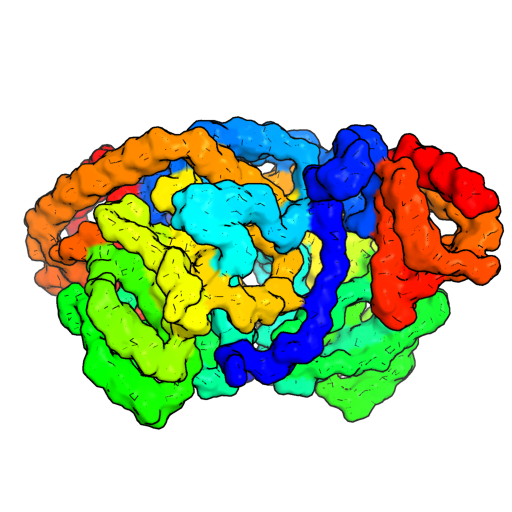1 11 ? 35.427 41.337 -8.858 1.00 22.65 35 LEU B N 1
ATOM 3107 C CA . LEU B 1 11 ? 33.976 41.433 -8.913 1.00 21.10 35 LEU B CA 1
ATOM 3108 C C . LEU B 1 11 ? 33.556 42.818 -9.386 1.00 23.51 35 LEU B C 1
ATOM 3109 O O . LEU B 1 11 ? 34.041 43.832 -8.877 1.00 25.97 35 LEU B O 1
ATOM 3114 N N . ALA B 1 12 ? 32.638 42.856 -10.350 1.00 23.38 36 ALA B N 1
ATOM 3115 C CA . ALA B 1 12 ? 32.020 44.110 -10.757 1.00 25.05 36 ALA B CA 1
ATOM 3116 C C . ALA B 1 12 ? 30.949 44.479 -9.740 1.00 24.99 36 ALA B C 1
ATOM 3117 O O . ALA B 1 12 ? 30.036 43.677 -9.499 1.00 25.81 36 ALA B O 1
ATOM 3119 N N . PRO B 1 13 ? 31.007 45.659 -9.133 1.00 26.12 37 PRO B N 1
ATOM 3120 C CA . PRO B 1 13 ? 30.017 45.991 -8.106 1.00 26.05 37 PRO B CA 1
ATOM 3121 C C . PRO B 1 13 ? 28.653 46.276 -8.714 1.00 23.03 37 PRO B C 1
ATOM 3122 O O . PRO B 1 13 ? 28.511 46.567 -9.905 1.00 26.08 37 PRO B O 1
ATOM 3126 N N . TYR B 1 14 ? 27.640 46.162 -7.862 1.00 21.71 38 TYR B N 1
ATOM 3127 C CA . TYR B 1 14 ? 26.299 46.597 -8.200 1.00 18.88 38 TYR B CA 1
ATOM 3128 C C . TYR B 1 14 ? 26.281 48.120 -8.287 1.00 20.25 38 TYR B C 1
ATOM 3129 O O . TYR B 1 14 ? 27.095 48.807 -7.666 1.00 23.05 38 TYR B O 1
ATOM 3138 N N A GLN B 1 15 ? 25.317 48.643 -9.049 0.43 21.12 39 GLN B N 1
ATOM 3139 N N B GLN B 1 15 ? 25.363 48.641 -9.102 0.57 21.35 39 GLN B N 1
ATOM 3140 C CA A GLN B 1 15 ? 25.133 50.073 -9.277 0.43 21.63 39 GLN B CA 1
ATOM 3141 C CA B GLN B 1 15 ? 25.159 50.079 -9.257 0.57 22.06 39 GLN B CA 1
ATOM 3142 C C A GLN B 1 15 ? 23.841 50.521 -8.603 0.43 20.27 39 GLN B C 1
ATOM 3143 C C B GLN B 1 15 ? 23.842 50.439 -8.581 0.57 20.73 39 GLN B C 1
ATOM 3144 O O A GLN B 1 15 ? 22.806 50.631 -9.273 0.43 20.74 39 GLN B O 1
ATOM 3145 O O B GLN B 1 15 ? 22.778 50.382 -9.214 0.57 21.51 39 GLN B O 1
ATOM 3156 N N . PRO B 1 16 ? 23.848 50.790 -7.298 1.00 19.48 40 PRO B N 1
ATOM 3157 C CA . PRO B 1 16 ? 22.597 51.124 -6.607 1.00 16.15 40 PRO B CA 1
ATOM 3158 C C . PRO B 1 16 ? 22.160 52.552 -6.909 1.00 17.17 40 PRO B C 1
ATOM 3159 O O . PRO B 1 16 ? 22.878 53.344 -7.527 1.00 20.33 40 PRO B O 1
ATOM 3163 N N . ILE B 1 17 ? 20.950 52.870 -6.469 1.00 17.11 41 ILE B N 1
ATOM 3164 C CA . ILE B 1 17 ? 20.463 54.234 -6.510 1.00 16.50 41 ILE B CA 1
ATOM 3165 C C . ILE B 1 17 ? 20.526 54.835 -5.106 1.00 17.18 41 ILE B C 1
ATOM 3166 O O . ILE B 1 17 ? 20.768 54.143 -4.119 1.00 16.55 41 ILE B O 1
ATOM 3171 N N . LEU B 1 18 ? 20.303 56.146 -5.013 1.00 16.72 42 LEU B N 1
ATOM 3172 C CA . LEU B 1 18 ? 20.562 56.915 -3.804 1.00 14.78 42 LEU B CA 1
ATOM 3173 C C . LEU B 1 18 ? 19.303 57.632 -3.332 1.00 15.57 42 LEU B C 1
ATOM 3174 O O . LEU B 1 18 ? 18.480 58.070 -4.147 1.00 16.11 42 LEU B O 1
ATOM 3179 N N . PRO B 1 19 ? 19.129 57.758 -2.020 1.00 14.99 43 PRO B N 1
ATOM 3180 C CA . PRO B 1 19 ? 17.884 58.295 -1.462 1.00 14.91 43 PRO B CA 1
ATOM 3181 C C . PRO B 1 19 ? 17.875 59.822 -1.451 1.00 14.37 43 PRO B C 1
ATOM 3182 O O . PRO B 1 19 ? 18.867 60.479 -1.778 1.00 15.08 43 PRO B O 1
ATOM 3186 N N . PHE B 1 20 ? 16.732 60.375 -1.018 1.00 15.58 44 PHE B N 1
ATOM 3187 C CA . PHE B 1 20 ? 16.522 61.823 -1.093 1.00 15.56 44 PHE B CA 1
ATOM 3188 C C . PHE B 1 20 ? 17.587 62.595 -0.314 1.00 17.07 44 PHE B C 1
ATOM 3189 O O . PHE B 1 20 ? 18.003 63.681 -0.735 1.00 18.40 44 PHE B O 1
ATOM 3197 N N . GLU B 1 21 ? 17.958 62.115 0.877 1.00 16.81 45 GLU B N 1
ATOM 3198 C CA . GLU B 1 21 ? 18.884 62.866 1.721 1.00 18.00 45 GLU B CA 1
ATOM 3199 C C . GLU B 1 21 ? 20.256 62.983 1.067 1.00 19.70 45 GLU B C 1
ATOM 3200 O O . GLU B 1 21 ? 20.922 64.020 1.185 1.00 22.20 45 GLU B O 1
ATOM 3206 N N . VAL B 1 22 ? 20.692 61.936 0.370 1.00 18.69 46 VAL B N 1
ATOM 3207 C CA . VAL B 1 22 ? 21.963 61.975 -0.347 1.00 18.65 46 VAL B CA 1
ATOM 3208 C C . VAL B 1 22 ? 21.842 62.788 -1.630 1.00 19.46 46 VAL B C 1
ATOM 3209 O O . VAL B 1 22 ? 22.732 63.575 -1.967 1.00 20.59 46 VAL B O 1
ATOM 3213 N N . LEU B 1 23 ? 20.741 62.626 -2.365 1.00 18.08 47 LEU B N 1
ATOM 3214 C CA . LEU B 1 23 ? 20.552 63.429 -3.566 1.00 18.06 47 LEU B CA 1
ATOM 3215 C C . LEU B 1 23 ? 20.517 64.912 -3.229 1.00 18.00 47 LEU B C 1
ATOM 3216 O O . LEU B 1 23 ? 20.983 65.746 -4.015 1.00 20.99 47 LEU B O 1
ATOM 3221 N N . SER B 1 24 ? 19.930 65.268 -2.087 1.00 18.19 48 SER B N 1
ATOM 3222 C CA . SER B 1 24 ? 19.821 66.678 -1.726 1.00 19.87 48 SER B CA 1
ATOM 3223 C C . SER B 1 24 ? 21.195 67.336 -1.717 1.00 21.05 48 SER B C 1
ATOM 3224 O O . SER B 1 24 ? 21.381 68.427 -2.269 1.00 21.41 48 SER B O 1
ATOM 3227 N N . SER B 1 25 ? 22.180 66.663 -1.119 1.00 23.38 49 SER B N 1
ATOM 3228 C CA . SER B 1 25 ? 23.545 67.177 -1.113 1.00 25.72 49 SER B CA 1
ATOM 3229 C C . SER B 1 25 ? 24.098 67.285 -2.529 1.00 25.78 49 SER B C 1
ATOM 3230 O O . SER B 1 25 ? 24.695 68.304 -2.900 1.00 30.39 49 SER B O 1
ATOM 3233 N N . ARG B 1 26 ? 23.896 66.246 -3.341 1.00 23.13 50 ARG B N 1
ATOM 3234 C CA . ARG B 1 26 ? 24.505 66.199 -4.668 1.00 24.68 50 ARG B CA 1
ATOM 3235 C C . ARG B 1 26 ? 23.858 67.189 -5.628 1.00 24.34 50 ARG B C 1
ATOM 3236 O O . ARG B 1 26 ? 24.556 67.842 -6.416 1.00 29.40 50 ARG B O 1
ATOM 3244 N N . LEU B 1 27 ? 22.533 67.312 -5.591 1.00 21.71 51 LEU B N 1
ATOM 3245 C CA . LEU B 1 27 ? 21.830 68.166 -6.546 1.00 22.72 51 LEU B CA 1
ATOM 3246 C C . LEU B 1 27 ? 21.652 69.598 -6.064 1.00 23.18 51 LEU B C 1
ATOM 3247 O O . LEU B 1 27 ? 21.319 70.477 -6.874 1.00 25.48 51 LEU B O 1
ATOM 3252 N N . GLY B 1 28 ? 21.842 69.852 -4.777 1.00 23.02 52 GLY B N 1
ATOM 3253 C CA . GLY B 1 28 ? 21.614 71.185 -4.251 1.00 22.66 52 GLY B CA 1
ATOM 3254 C C . GLY B 1 28 ? 20.157 71.574 -4.172 1.00 19.48 52 GLY B C 1
ATOM 3255 O O . GLY B 1 28 ? 19.820 72.750 -4.401 1.00 20.64 52 GLY B O 1
ATOM 3256 N N . ARG B 1 29 ? 19.286 70.609 -3.857 1.00 18.55 53 ARG B N 1
ATOM 3257 C CA . ARG B 1 29 ? 17.854 70.816 -3.737 1.00 18.94 53 ARG B CA 1
ATOM 3258 C C . ARG B 1 29 ? 17.346 70.165 -2.458 1.00 19.61 53 ARG B C 1
ATOM 3259 O O . ARG B 1 29 ? 17.859 69.132 -2.031 1.00 19.71 53 ARG B O 1
ATOM 3267 N N . LYS B 1 30 ? 16.311 70.759 -1.870 1.00 19.69 54 LYS B N 1
ATOM 3268 C CA . LYS B 1 30 ? 15.615 70.114 -0.768 1.00 19.83 54 LYS B CA 1
ATOM 3269 C C . LYS B 1 30 ? 14.900 68.864 -1.283 1.00 20.53 54 LYS B C 1
ATOM 3270 O O . LYS B 1 30 ? 14.512 68.805 -2.449 1.00 20.60 54 LYS B O 1
ATOM 3276 N N . PRO B 1 31 ? 14.729 67.843 -0.439 1.00 21.12 55 PRO B N 1
ATOM 3277 C CA . PRO B 1 31 ? 14.041 66.621 -0.910 1.00 21.85 55 PRO B CA 1
ATOM 3278 C C . PRO B 1 31 ? 12.685 66.870 -1.550 1.00 22.45 55 PRO B C 1
ATOM 3279 O O . PRO B 1 31 ? 12.376 66.261 -2.582 1.00 22.40 55 PRO B O 1
ATOM 3283 N N . GLU B 1 32 ? 11.857 67.735 -0.959 1.00 21.46 56 GLU B N 1
ATOM 3284 C CA . GLU B 1 32 ? 10.544 68.015 -1.525 1.00 24.10 56 GLU B CA 1
ATOM 3285 C C . GLU B 1 32 ? 10.633 68.682 -2.886 1.00 23.29 56 GLU B C 1
ATOM 3286 O O . GLU B 1 32 ? 9.617 68.765 -3.588 1.00 25.10 56 GLU B O 1
ATOM 3292 N N . ASP B 1 33 ? 11.826 69.117 -3.284 1.00 22.23 57 ASP B N 1
ATOM 3293 C CA . ASP B 1 33 ? 12.073 69.793 -4.545 1.00 20.51 57 ASP B CA 1
ATOM 3294 C C . ASP B 1 33 ? 12.852 68.916 -5.521 1.00 18.99 57 ASP B C 1
ATOM 3295 O O . ASP B 1 33 ? 13.441 69.425 -6.472 1.00 23.06 57 ASP B O 1
ATOM 3300 N N . ILE B 1 34 ? 12.862 67.607 -5.304 1.00 17.19 58 ILE B N 1
ATOM 3301 C CA . ILE B 1 34 ? 13.484 66.650 -6.213 1.00 14.53 58 ILE B CA 1
ATOM 3302 C C . ILE B 1 34 ? 12.395 65.692 -6.683 1.00 14.67 58 ILE B C 1
ATOM 3303 O O . ILE B 1 34 ? 11.645 65.155 -5.863 1.00 17.10 58 ILE B O 1
ATOM 3308 N N . VAL B 1 35 ? 12.298 65.483 -7.993 1.00 13.12 59 VAL B N 1
ATOM 3309 C CA . VAL B 1 35 ? 11.361 64.519 -8.569 1.00 13.86 59 VAL B CA 1
ATOM 3310 C C . VAL B 1 35 ? 12.125 63.234 -8.853 1.00 14.21 59 VAL B C 1
ATOM 3311 O O . VAL B 1 35 ? 13.046 63.219 -9.676 1.00 15.89 59 VAL B O 1
ATOM 3315 N N . LYS B 1 36 ? 11.760 62.161 -8.151 1.00 14.52 60 LYS B N 1
ATOM 3316 C CA . LYS B 1 36 ? 12.575 60.954 -8.089 1.00 14.85 60 LYS B CA 1
ATOM 3317 C C . LYS B 1 36 ? 11.828 59.802 -8.748 1.00 15.05 60 LYS B C 1
ATOM 3318 O O . LYS B 1 36 ? 10.935 59.192 -8.153 1.00 16.25 60 LYS B O 1
ATOM 3324 N N . LEU B 1 37 ? 12.234 59.489 -9.970 1.00 13.75 61 LEU B N 1
ATOM 3325 C CA . LEU B 1 37 ? 11.582 58.514 -10.827 1.00 14.34 61 LEU B CA 1
ATOM 3326 C C . LEU B 1 37 ? 12.586 57.471 -11.312 1.00 14.33 61 LEU B C 1
ATOM 3327 O O . LEU B 1 37 ? 12.516 56.998 -12.453 1.00 14.09 61 LEU B O 1
ATOM 3332 N N . ASP B 1 38 ? 13.510 57.049 -10.436 1.00 14.42 62 ASP B N 1
ATOM 3333 C CA . ASP B 1 38 ? 14.600 56.165 -10.836 1.00 13.84 62 ASP B CA 1
ATOM 3334 C C . ASP B 1 38 ? 14.631 54.812 -10.132 1.00 13.66 62 ASP B C 1
ATOM 3335 O O . ASP B 1 38 ? 15.528 54.010 -10.418 1.00 14.54 62 ASP B O 1
ATOM 3340 N N . ALA B 1 39 ? 13.687 54.526 -9.230 1.00 13.34 63 ALA B N 1
ATOM 3341 C CA . ALA B 1 39 ? 13.774 53.302 -8.440 1.00 14.03 63 ALA B CA 1
ATOM 3342 C C . ALA B 1 39 ? 12.432 52.595 -8.296 1.00 14.38 63 ALA B C 1
ATOM 3343 O O . ALA B 1 39 ? 12.338 51.649 -7.508 1.00 15.46 63 ALA B O 1
ATOM 3345 N N . ASN B 1 40 ? 11.399 53.024 -9.024 1.00 13.97 64 ASN B N 1
ATOM 3346 C CA . ASN B 1 40 ? 10.091 52.375 -9.037 1.00 14.05 64 ASN B CA 1
ATOM 3347 C C . ASN B 1 40 ? 9.412 52.463 -7.677 1.00 13.96 64 ASN B C 1
ATOM 3348 O O . ASN B 1 40 ? 8.564 51.641 -7.339 1.00 14.25 64 ASN B O 1
ATOM 3353 N N . GLU B 1 41 ? 9.754 53.495 -6.919 1.00 14.14 65 GLU B N 1
ATOM 3354 C CA . GLU B 1 41 ? 9.164 53.733 -5.611 1.00 14.49 65 GLU B CA 1
ATOM 3355 C C . GLU B 1 41 ? 7.774 54.338 -5.766 1.00 14.75 65 GLU B C 1
ATOM 3356 O O . GLU B 1 41 ? 7.479 55.023 -6.744 1.00 16.32 65 GLU B O 1
ATOM 3362 N N . ASN B 1 42 ? 6.912 54.062 -4.789 1.00 14.41 66 ASN B N 1
ATOM 3363 C CA . ASN B 1 42 ? 5.541 54.545 -4.802 1.00 14.44 66 ASN B CA 1
ATOM 3364 C C . ASN B 1 42 ? 5.520 55.924 -4.161 1.00 14.89 66 ASN B C 1
ATOM 3365 O O . ASN B 1 42 ? 5.684 56.028 -2.933 1.00 14.80 66 ASN B O 1
ATOM 3370 N N . PRO B 1 43 ? 5.274 56.995 -4.927 1.00 16.20 67 PRO B N 1
ATOM 3371 C CA . PRO B 1 43 ? 5.383 58.355 -4.367 1.00 16.22 67 PRO B CA 1
ATOM 3372 C C . PRO B 1 43 ? 4.285 58.688 -3.368 1.00 15.04 67 PRO B C 1
ATOM 3373 O O . PRO B 1 43 ? 4.408 59.676 -2.630 1.00 17.03 67 PRO B O 1
ATOM 3377 N N . TYR B 1 44 ? 3.204 57.909 -3.340 1.00 14.71 68 TYR B N 1
ATOM 3378 C CA . TYR B 1 44 ? 2.124 58.126 -2.385 1.00 15.98 68 TYR B CA 1
ATOM 3379 C C . TYR B 1 44 ? 2.462 57.581 -1.008 1.00 16.12 68 TYR B C 1
ATOM 3380 O O . TYR B 1 44 ? 1.757 57.888 -0.044 1.00 17.26 68 TYR B O 1
ATOM 3389 N N . GLY B 1 45 ? 3.491 56.757 -0.897 1.00 14.40 69 GLY B N 1
ATOM 3390 C CA . GLY B 1 45 ? 3.815 56.140 0.362 1.00 15.47 69 GLY B CA 1
ATOM 3391 C C . GLY B 1 45 ? 2.893 54.990 0.706 1.00 14.34 69 GLY B C 1
ATOM 3392 O O . GLY B 1 45 ? 1.934 54.677 -0.012 1.00 15.36 69 GLY B O 1
ATOM 3393 N N . PRO B 1 46 ? 3.167 54.344 1.833 1.00 14.35 70 PRO B N 1
ATOM 3394 C CA . PRO B 1 46 ? 2.362 53.193 2.263 1.00 14.57 70 PRO B CA 1
ATOM 3395 C C . PRO B 1 46 ? 1.072 53.648 2.917 1.00 15.12 70 PRO B C 1
ATOM 3396 O O . PRO B 1 46 ? 0.880 54.853 3.152 1.00 16.82 70 PRO B O 1
ATOM 3400 N N . PRO B 1 47 ? 0.169 52.717 3.232 1.00 15.43 71 PRO B N 1
ATOM 3401 C CA . PRO B 1 47 ? -1.068 53.107 3.902 1.00 16.12 71 PRO B CA 1
ATOM 3402 C C . PRO B 1 47 ? -0.773 53.794 5.219 1.00 15.72 71 PRO B C 1
ATOM 3403 O O . PRO B 1 47 ? 0.260 53.531 5.867 1.00 15.20 71 PRO B O 1
ATOM 3407 N N . PRO B 1 48 ? -1.668 54.674 5.670 1.00 17.91 72 PRO B N 1
ATOM 3408 C CA . PRO B 1 48 ? -1.386 55.440 6.900 1.00 18.60 72 PRO B CA 1
ATOM 3409 C C . PRO B 1 48 ? -1.194 54.584 8.135 1.00 17.71 72 PRO B C 1
ATOM 3410 O O . PRO B 1 48 ? -0.545 55.028 9.096 1.00 18.50 72 PRO B O 1
ATOM 3414 N N . GLU B 1 49 ? -1.725 53.366 8.134 1.00 17.66 73 GLU B N 1
ATOM 3415 C CA . GLU B 1 49 ? -1.522 52.464 9.259 1.00 17.96 73 GLU B CA 1
ATOM 3416 C C . GLU B 1 49 ? -0.046 52.216 9.536 1.00 17.40 73 GLU B C 1
ATOM 3417 O O . GLU B 1 49 ? 0.319 51.863 10.663 1.00 17.19 73 GLU B O 1
ATOM 3423 N N . VAL B 1 50 ? 0.808 52.335 8.517 1.00 16.10 74 VAL B N 1
ATOM 3424 C CA . VAL B 1 50 ? 2.218 51.982 8.669 1.00 15.37 74 VAL B CA 1
ATOM 3425 C C . VAL B 1 50 ? 2.924 52.937 9.623 1.00 16.13 74 VAL B C 1
ATOM 3426 O O . VAL B 1 50 ? 3.564 52.509 10.586 1.00 16.78 74 VAL B O 1
ATOM 3430 N N A MET B 1 51 ? 2.866 54.241 9.351 0.61 17.10 75 MET B N 1
ATOM 3431 N N B MET B 1 51 ? 2.789 54.246 9.388 0.39 17.18 75 MET B N 1
ATOM 3432 C CA A MET B 1 51 ? 3.586 55.166 10.220 0.61 18.38 75 MET B CA 1
ATOM 3433 C CA B MET B 1 51 ? 3.431 55.215 10.270 0.39 18.92 75 MET B CA 1
ATOM 3434 C C A MET B 1 51 ? 2.982 55.211 11.620 0.61 19.17 75 MET B C 1
ATOM 3435 C C B MET B 1 51 ? 2.896 55.093 11.692 0.39 18.85 75 MET B C 1
ATOM 3436 O O A MET B 1 51 ? 3.698 55.506 12.583 0.61 20.47 75 MET B O 1
ATOM 3437 O O B MET B 1 51 ? 3.661 55.177 12.661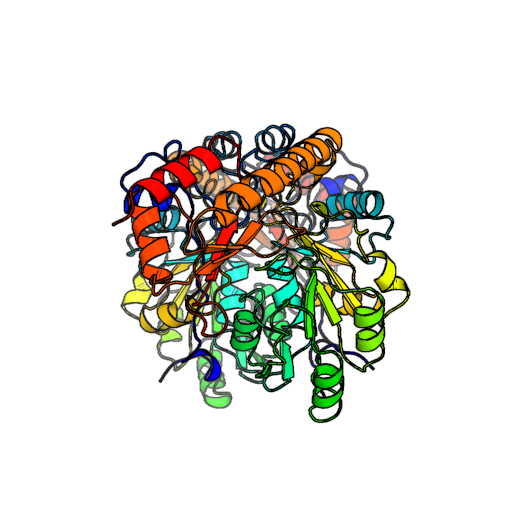 0.39 17.63 75 MET B O 1
ATOM 3446 N N A GLU B 1 52 ? 1.693 54.894 11.764 0.61 18.32 76 GLU B N 1
ATOM 3447 N N B GLU B 1 52 ? 1.585 54.893 11.840 0.39 18.78 76 GLU B N 1
ATOM 3448 C CA A GLU B 1 52 ? 1.113 54.763 13.099 0.61 17.84 76 GLU B CA 1
ATOM 3449 C CA B GLU B 1 52 ? 1.023 54.736 13.178 0.39 18.66 76 GLU B CA 1
ATOM 3450 C C A GLU B 1 52 ? 1.726 53.584 13.845 0.61 18.83 76 GLU B C 1
ATOM 3451 C C B GLU B 1 52 ? 1.641 53.542 13.894 0.39 18.91 76 GLU B C 1
ATOM 3452 O O A GLU B 1 52 ? 2.090 53.701 15.021 0.61 19.80 76 GLU B O 1
ATOM 3453 O O B GLU B 1 52 ? 1.925 53.605 15.096 0.39 19.88 76 GLU B O 1
ATOM 3464 N N . ALA B 1 53 ? 1.865 52.446 13.169 1.00 18.86 77 ALA B N 1
ATOM 3465 C CA . ALA B 1 53 ? 2.456 51.269 13.792 1.00 19.93 77 ALA B CA 1
ATOM 3466 C C . ALA B 1 53 ? 3.941 51.469 14.074 1.00 20.06 77 ALA B C 1
ATOM 3467 O O . ALA B 1 53 ? 4.446 51.011 15.107 1.00 21.83 77 ALA B O 1
ATOM 3469 N N . LEU B 1 54 ? 4.665 52.131 13.168 1.00 18.84 78 LEU B N 1
ATOM 3470 C CA . LEU B 1 54 ? 6.096 52.317 13.373 1.00 18.58 78 LEU B CA 1
ATOM 3471 C C . LEU B 1 54 ? 6.365 53.220 14.563 1.00 20.20 78 LEU B C 1
ATOM 3472 O O . LEU B 1 54 ? 7.370 53.046 15.263 1.00 23.80 78 LEU B O 1
ATOM 3477 N N . GLY B 1 55 ? 5.470 54.157 14.828 1.00 20.17 79 GLY B N 1
ATOM 3478 C CA . GLY B 1 55 ? 5.645 55.044 15.952 1.00 20.80 79 GLY B CA 1
ATOM 3479 C C . GLY B 1 55 ? 5.236 54.481 17.285 1.00 22.60 79 GLY B C 1
ATOM 3480 O O . GLY B 1 55 ? 5.409 55.154 18.307 1.00 25.84 79 GLY B O 1
ATOM 3481 N N . SER B 1 56 ? 4.691 53.267 17.310 1.00 21.99 80 SER B N 1
ATOM 3482 C CA . SER B 1 56 ? 4.224 52.640 18.540 1.00 22.96 80 SER B CA 1
ATOM 3483 C C . SER B 1 56 ? 4.806 51.241 18.707 1.00 21.04 80 SER B C 1
ATOM 3484 O O . SER B 1 56 ? 4.203 50.386 19.366 1.00 23.48 80 SER B O 1
ATOM 3487 N N . ILE B 1 57 ? 5.983 50.995 18.128 1.00 20.39 81 ILE B N 1
ATOM 3488 C CA . ILE B 1 57 ? 6.652 49.707 18.302 1.00 18.49 81 ILE B CA 1
ATOM 3489 C C . ILE B 1 57 ? 6.900 49.483 19.788 1.00 18.32 81 ILE B C 1
ATOM 3490 O O . ILE B 1 57 ? 7.585 50.276 20.444 1.00 19.55 81 ILE B O 1
ATOM 3495 N N . ARG B 1 58 ? 6.375 48.379 20.321 1.00 18.68 82 ARG B N 1
ATOM 3496 C CA . ARG B 1 58 ? 6.435 48.132 21.758 1.00 17.81 82 ARG B CA 1
ATOM 3497 C C . ARG B 1 58 ? 7.783 47.571 22.204 1.00 16.89 82 ARG B C 1
ATOM 3498 O O . ARG B 1 58 ? 8.258 47.889 23.299 1.00 18.16 82 ARG B O 1
ATOM 3506 N N . PHE B 1 59 ? 8.415 46.740 21.382 1.00 16.86 83 PHE B N 1
ATOM 3507 C CA . PHE B 1 59 ? 9.603 45.983 21.788 1.00 16.09 83 PHE B CA 1
ATOM 3508 C C . PHE B 1 59 ? 10.753 46.177 20.801 1.00 15.66 83 PHE B C 1
ATOM 3509 O O . PHE B 1 59 ? 11.290 45.212 20.241 1.00 15.77 83 PHE B O 1
ATOM 3517 N N . PRO B 1 60 ? 11.197 47.421 20.599 1.00 15.08 84 PRO B N 1
ATOM 3518 C CA . PRO B 1 60 ? 12.321 47.636 19.668 1.00 15.47 84 PRO B CA 1
ATOM 3519 C C . PRO B 1 60 ? 13.618 47.029 20.164 1.00 16.39 84 PRO B C 1
ATOM 3520 O O . PRO B 1 60 ? 14.527 46.785 19.354 1.00 14.72 84 PRO B O 1
ATOM 3524 N N . TYR B 1 61 ? 13.715 46.767 21.468 1.00 15.66 85 TYR B N 1
ATOM 3525 C CA . TYR B 1 61 ? 14.896 46.214 22.111 1.00 14.95 85 TYR B CA 1
ATOM 3526 C C . TYR B 1 61 ? 14.913 44.690 22.154 1.00 13.80 85 TYR B C 1
ATOM 3527 O O . TYR B 1 61 ? 15.855 44.112 22.698 1.00 15.08 85 TYR B O 1
ATOM 3536 N N . VAL B 1 62 ? 13.902 44.035 21.595 1.00 14.21 86 VAL B N 1
ATOM 3537 C CA . VAL B 1 62 ? 13.800 42.583 21.564 1.00 14.61 86 VAL B CA 1
ATOM 3538 C C . VAL B 1 62 ? 14.003 42.096 20.134 1.00 15.11 86 VAL B C 1
ATOM 3539 O O . VAL B 1 62 ? 13.530 42.724 19.181 1.00 14.24 86 VAL B O 1
ATOM 3543 N N . TYR B 1 63 ? 14.727 40.993 19.984 1.00 13.35 87 TYR B N 1
ATOM 3544 C CA . TYR B 1 63 ? 14.951 40.425 18.663 1.00 13.02 87 TYR B CA 1
ATOM 3545 C C . TYR B 1 63 ? 13.614 40.120 17.985 1.00 14.16 87 TYR B C 1
ATOM 3546 O O . TYR B 1 63 ? 12.615 39.823 18.655 1.00 15.21 87 TYR B O 1
ATOM 3555 N N . PRO B 1 64 ? 13.569 40.189 16.657 1.00 13.00 88 PRO B N 1
ATOM 3556 C CA . PRO B 1 64 ? 12.329 39.871 15.943 1.00 12.93 88 PRO B CA 1
ATOM 3557 C C . PRO B 1 64 ? 12.075 38.373 15.964 1.00 14.58 88 PRO B C 1
ATOM 3558 O O . PRO B 1 64 ? 12.931 37.572 16.343 1.00 15.00 88 PRO B O 1
ATOM 3562 N N . ASP B 1 65 ? 10.867 38.005 15.543 1.00 14.36 89 ASP B N 1
ATOM 3563 C CA . ASP B 1 65 ? 10.487 36.602 15.371 1.00 13.37 89 ASP B CA 1
ATOM 3564 C C . ASP B 1 65 ? 11.303 36.008 14.232 1.00 14.49 89 ASP B C 1
ATOM 3565 O O . ASP B 1 65 ? 11.143 36.434 13.075 1.00 14.48 89 ASP B O 1
ATOM 3570 N N . PRO B 1 66 ? 12.168 35.028 14.496 1.00 14.62 90 PRO B N 1
ATOM 3571 C CA . PRO B 1 66 ? 12.962 34.443 13.403 1.00 13.65 90 PRO B CA 1
ATOM 3572 C C . PRO B 1 66 ? 12.107 33.761 12.337 1.00 14.71 90 PRO B C 1
ATOM 3573 O O . PRO B 1 66 ? 12.587 33.546 11.214 1.00 15.79 90 PRO B O 1
ATOM 3577 N N . GLU B 1 67 ? 10.862 33.398 12.655 1.00 14.84 91 GLU B N 1
ATOM 3578 C CA . GLU B 1 67 ? 9.944 32.741 11.724 1.00 14.56 91 GLU B CA 1
ATOM 3579 C C . GLU B 1 67 ? 8.959 33.711 11.081 1.00 14.36 91 GLU B C 1
ATOM 3580 O O . GLU B 1 67 ? 8.171 33.292 10.233 1.00 16.26 91 GLU B O 1
ATOM 3586 N N . SER B 1 68 ? 8.997 34.994 11.443 1.00 14.39 92 SER B N 1
ATOM 3587 C CA . SER B 1 68 ? 8.072 35.989 10.895 1.00 14.65 92 SER B CA 1
ATOM 3588 C C . SER B 1 68 ? 6.650 35.435 10.767 1.00 13.84 92 SER B C 1
ATOM 3589 O O . SER B 1 68 ? 5.986 35.629 9.745 1.00 15.24 92 SER B O 1
ATOM 3592 N N . ARG B 1 69 ? 6.152 34.770 11.823 1.00 14.34 93 ARG B N 1
ATOM 3593 C CA . ARG B 1 69 ? 4.950 33.959 11.662 1.00 15.02 93 ARG B CA 1
ATOM 3594 C C . ARG B 1 69 ? 3.696 34.809 11.542 1.00 14.66 93 ARG B C 1
ATOM 3595 O O . ARG B 1 69 ? 2.749 34.402 10.874 1.00 15.94 93 ARG B O 1
ATOM 3603 N N . ARG B 1 70 ? 3.650 35.971 12.192 1.00 14.90 94 ARG B N 1
ATOM 3604 C CA . ARG B 1 70 ? 2.471 36.824 12.069 1.00 14.14 94 ARG B CA 1
ATOM 3605 C C . ARG B 1 70 ? 2.297 37.315 10.630 1.00 14.61 94 ARG B C 1
ATOM 3606 O O . ARG B 1 70 ? 1.203 37.224 10.051 1.00 14.49 94 ARG B O 1
ATOM 3614 N N . LEU B 1 71 ? 3.382 37.802 10.023 1.00 13.82 95 LEU B N 1
ATOM 3615 C CA . LEU B 1 71 ? 3.303 38.233 8.631 1.00 15.66 95 LEU B CA 1
ATOM 3616 C C . LEU B 1 71 ? 3.002 37.064 7.699 1.00 14.87 95 LEU B C 1
ATOM 3617 O O . LEU B 1 71 ? 2.202 37.204 6.771 1.00 14.99 95 LEU B O 1
ATOM 3622 N N . ARG B 1 72 ? 3.608 35.899 7.938 1.00 14.42 96 ARG B N 1
ATOM 3623 C CA . ARG B 1 72 ? 3.329 34.744 7.086 1.00 14.61 96 ARG B CA 1
ATOM 3624 C C . ARG B 1 72 ? 1.872 34.304 7.177 1.00 15.42 96 ARG B C 1
ATOM 3625 O O . ARG B 1 72 ? 1.286 33.876 6.175 1.00 15.32 96 ARG B O 1
ATOM 3633 N N . ALA B 1 73 ? 1.259 34.417 8.356 1.00 14.71 97 ALA B N 1
ATOM 3634 C CA . ALA B 1 73 ? -0.159 34.105 8.461 1.00 15.75 97 ALA B CA 1
ATOM 3635 C C . ALA B 1 73 ? -0.988 35.082 7.639 1.00 16.28 97 ALA B C 1
ATOM 3636 O O . ALA B 1 73 ? -1.945 34.680 6.966 1.00 16.27 97 ALA B O 1
ATOM 3638 N N . ALA B 1 74 ? -0.625 36.370 7.674 1.00 15.41 98 ALA B N 1
ATOM 3639 C CA . ALA B 1 74 ? -1.323 37.372 6.875 1.00 16.91 98 ALA B CA 1
ATOM 3640 C C . ALA B 1 74 ? -1.106 37.160 5.381 1.00 15.81 98 ALA B C 1
ATOM 3641 O O . ALA B 1 74 ? -2.022 37.380 4.579 1.00 17.35 98 ALA B O 1
ATOM 3643 N N . LEU B 1 75 ? 0.089 36.722 4.989 1.00 15.67 99 LEU B N 1
ATOM 3644 C CA . LEU B 1 75 ? 0.367 36.453 3.581 1.00 14.95 99 LEU B CA 1
ATOM 3645 C C . LEU B 1 75 ? -0.341 35.185 3.104 1.00 14.93 99 LEU B C 1
ATOM 3646 O O . LEU B 1 75 ? -0.744 35.095 1.937 1.00 14.36 99 LEU B O 1
ATOM 3651 N N . ALA B 1 76 ? -0.517 34.202 3.987 1.00 16.56 100 ALA B N 1
ATOM 3652 C CA . ALA B 1 76 ? -1.304 33.026 3.618 1.00 15.77 100 ALA B CA 1
ATOM 3653 C C . ALA B 1 76 ? -2.746 33.410 3.298 1.00 15.23 100 ALA B C 1
ATOM 3654 O O . ALA B 1 76 ? -3.333 32.940 2.312 1.00 16.04 100 ALA B O 1
ATOM 3656 N N . GLN B 1 77 ? -3.330 34.287 4.109 1.00 16.27 101 GLN B N 1
ATOM 3657 C CA . GLN B 1 77 ? -4.675 34.753 3.818 1.00 17.19 101 GLN B CA 1
ATOM 3658 C C . GLN B 1 77 ? -4.706 35.590 2.548 1.00 17.30 101 GLN B C 1
ATOM 3659 O O . GLN B 1 77 ? -5.607 35.431 1.715 1.00 18.71 101 GLN B O 1
ATOM 3665 N N . ASP B 1 78 ? -3.718 36.467 2.375 1.00 16.90 102 ASP B N 1
ATOM 3666 C CA . ASP B 1 78 ? -3.697 37.338 1.209 1.00 17.32 102 ASP B CA 1
ATOM 3667 C C . ASP B 1 78 ? -3.558 36.543 -0.081 1.00 18.18 102 ASP B C 1
ATOM 3668 O O . ASP B 1 78 ? -4.207 36.867 -1.080 1.00 19.35 102 ASP B O 1
ATOM 3673 N N . SER B 1 79 ? -2.707 35.513 -0.085 1.00 17.01 103 SER B N 1
ATOM 3674 C CA . SER B 1 79 ? -2.330 34.810 -1.304 1.00 18.09 103 SER B CA 1
ATOM 3675 C C . SER B 1 79 ? -3.174 33.579 -1.579 1.00 17.64 103 SER B C 1
ATOM 3676 O O . SER B 1 79 ? -3.226 33.127 -2.728 1.00 18.55 103 SER B O 1
ATOM 3679 N N . GLY B 1 80 ? -3.830 33.030 -0.562 1.00 17.52 104 GLY B N 1
ATOM 3680 C CA . GLY B 1 80 ? -4.507 31.764 -0.718 1.00 18.24 104 GLY B CA 1
ATOM 3681 C C . GLY B 1 80 ? -3.610 30.552 -0.631 1.00 18.68 104 GLY B C 1
ATOM 3682 O O . GLY B 1 80 ? -4.083 29.433 -0.864 1.00 20.16 104 GLY B O 1
ATOM 3683 N N . LEU B 1 81 ? -2.334 30.740 -0.310 1.00 17.60 105 LEU B N 1
ATOM 3684 C CA . LEU B 1 81 ? -1.362 29.665 -0.191 1.00 16.85 105 LEU B CA 1
ATOM 3685 C C . LEU B 1 81 ? -0.989 29.498 1.276 1.00 17.34 105 LEU B C 1
ATOM 3686 O O . LEU B 1 81 ? -0.787 30.481 1.989 1.00 18.25 105 LEU B O 1
ATOM 3691 N N . GLU B 1 82 ? -0.896 28.252 1.721 1.00 18.44 106 GLU B N 1
ATOM 3692 C CA . GLU B 1 82 ? -0.630 27.972 3.124 1.00 18.39 106 GLU B CA 1
ATOM 3693 C C . GLU B 1 82 ? 0.733 28.515 3.552 1.00 16.52 106 GLU B C 1
ATOM 3694 O O . GLU B 1 82 ? 1.696 28.544 2.775 1.00 16.23 106 GLU B O 1
ATOM 3700 N N . SER B 1 83 ? 0.816 28.919 4.824 1.00 17.41 107 SER B N 1
ATOM 3701 C CA . SER B 1 83 ? 2.006 29.594 5.333 1.00 17.92 107 SER B CA 1
ATOM 3702 C C . SER B 1 83 ? 3.244 28.707 5.319 1.00 17.52 107 SER B C 1
ATOM 3703 O O . SER B 1 83 ? 4.366 29.230 5.319 1.00 16.58 107 SER B O 1
ATOM 3706 N N A GLU B 1 84 ? 3.072 27.385 5.298 0.50 17.80 108 GLU B N 1
ATOM 3707 N N B GLU B 1 84 ? 3.078 27.384 5.306 0.50 17.09 108 GLU B N 1
ATOM 3708 C CA A GLU B 1 84 ? 4.225 26.495 5.251 0.50 18.49 108 GLU B CA 1
ATOM 3709 C CA B GLU B 1 84 ? 4.246 26.511 5.260 0.50 16.85 108 GLU B CA 1
ATOM 3710 C C A GLU B 1 84 ? 5.023 26.651 3.963 0.50 16.93 108 GLU B C 1
ATOM 3711 C C B GLU B 1 84 ? 5.016 26.627 3.953 0.50 16.01 108 GLU B C 1
ATOM 3712 O O A GLU B 1 84 ? 6.181 26.221 3.908 0.50 16.67 108 GLU B O 1
ATOM 3713 O O B GLU B 1 84 ? 6.152 26.142 3.877 0.50 15.52 108 GLU B O 1
ATOM 3724 N N . TYR B 1 85 ? 4.438 27.261 2.934 1.00 15.23 109 TYR B N 1
ATOM 3725 C CA . TYR B 1 85 ? 5.120 27.493 1.668 1.00 15.47 109 TYR B CA 1
ATOM 3726 C C . TYR B 1 85 ? 5.782 28.865 1.565 1.00 15.43 109 TYR B C 1
ATOM 3727 O O . TYR B 1 85 ? 6.393 29.148 0.533 1.00 14.95 109 TYR B O 1
ATOM 3736 N N . ILE B 1 86 ? 5.700 29.714 2.592 1.00 14.61 110 ILE B N 1
ATOM 3737 C CA . ILE B 1 86 ? 6.042 31.132 2.477 1.00 14.67 110 ILE B CA 1
ATOM 3738 C C . ILE B 1 86 ? 7.249 31.444 3.350 1.00 14.03 110 ILE B C 1
ATOM 3739 O O . ILE B 1 86 ? 7.256 31.152 4.555 1.00 14.92 110 ILE B O 1
ATOM 3744 N N . LEU B 1 87 ? 8.252 32.074 2.745 1.00 13.34 111 LEU B N 1
ATOM 3745 C CA . LEU B 1 87 ? 9.339 32.690 3.483 1.00 12.68 111 LEU B CA 1
ATOM 3746 C C . LEU B 1 87 ? 9.248 34.204 3.342 1.00 12.97 111 LEU B C 1
ATOM 3747 O O . LEU B 1 87 ? 8.809 34.724 2.311 1.00 14.62 111 LEU B O 1
ATOM 3752 N N . VAL B 1 88 ? 9.710 34.910 4.370 1.00 14.05 112 VAL B N 1
ATOM 3753 C CA . VAL B 1 88 ? 9.836 36.363 4.352 1.00 13.05 112 VAL B CA 1
ATOM 3754 C C . VAL B 1 88 ? 11.312 36.714 4.359 1.00 13.11 112 VAL B C 1
ATOM 3755 O O . VAL B 1 88 ? 12.110 36.091 5.073 1.00 14.50 112 VAL B O 1
ATOM 3759 N N . GLY B 1 89 ? 11.680 37.717 3.559 1.00 14.22 113 GLY B N 1
ATOM 3760 C CA . GLY B 1 89 ? 13.053 38.153 3.478 1.00 15.83 113 GLY B CA 1
ATOM 3761 C C . GLY B 1 89 ? 13.205 39.643 3.720 1.00 15.00 113 GLY B C 1
ATOM 3762 O O . GLY B 1 89 ? 12.253 40.414 3.652 1.00 13.24 113 GLY B O 1
ATOM 3763 N N . CYS B 1 90 ? 14.445 40.025 4.018 1.00 14.53 114 CYS B N 1
ATOM 3764 C CA . CYS B 1 90 ? 14.883 41.415 4.131 1.00 14.51 114 CYS B CA 1
ATOM 3765 C C . CYS B 1 90 ? 14.932 41.959 2.711 1.00 14.47 114 CYS B C 1
ATOM 3766 O O . CYS B 1 90 ? 15.990 42.043 2.081 1.00 15.31 114 CYS B O 1
ATOM 3769 N N . GLY B 1 91 ? 13.765 42.355 2.221 1.00 13.27 115 GLY B N 1
ATOM 3770 C CA . GLY B 1 91 ? 13.540 42.488 0.801 1.00 13.17 115 GLY B CA 1
ATOM 3771 C C . GLY B 1 91 ? 13.471 41.143 0.093 1.00 12.41 115 GLY B C 1
ATOM 3772 O O . GLY B 1 91 ? 14.000 40.123 0.545 1.00 13.31 115 GLY B O 1
ATOM 3773 N N . ALA B 1 92 ? 12.834 41.160 -1.072 1.00 12.90 116 ALA B N 1
ATOM 3774 C CA . ALA B 1 92 ? 13.033 40.057 -1.998 1.00 14.63 116 ALA B CA 1
ATOM 3775 C C . ALA B 1 92 ? 14.494 39.860 -2.366 1.00 14.26 116 ALA B C 1
ATOM 3776 O O . ALA B 1 92 ? 14.885 38.722 -2.657 1.00 14.08 116 ALA B O 1
ATOM 3778 N N . ASP B 1 93 ? 15.314 40.923 -2.291 1.00 13.68 117 ASP B N 1
ATOM 3779 C CA . ASP B 1 93 ? 16.751 40.797 -2.507 1.00 14.51 117 ASP B CA 1
ATOM 3780 C C . ASP B 1 93 ? 17.347 39.698 -1.634 1.00 13.53 117 ASP B C 1
ATOM 3781 O O . ASP B 1 93 ? 18.202 38.933 -2.093 1.00 13.72 117 ASP B O 1
ATOM 3786 N N . GLU B 1 94 ? 16.934 39.609 -0.360 1.00 13.48 118 GLU B N 1
ATOM 3787 C CA . GLU B 1 94 ? 17.526 38.575 0.491 1.00 13.83 118 GLU B CA 1
ATOM 3788 C C . GLU B 1 94 ? 17.212 37.194 -0.069 1.00 13.74 118 GLU B C 1
ATOM 3789 O O . GLU B 1 94 ? 18.050 36.283 -0.021 1.00 13.73 118 GLU B O 1
ATOM 3795 N N . LEU B 1 95 ? 15.983 37.011 -0.561 1.00 12.91 119 LEU B N 1
ATOM 3796 C CA . LEU B 1 95 ? 15.556 35.705 -1.061 1.00 13.66 119 LEU B CA 1
ATOM 3797 C C . LEU B 1 95 ? 16.246 35.335 -2.371 1.00 12.56 119 LEU B C 1
ATOM 3798 O O . LEU B 1 95 ? 16.583 34.165 -2.579 1.00 12.85 119 LEU B O 1
ATOM 3803 N N . ILE B 1 96 ? 16.454 36.305 -3.268 1.00 11.77 120 ILE B N 1
ATOM 3804 C CA . ILE B 1 96 ? 17.225 36.036 -4.482 1.00 13.06 120 ILE B CA 1
ATOM 3805 C C . ILE B 1 96 ? 18.592 35.464 -4.117 1.00 13.12 120 ILE B C 1
ATOM 3806 O O . ILE B 1 96 ? 19.031 34.448 -4.670 1.00 14.24 120 ILE B O 1
ATOM 3811 N N . ASP B 1 97 ? 19.314 36.158 -3.227 1.00 13.12 121 ASP B N 1
ATOM 3812 C CA . ASP B 1 97 ? 20.641 35.728 -2.807 1.00 13.25 121 ASP B CA 1
ATOM 3813 C C . ASP B 1 97 ? 20.582 34.413 -2.040 1.00 13.74 121 ASP B C 1
ATOM 3814 O O . ASP B 1 97 ? 21.412 33.529 -2.267 1.00 14.26 121 ASP B O 1
ATOM 3819 N N . LEU B 1 98 ? 19.590 34.253 -1.155 1.00 12.78 122 LEU B N 1
ATOM 3820 C CA . LEU B 1 98 ? 19.466 33.006 -0.405 1.00 14.01 122 LEU B CA 1
ATOM 3821 C C . LEU B 1 98 ? 19.311 31.805 -1.332 1.00 13.94 122 LEU B C 1
ATOM 3822 O O . LEU B 1 98 ? 19.926 30.754 -1.111 1.00 13.94 122 LEU B O 1
ATOM 3827 N N . ILE B 1 99 ? 18.461 31.921 -2.350 1.00 13.51 123 ILE B N 1
ATOM 3828 C CA . ILE B 1 99 ? 18.294 30.825 -3.300 1.00 12.28 123 ILE B CA 1
ATOM 3829 C C . ILE B 1 99 ? 19.622 30.481 -3.952 1.00 13.35 123 ILE B C 1
ATOM 3830 O O . ILE B 1 99 ? 20.003 29.309 -4.035 1.00 13.59 123 ILE B O 1
ATOM 3835 N N . MET B 1 100 ? 20.345 31.496 -4.432 1.00 12.81 124 MET B N 1
ATOM 3836 C CA . MET B 1 100 ? 21.616 31.230 -5.098 1.00 13.23 124 MET B CA 1
ATOM 3837 C C . MET B 1 100 ? 22.618 30.582 -4.144 1.00 13.51 124 MET B C 1
ATOM 3838 O O . MET B 1 100 ? 23.305 29.621 -4.517 1.00 14.59 124 MET B O 1
ATOM 3843 N N A ARG B 1 101 ? 22.718 31.111 -2.915 0.47 13.64 125 ARG B N 1
ATOM 3844 N N B ARG B 1 101 ? 22.737 31.095 -2.914 0.53 13.69 125 ARG B N 1
ATOM 3845 C CA A ARG B 1 101 ? 23.641 30.554 -1.928 0.47 14.10 125 ARG B CA 1
ATOM 3846 C CA B ARG B 1 101 ? 23.722 30.515 -1.999 0.53 13.78 125 ARG B CA 1
ATOM 3847 C C A ARG B 1 101 ? 23.340 29.093 -1.643 0.47 13.81 125 ARG B C 1
ATOM 3848 C C B ARG B 1 101 ? 23.338 29.106 -1.541 0.53 13.94 125 ARG B C 1
ATOM 3849 O O A ARG B 1 101 ? 24.255 28.304 -1.374 0.47 15.69 125 ARG B O 1
ATOM 3850 O O B ARG B 1 101 ? 24.206 28.356 -1.070 0.53 15.80 125 ARG B O 1
ATOM 3865 N N . CYS B 1 102 ? 22.069 28.720 -1.669 1.00 15.07 126 CYS B N 1
ATOM 3866 C CA . CYS B 1 102 ? 21.671 27.374 -1.288 1.00 15.00 126 CYS B CA 1
ATOM 3867 C C . CYS B 1 102 ? 21.657 26.391 -2.444 1.00 15.34 126 CYS B C 1
ATOM 3868 O O . CYS B 1 102 ? 21.573 25.188 -2.184 1.00 16.23 126 CYS B O 1
ATOM 3871 N N . VAL B 1 103 ? 21.730 26.864 -3.696 1.00 13.79 127 VAL B N 1
ATOM 3872 C CA . VAL B 1 103 ? 21.605 26.002 -4.870 1.00 14.77 127 VAL B CA 1
ATOM 3873 C C . VAL B 1 103 ? 22.875 25.933 -5.707 1.00 15.99 127 VAL B C 1
ATOM 3874 O O . VAL B 1 103 ? 23.125 24.912 -6.360 1.00 18.64 127 VAL B O 1
ATOM 3878 N N . LEU B 1 104 ? 23.683 26.997 -5.710 1.00 14.33 128 LEU B N 1
ATOM 3879 C CA . LEU B 1 104 ? 24.821 27.100 -6.622 1.00 14.51 128 LEU B CA 1
ATOM 3880 C C . LEU B 1 104 ? 26.129 26.906 -5.865 1.00 14.98 128 LEU B C 1
ATOM 3881 O O . LEU B 1 104 ? 26.510 27.753 -5.056 1.00 16.54 128 LEU B O 1
ATOM 3886 N N . ASP B 1 105 ? 26.806 25.784 -6.118 1.00 14.57 129 ASP B N 1
ATOM 3887 C CA . ASP B 1 105 ? 28.205 25.671 -5.758 1.00 16.34 129 ASP B CA 1
ATOM 3888 C C . ASP B 1 105 ? 29.020 26.562 -6.698 1.00 15.58 129 ASP B C 1
ATOM 3889 O O . ASP B 1 105 ? 28.600 26.836 -7.827 1.00 15.36 129 ASP B O 1
ATOM 3894 N N . PRO B 1 106 ? 30.190 27.023 -6.268 1.00 16.62 130 PRO B N 1
ATOM 3895 C CA . PRO B 1 106 ? 31.064 27.759 -7.194 1.00 15.35 130 PRO B CA 1
ATOM 3896 C C . PRO B 1 106 ? 31.265 26.978 -8.490 1.00 16.13 130 PRO B C 1
ATOM 3897 O O . PRO B 1 106 ? 31.512 25.768 -8.481 1.00 17.25 130 PRO B O 1
ATOM 3901 N N . GLY B 1 107 ? 31.117 27.674 -9.616 1.00 17.44 131 GLY B N 1
ATOM 3902 C CA . GLY B 1 107 ? 31.233 27.058 -10.917 1.00 18.08 131 GLY B CA 1
ATOM 3903 C C . GLY B 1 107 ? 29.956 26.473 -11.478 1.00 17.07 131 GLY B C 1
ATOM 3904 O O . GLY B 1 107 ? 29.928 26.137 -12.673 1.00 18.73 131 GLY B O 1
ATOM 3905 N N . ASP B 1 108 ? 28.895 26.362 -10.681 1.00 15.78 132 ASP B N 1
ATOM 3906 C CA . ASP B 1 108 ? 27.610 25.965 -11.234 1.00 15.33 132 ASP B CA 1
ATOM 3907 C C . ASP B 1 108 ? 27.089 27.084 -12.132 1.00 16.36 132 ASP B C 1
ATOM 3908 O O . ASP B 1 108 ? 27.498 28.244 -12.026 1.00 17.43 132 ASP B O 1
ATOM 3913 N N . LYS B 1 109 ? 26.149 26.739 -13.001 1.00 16.17 133 LYS B N 1
ATOM 3914 C CA . LYS B 1 109 ? 25.666 27.657 -14.019 1.00 17.05 133 LYS B CA 1
ATOM 3915 C C . LYS B 1 109 ? 24.232 28.090 -13.744 1.00 16.00 133 LYS B C 1
ATOM 3916 O O . LYS B 1 109 ? 23.411 27.333 -13.215 1.00 14.80 133 LYS B O 1
ATOM 3922 N N . ILE B 1 110 ? 23.950 29.330 -14.127 1.00 15.07 134 ILE B N 1
ATOM 3923 C CA . ILE B 1 110 ? 22.648 29.958 -13.963 1.00 15.11 134 ILE B CA 1
ATOM 3924 C C . ILE B 1 110 ? 22.320 30.642 -15.282 1.00 16.21 134 ILE B C 1
ATOM 3925 O O . ILE B 1 110 ? 23.207 31.227 -15.913 1.00 17.36 134 ILE B O 1
ATOM 3930 N N . VAL B 1 111 ? 21.064 30.505 -15.744 1.00 14.65 135 VAL B N 1
ATOM 3931 C CA . VAL B 1 111 ? 20.620 31.194 -16.951 1.00 14.96 135 VAL B CA 1
ATOM 3932 C C . VAL B 1 111 ? 20.055 32.552 -16.567 1.00 15.21 135 VAL B C 1
ATOM 3933 O O . VAL B 1 111 ? 19.281 32.671 -15.611 1.00 15.48 135 VAL B O 1
ATOM 3937 N N . ASP B 1 112 ? 20.400 33.569 -17.356 1.00 15.71 136 ASP B N 1
ATOM 3938 C CA . ASP B 1 112 ? 19.856 34.910 -17.226 1.00 14.71 136 ASP B CA 1
ATOM 3939 C C . ASP B 1 112 ? 19.378 35.353 -18.602 1.00 14.25 136 ASP B C 1
ATOM 3940 O O . ASP B 1 112 ? 19.959 34.974 -19.630 1.00 14.98 136 ASP B O 1
ATOM 3945 N N . CYS B 1 113 ? 18.317 36.165 -18.626 1.00 14.86 137 CYS B N 1
ATOM 3946 C CA . CYS B 1 113 ? 17.674 36.582 -19.873 1.00 15.39 137 CYS B CA 1
ATOM 3947 C C . CYS B 1 113 ? 17.622 38.100 -19.934 1.00 15.52 137 CYS B C 1
ATOM 3948 O O . CYS B 1 113 ? 16.564 38.704 -19.698 1.00 14.96 137 CYS B O 1
ATOM 3951 N N . PRO B 1 114 ? 18.734 38.745 -20.274 1.00 17.00 138 PRO B N 1
ATOM 3952 C CA . PRO B 1 114 ? 18.750 40.211 -20.368 1.00 17.03 138 PRO B CA 1
ATOM 3953 C C . PRO B 1 114 ? 18.030 40.692 -21.613 1.00 15.90 138 PRO B C 1
ATOM 3954 O O . PRO B 1 114 ? 17.856 39.935 -22.583 1.00 17.06 138 PRO B O 1
ATOM 3958 N N . PRO B 1 115 ? 17.629 41.967 -21.641 1.00 16.06 139 PRO B N 1
ATOM 3959 C CA . PRO B 1 115 ? 17.823 42.954 -20.567 1.00 15.95 139 PRO B CA 1
ATOM 3960 C C . PRO B 1 115 ? 16.848 42.711 -19.419 1.00 15.80 139 PRO B C 1
ATOM 3961 O O . PRO B 1 115 ? 15.664 42.532 -19.677 1.00 15.55 139 PRO B O 1
ATOM 3965 N N . THR B 1 116 ? 17.341 42.672 -18.184 1.00 14.63 140 THR B N 1
ATOM 3966 C CA . THR B 1 116 ? 16.500 42.346 -17.038 1.00 13.87 140 THR B CA 1
ATOM 3967 C C . THR B 1 116 ? 17.094 42.951 -15.765 1.00 14.75 140 THR B C 1
ATOM 3968 O O . THR B 1 116 ? 17.933 43.854 -15.829 1.00 16.75 140 THR B O 1
ATOM 3972 N N . PHE B 1 117 ? 16.626 42.475 -14.612 1.00 14.38 141 PHE B N 1
ATOM 3973 C CA . PHE B 1 117 ? 17.059 42.996 -13.319 1.00 15.89 141 PHE B CA 1
ATOM 3974 C C . PHE B 1 117 ? 18.535 42.690 -13.129 1.00 16.08 141 PHE B C 1
ATOM 3975 O O . PHE B 1 117 ? 18.934 41.526 -13.107 1.00 15.33 141 PHE B O 1
ATOM 3983 N N . THR B 1 118 ? 19.349 43.729 -12.963 1.00 16.44 142 THR B N 1
ATOM 3984 C CA . THR B 1 118 ? 20.792 43.515 -12.918 1.00 17.37 142 THR B CA 1
ATOM 3985 C C . THR B 1 118 ? 21.246 42.866 -11.618 1.00 16.10 142 THR B C 1
ATOM 3986 O O . THR B 1 118 ? 22.402 42.446 -11.525 1.00 17.08 142 THR B O 1
ATOM 3990 N N A MET B 1 119 ? 20.355 42.742 -10.634 0.24 16.74 143 MET B N 1
ATOM 3991 N N B MET B 1 119 ? 20.375 42.773 -10.610 0.76 16.30 143 MET B N 1
ATOM 3992 C CA A MET B 1 119 ? 20.714 42.076 -9.388 0.24 16.87 143 MET B CA 1
ATOM 3993 C CA B MET B 1 119 ? 20.752 42.082 -9.382 0.76 16.57 143 MET B CA 1
ATOM 3994 C C A MET B 1 119 ? 21.020 40.599 -9.602 0.24 16.76 143 MET B C 1
ATOM 3995 C C B MET B 1 119 ? 21.042 40.601 -9.612 0.76 16.51 143 MET B C 1
ATOM 3996 O O A MET B 1 119 ? 21.822 40.022 -8.859 0.24 16.98 143 MET B O 1
ATOM 3997 O O B MET B 1 119 ? 21.851 40.016 -8.882 0.76 16.10 143 MET B O 1
ATOM 4006 N N . TYR B 1 120 ? 20.393 39.965 -10.595 1.00 15.95 144 TYR B N 1
ATOM 4007 C CA . TYR B 1 120 ? 20.642 38.541 -10.818 1.00 14.43 144 TYR B CA 1
ATOM 4008 C C . TYR B 1 120 ? 22.104 38.309 -11.206 1.00 15.22 144 TYR B C 1
ATOM 4009 O O . TYR B 1 120 ? 22.786 37.453 -10.638 1.00 15.52 144 TYR B O 1
ATOM 4018 N N . GLU B 1 121 ? 22.615 39.100 -12.150 1.00 15.18 145 GLU B N 1
ATOM 4019 C CA . GLU B 1 121 ? 24.007 38.948 -12.569 1.00 16.91 145 GLU B CA 1
ATOM 4020 C C . GLU B 1 121 ? 24.968 39.274 -11.431 1.00 15.75 145 GLU B C 1
ATOM 4021 O O . GLU B 1 121 ? 25.957 38.567 -11.220 1.00 15.45 145 GLU B O 1
ATOM 4027 N N . PHE B 1 122 ? 24.666 40.308 -10.646 1.00 15.19 146 PHE B N 1
ATOM 4028 C CA . PHE B 1 122 ? 25.513 40.643 -9.507 1.00 14.17 146 PHE B CA 1
ATOM 4029 C C . PHE B 1 122 ? 25.545 39.511 -8.492 1.00 15.57 146 PHE B C 1
ATOM 4030 O O . PHE B 1 122 ? 26.623 39.100 -8.037 1.00 14.77 146 PHE B O 1
ATOM 4038 N N . ASP B 1 123 ? 24.367 39.022 -8.093 1.00 15.20 147 ASP B N 1
ATOM 4039 C CA . ASP B 1 123 ? 24.315 37.949 -7.102 1.00 15.32 147 ASP B CA 1
ATOM 4040 C C . ASP B 1 123 ? 24.996 36.681 -7.618 1.00 14.60 147 ASP B C 1
ATOM 4041 O O . ASP B 1 123 ? 25.637 35.950 -6.849 1.00 14.63 147 ASP B O 1
ATOM 4046 N N . ALA B 1 124 ? 24.851 36.381 -8.912 1.00 14.70 148 ALA B N 1
ATOM 4047 C CA . ALA B 1 124 ? 25.551 35.222 -9.462 1.00 14.68 148 ALA B CA 1
ATOM 4048 C C . ALA B 1 124 ? 27.058 35.377 -9.294 1.00 15.95 148 ALA B C 1
ATOM 4049 O O . ALA B 1 124 ? 27.753 34.426 -8.907 1.00 16.53 148 ALA B O 1
ATOM 4051 N N . ALA B 1 125 ? 27.577 36.580 -9.567 1.00 14.55 149 ALA B N 1
ATOM 4052 C CA . ALA B 1 125 ? 29.009 36.836 -9.442 1.00 15.67 149 ALA B CA 1
ATOM 4053 C C . ALA B 1 125 ? 29.476 36.747 -7.994 1.00 14.53 149 ALA B C 1
ATOM 4054 O O . ALA B 1 125 ? 30.520 36.143 -7.712 1.00 15.92 149 ALA B O 1
ATOM 4056 N N . VAL B 1 126 ? 28.717 37.328 -7.059 1.00 14.47 150 VAL B N 1
ATOM 4057 C CA . VAL B 1 126 ? 29.099 37.252 -5.652 1.00 15.46 150 VAL B CA 1
ATOM 4058 C C . VAL B 1 126 ? 29.174 35.799 -5.202 1.00 15.31 150 VAL B C 1
ATOM 4059 O O . VAL B 1 126 ? 30.072 35.412 -4.443 1.00 16.00 150 VAL B O 1
ATOM 4063 N N . ASN B 1 127 ? 28.247 34.969 -5.676 1.00 14.31 151 ASN B N 1
ATOM 4064 C CA . ASN B 1 127 ? 28.164 33.569 -5.278 1.00 15.63 151 ASN B CA 1
ATOM 4065 C C . ASN B 1 127 ? 29.072 32.660 -6.100 1.00 15.88 151 ASN B C 1
ATOM 4066 O O . ASN B 1 127 ? 29.108 31.448 -5.854 1.00 19.20 151 ASN B O 1
ATOM 4071 N N . GLY B 1 128 ? 29.829 33.212 -7.045 1.00 16.21 152 GLY B N 1
ATOM 4072 C CA . GLY B 1 128 ? 30.779 32.422 -7.807 1.00 16.14 152 GLY B CA 1
ATOM 4073 C C . GLY B 1 128 ? 30.175 31.507 -8.847 1.00 16.40 152 GLY B C 1
ATOM 4074 O O . GLY B 1 128 ? 30.829 30.547 -9.281 1.00 17.00 152 GLY B O 1
ATOM 4075 N N . ALA B 1 129 ? 28.972 31.810 -9.302 1.00 15.08 153 ALA B N 1
ATOM 4076 C CA . ALA B 1 129 ? 28.315 31.037 -10.338 1.00 15.14 153 ALA B CA 1
ATOM 4077 C C . ALA B 1 129 ? 28.656 31.628 -11.697 1.00 15.76 153 ALA B C 1
ATOM 4078 O O . ALA B 1 129 ? 29.114 32.768 -11.809 1.00 20.10 153 ALA B O 1
ATOM 4080 N N . LEU B 1 130 ? 28.429 30.834 -12.735 1.00 15.29 154 LEU B N 1
ATOM 4081 C CA . LEU B 1 130 ? 28.707 31.229 -14.109 1.00 16.25 154 LEU B CA 1
ATOM 4082 C C . LEU B 1 130 ? 27.391 31.463 -14.837 1.00 17.59 154 LEU B C 1
ATOM 4083 O O . LEU B 1 130 ? 26.530 30.577 -14.881 1.00 18.84 154 LEU B O 1
ATOM 4088 N N . VAL B 1 131 ? 27.251 32.643 -15.422 1.00 15.53 155 VAL B N 1
ATOM 4089 C CA . VAL B 1 131 ? 26.010 33.057 -16.068 1.00 15.02 155 VAL B CA 1
ATOM 4090 C C . VAL B 1 131 ? 26.022 32.650 -17.534 1.00 15.55 155 VAL B C 1
ATOM 4091 O O . VAL B 1 131 ? 26.992 32.910 -18.259 1.00 16.54 155 VAL B O 1
ATOM 4095 N N . ILE B 1 132 ? 24.931 32.032 -17.965 1.00 16.58 156 ILE B N 1
ATOM 4096 C CA . ILE B 1 132 ? 24.643 31.783 -19.371 1.00 16.23 156 ILE B CA 1
ATOM 4097 C C . ILE B 1 132 ? 23.580 32.793 -19.778 1.00 16.26 156 ILE B C 1
ATOM 4098 O O . ILE B 1 132 ? 22.432 32.709 -19.328 1.00 15.71 156 ILE B O 1
ATOM 4103 N N . LYS B 1 133 ? 23.950 33.755 -20.622 1.00 15.87 157 LYS B N 1
ATOM 4104 C CA . LYS B 1 133 ? 23.018 34.777 -21.077 1.00 16.93 157 LYS B CA 1
ATOM 4105 C C . LYS B 1 133 ? 22.271 34.261 -22.302 1.00 16.36 157 LYS B C 1
ATOM 4106 O O . LYS B 1 133 ? 22.888 33.907 -23.314 1.00 18.76 157 LYS B O 1
ATOM 4112 N N . VAL B 1 134 ? 20.949 34.219 -22.208 1.00 16.47 158 VAL B N 1
ATOM 4113 C CA . VAL B 1 134 ? 20.074 33.969 -23.347 1.00 15.67 158 VAL B CA 1
ATOM 4114 C C . VAL B 1 134 ? 19.240 35.226 -23.568 1.00 15.42 158 VAL B C 1
ATOM 4115 O O . VAL B 1 134 ? 18.244 35.452 -22.877 1.00 15.62 158 VAL B O 1
ATOM 4119 N N . PRO B 1 135 ? 19.639 36.088 -24.496 1.00 17.17 159 PRO B N 1
ATOM 4120 C CA . PRO B 1 135 ? 18.976 37.389 -24.614 1.00 17.66 159 PRO B CA 1
ATOM 4121 C C . PRO B 1 135 ? 17.506 37.267 -24.982 1.00 17.15 159 PRO B C 1
ATOM 4122 O O . PRO B 1 135 ? 17.087 36.370 -25.711 1.00 17.69 159 PRO B O 1
ATOM 4126 N N . ARG B 1 136 ? 16.720 38.192 -24.455 1.00 15.84 160 ARG B N 1
ATOM 4127 C CA . ARG B 1 136 ? 15.354 38.377 -24.898 1.00 16.92 160 ARG B CA 1
ATOM 4128 C C . ARG B 1 136 ? 15.342 38.947 -26.316 1.00 18.21 160 ARG B C 1
ATOM 4129 O O . ARG B 1 136 ? 16.337 39.495 -26.803 1.00 17.94 160 ARG B O 1
ATOM 4137 N N . ARG B 1 137 ? 14.208 38.795 -26.986 1.00 18.76 161 ARG B N 1
ATOM 4138 C CA . ARG B 1 137 ? 14.030 39.366 -28.311 1.00 19.58 161 ARG B CA 1
ATOM 4139 C C . ARG B 1 137 ? 13.853 40.875 -28.209 1.00 19.14 161 ARG B C 1
ATOM 4140 O O . ARG B 1 137 ? 13.745 41.426 -27.107 1.00 17.73 161 ARG B O 1
ATOM 4148 N N . PRO B 1 138 ? 13.873 41.583 -29.348 1.00 20.52 162 PRO B N 1
ATOM 4149 C CA . PRO B 1 138 ? 13.676 43.044 -29.291 1.00 21.02 162 PRO B CA 1
ATOM 4150 C C . PRO B 1 138 ? 12.402 43.476 -28.585 1.00 20.92 162 PRO B C 1
ATOM 4151 O O . PRO B 1 138 ? 12.388 44.563 -27.993 1.00 22.73 162 PRO B O 1
ATOM 4155 N N . ASP B 1 139 ? 11.335 42.674 -28.630 1.00 20.30 163 ASP B N 1
ATOM 4156 C CA . ASP B 1 139 ? 10.112 42.982 -27.896 1.00 19.52 163 ASP B CA 1
ATOM 4157 C C . ASP B 1 139 ? 10.168 42.542 -26.432 1.00 16.97 163 ASP B C 1
ATOM 4158 O O . ASP B 1 139 ? 9.139 42.591 -25.736 1.00 17.77 163 ASP B O 1
ATOM 4163 N N . PHE B 1 140 ? 11.342 42.111 -25.961 1.00 17.21 164 PHE B N 1
ATOM 4164 C CA . PHE B 1 140 ? 11.618 41.704 -24.577 1.00 16.33 164 PHE B CA 1
ATOM 4165 C C . PHE B 1 140 ? 11.032 40.345 -24.239 1.00 16.22 164 PHE B C 1
ATOM 4166 O O . PHE B 1 140 ? 11.104 39.946 -23.079 1.00 16.08 164 PHE B O 1
ATOM 4174 N N . SER B 1 141 ? 10.511 39.603 -25.213 1.00 17.59 165 SER B N 1
ATOM 4175 C CA . SER B 1 141 ? 10.014 38.267 -24.930 1.00 18.02 165 SER B CA 1
ATOM 4176 C C . SER B 1 141 ? 11.155 37.266 -24.814 1.00 16.37 165 SER B C 1
ATOM 4177 O O . SER B 1 141 ? 12.233 37.438 -25.386 1.00 17.06 165 SER B O 1
ATOM 4180 N N . LEU B 1 142 ? 10.904 36.213 -24.048 1.00 16.82 166 LEU B N 1
ATOM 4181 C CA . LEU B 1 142 ? 11.905 35.179 -23.857 1.00 16.53 166 LEU B CA 1
ATOM 4182 C C . LEU B 1 142 ? 12.110 34.375 -25.132 1.00 16.65 166 LEU B C 1
ATOM 4183 O O . LEU B 1 142 ? 11.157 34.085 -25.864 1.00 17.84 166 LEU B O 1
ATOM 4188 N N . ASN B 1 143 ? 13.365 33.988 -25.376 1.00 18.16 167 ASN B N 1
ATOM 4189 C CA . ASN B 1 143 ? 13.700 33.047 -26.449 1.00 17.89 167 ASN B CA 1
ATOM 4190 C C . ASN B 1 143 ? 13.651 31.633 -25.873 1.00 18.14 167 ASN B C 1
ATOM 4191 O O . ASN B 1 143 ? 14.654 31.061 -25.428 1.00 18.59 167 ASN B O 1
ATOM 4196 N N . VAL B 1 144 ? 12.444 31.069 -25.856 1.00 19.89 168 VAL B N 1
ATOM 4197 C CA . VAL B 1 144 ? 12.240 29.803 -25.156 1.00 20.69 168 VAL B CA 1
ATOM 4198 C C . VAL B 1 144 ? 13.053 28.695 -25.810 1.00 18.70 168 VAL B C 1
ATOM 4199 O O . VAL B 1 144 ? 13.615 27.830 -25.125 1.00 18.28 168 VAL B O 1
ATOM 4203 N N . GLU B 1 145 ? 13.139 28.708 -27.143 1.00 19.06 169 GLU B N 1
ATOM 4204 C CA . GLU B 1 145 ? 13.872 27.661 -27.847 1.00 20.08 169 GLU B CA 1
ATOM 4205 C C . GLU B 1 145 ? 15.346 27.660 -27.467 1.00 19.98 169 GLU B C 1
ATOM 4206 O O . GLU B 1 145 ? 15.954 26.597 -27.309 1.00 20.81 169 GLU B O 1
ATOM 4212 N N . GLN B 1 146 ? 15.945 28.839 -27.319 1.00 19.56 170 GLN B N 1
ATOM 4213 C CA . GLN B 1 146 ? 17.350 28.897 -26.943 1.00 20.00 170 GLN B CA 1
ATOM 4214 C C . GLN B 1 146 ? 17.557 28.543 -25.477 1.00 19.37 170 GLN B C 1
ATOM 4215 O O . GLN B 1 146 ? 18.587 27.952 -25.136 1.00 20.40 170 GLN B O 1
ATOM 4221 N N . ILE B 1 147 ? 16.601 28.884 -24.607 1.00 17.48 171 ILE B N 1
ATOM 4222 C CA . ILE B 1 147 ? 16.670 28.439 -23.215 1.00 17.91 171 ILE B CA 1
ATOM 4223 C C . ILE B 1 147 ? 16.701 26.920 -23.158 1.00 18.72 171 ILE B C 1
ATOM 4224 O O . ILE B 1 147 ? 17.536 26.325 -22.471 1.00 19.32 171 ILE B O 1
ATOM 4229 N N . ILE B 1 148 ? 15.806 26.270 -23.903 1.00 18.48 172 ILE B N 1
ATOM 4230 C CA . ILE B 1 148 ? 15.788 24.811 -23.933 1.00 19.46 172 ILE B CA 1
ATOM 4231 C C . ILE B 1 148 ? 17.137 24.271 -24.390 1.00 19.44 172 ILE B C 1
ATOM 4232 O O . ILE B 1 148 ? 17.681 23.330 -23.801 1.00 20.88 172 ILE B O 1
ATOM 4237 N N . GLU B 1 149 ? 17.722 24.885 -25.415 1.00 21.04 173 GLU B N 1
ATOM 4238 C CA . GLU B 1 149 ? 18.978 24.378 -25.955 1.00 22.70 173 GLU B CA 1
ATOM 4239 C C . GLU B 1 149 ? 20.114 24.503 -24.947 1.00 21.02 173 GLU B C 1
ATOM 4240 O O . GLU B 1 149 ? 20.881 23.554 -24.748 1.00 23.08 173 GLU B O 1
ATOM 4246 N N . VAL B 1 150 ? 20.251 25.665 -24.296 1.00 19.08 174 VAL B N 1
ATOM 4247 C CA . VAL B 1 150 ? 21.376 25.828 -23.375 1.00 21.13 174 VAL B CA 1
ATOM 4248 C C . VAL B 1 150 ? 21.203 24.943 -22.146 1.00 20.58 174 VAL B C 1
ATOM 4249 O O . VAL B 1 150 ? 22.186 24.471 -21.561 1.00 22.14 174 VAL B O 1
ATOM 4253 N N . VAL B 1 151 ? 19.965 24.745 -21.695 1.00 20.51 175 VAL B N 1
ATOM 4254 C CA . VAL B 1 151 ? 19.750 23.865 -20.553 1.00 22.32 175 VAL B CA 1
ATOM 4255 C C . VAL B 1 151 ? 20.190 22.447 -20.895 1.00 23.21 175 VAL B C 1
ATOM 4256 O O . VAL B 1 151 ? 20.844 21.774 -20.091 1.00 24.20 175 VAL B O 1
ATOM 4260 N N . LYS B 1 152 ? 19.860 21.980 -22.099 1.00 24.77 176 LYS B N 1
ATOM 4261 C CA A LYS B 1 152 ? 20.269 20.640 -22.505 0.70 27.20 176 LYS B CA 1
ATOM 4262 C CA B LYS B 1 152 ? 20.268 20.638 -22.503 0.30 25.65 176 LYS B CA 1
ATOM 4263 C C . LYS B 1 152 ? 21.787 20.525 -22.575 1.00 27.27 176 LYS B C 1
ATOM 4264 O O . LYS B 1 152 ? 22.363 19.516 -22.147 1.00 30.23 176 LYS B O 1
ATOM 4275 N N . GLN B 1 153 ? 22.456 21.549 -23.112 1.00 26.50 177 GLN B N 1
ATOM 4276 C CA . GLN B 1 153 ? 23.891 21.441 -23.350 1.00 26.10 177 GLN B CA 1
ATOM 4277 C C . GLN B 1 153 ? 24.700 21.600 -22.067 1.00 25.34 177 GLN B C 1
ATOM 4278 O O . GLN B 1 153 ? 25.674 20.870 -21.850 1.00 28.83 177 GLN B O 1
ATOM 4284 N N . GLU B 1 154 ? 24.331 22.554 -21.208 1.00 22.97 178 GLU B N 1
ATOM 4285 C CA . GLU B 1 154 ? 25.198 22.947 -20.107 1.00 21.32 178 GLU B CA 1
ATOM 4286 C C . GLU B 1 154 ? 24.656 22.622 -18.723 1.00 21.65 178 GLU B C 1
ATOM 4287 O O . GLU B 1 154 ? 25.376 22.823 -17.741 1.00 22.87 178 GLU B O 1
ATOM 4293 N N . LYS B 1 155 ? 23.429 22.123 -18.618 1.00 22.59 179 LYS B N 1
ATOM 4294 C CA . LYS B 1 155 ? 22.854 21.675 -17.357 1.00 22.04 179 LYS B CA 1
ATOM 4295 C C . LYS B 1 155 ? 22.992 22.706 -16.227 1.00 20.74 179 LYS B C 1
ATOM 4296 O O . LYS B 1 155 ? 23.464 22.387 -15.142 1.00 21.98 179 LYS B O 1
ATOM 4302 N N . PRO B 1 156 ? 22.543 23.940 -16.464 1.00 18.93 180 PRO B N 1
ATOM 4303 C CA . PRO B 1 156 ? 22.486 24.931 -15.384 1.00 16.39 180 PRO B CA 1
ATOM 4304 C C . PRO B 1 156 ? 21.489 24.502 -14.316 1.00 16.87 180 PRO B C 1
ATOM 4305 O O . PRO B 1 156 ? 20.557 23.734 -14.559 1.00 20.38 180 PRO B O 1
ATOM 4309 N N . LYS B 1 157 ? 21.679 25.028 -13.115 1.00 16.69 181 LYS B N 1
ATOM 4310 C CA . LYS B 1 157 ? 20.835 24.627 -12.005 1.00 17.24 181 LYS B CA 1
ATOM 4311 C C . LYS B 1 157 ? 19.611 25.510 -11.827 1.00 16.96 181 LYS B C 1
ATOM 4312 O O . LYS B 1 157 ? 18.612 25.042 -11.277 1.00 17.54 181 LYS B O 1
ATOM 4318 N N A CYS B 1 158 ? 19.654 26.768 -12.254 0.76 15.62 182 CYS B N 1
ATOM 4319 N N B CYS B 1 158 ? 19.642 26.757 -12.306 0.24 16.57 182 CYS B N 1
ATOM 4320 C CA A CYS B 1 158 ? 18.505 27.632 -12.044 0.76 16.27 182 CYS B CA 1
ATOM 4321 C CA B CYS B 1 158 ? 18.612 27.734 -11.967 0.24 16.93 182 CYS B CA 1
ATOM 4322 C C A CYS B 1 158 ? 18.446 28.723 -13.101 0.76 15.04 182 CYS B C 1
ATOM 4323 C C B CYS B 1 158 ? 18.475 28.769 -13.079 0.24 15.75 182 CYS B C 1
ATOM 4324 O O A CYS B 1 158 ? 19.398 28.958 -13.856 0.76 14.68 182 CYS B O 1
ATOM 4325 O O B CYS B 1 158 ? 19.406 29.006 -13.855 0.24 15.59 182 CYS B O 1
ATOM 4330 N N . ILE B 1 159 ? 17.283 29.366 -13.157 1.00 14.86 183 ILE B N 1
ATOM 4331 C CA . ILE B 1 159 ? 17.000 30.483 -14.052 1.00 14.92 183 ILE B CA 1
ATOM 4332 C C . ILE B 1 159 ? 16.050 31.414 -13.308 1.00 14.95 183 ILE B C 1
ATOM 4333 O O . ILE B 1 159 ? 15.068 30.958 -12.715 1.00 15.57 183 ILE B O 1
ATOM 4338 N N . PHE B 1 160 ? 16.357 32.711 -13.306 1.00 13.47 184 PHE B N 1
ATOM 4339 C CA . PHE B 1 160 ? 15.466 33.734 -12.766 1.00 13.17 184 PHE B CA 1
ATOM 4340 C C . PHE B 1 160 ? 14.729 34.405 -13.921 1.00 13.99 184 PHE B C 1
ATOM 4341 O O . PHE B 1 160 ? 15.329 34.701 -14.960 1.00 15.49 184 PHE B O 1
ATOM 4349 N N . LEU B 1 161 ? 13.431 34.636 -13.739 1.00 14.40 185 LEU B N 1
ATOM 4350 C CA . LEU B 1 161 ? 12.582 35.177 -14.801 1.00 14.56 185 LEU B CA 1
ATOM 4351 C C . LEU B 1 161 ? 11.655 36.232 -14.213 1.00 15.42 185 LEU B C 1
ATOM 4352 O O . LEU B 1 161 ? 10.781 35.921 -13.400 1.00 16.05 185 LEU B O 1
ATOM 4357 N N . THR B 1 162 ? 11.826 37.476 -14.636 1.00 14.15 186 THR B N 1
ATOM 4358 C CA . THR B 1 162 ? 11.037 38.586 -14.110 1.00 13.06 186 THR B CA 1
ATOM 4359 C C . THR B 1 162 ? 9.781 38.799 -14.951 1.00 14.87 186 THR B C 1
ATOM 4360 O O . THR B 1 162 ? 9.857 38.866 -16.179 1.00 14.67 186 THR B O 1
ATOM 4364 N N . SER B 1 163 ? 8.631 38.918 -14.290 1.00 14.22 187 SER B N 1
ATOM 4365 C CA . SER B 1 163 ? 7.375 39.191 -14.986 1.00 14.34 187 SER B CA 1
ATOM 4366 C C . SER B 1 163 ? 6.372 39.847 -14.044 1.00 14.47 187 SER B C 1
ATOM 4367 O O . SER B 1 163 ? 5.902 39.208 -13.097 1.00 14.84 187 SER B O 1
ATOM 4370 N N . PRO B 1 164 ? 5.988 41.105 -14.281 1.00 14.33 188 PRO B N 1
ATOM 4371 C CA . PRO B 1 164 ? 6.455 41.998 -15.357 1.00 14.71 188 PRO B CA 1
ATOM 4372 C C . PRO B 1 164 ? 7.955 42.262 -15.282 1.00 14.76 188 PRO B C 1
ATOM 4373 O O . PRO B 1 164 ? 8.508 42.413 -14.202 1.00 14.90 188 PRO B O 1
ATOM 4377 N N . ASN B 1 165 ? 8.624 42.292 -16.430 1.00 14.35 189 ASN B N 1
ATOM 4378 C CA . ASN B 1 165 ? 10.072 42.446 -16.420 1.00 14.30 189 ASN B CA 1
ATOM 4379 C C . ASN B 1 165 ? 10.487 43.851 -16.000 1.00 13.37 189 ASN B C 1
ATOM 4380 O O . ASN B 1 165 ? 9.802 44.840 -16.260 1.00 13.84 189 ASN B O 1
ATOM 4385 N N . ASN B 1 166 ? 11.633 43.911 -15.331 1.00 12.54 190 ASN B N 1
ATOM 4386 C CA . ASN B 1 166 ? 12.399 45.130 -15.132 1.00 13.27 190 ASN B CA 1
ATOM 4387 C C . ASN B 1 166 ? 13.544 45.042 -16.123 1.00 14.31 190 ASN B C 1
ATOM 4388 O O . ASN B 1 166 ? 14.398 44.160 -15.966 1.00 14.70 190 ASN B O 1
ATOM 4393 N N . PRO B 1 167 ? 13.655 45.933 -17.120 1.00 14.02 191 PRO B N 1
ATOM 4394 C CA . PRO B 1 167 ? 13.129 47.297 -17.096 1.00 14.96 191 PRO B CA 1
ATOM 4395 C C . PRO B 1 167 ? 12.025 47.693 -18.044 1.00 13.51 191 PRO B C 1
ATOM 4396 O O . PRO B 1 167 ? 11.715 48.888 -18.037 1.00 14.15 191 PRO B O 1
ATOM 4400 N N . ASP B 1 168 ? 11.420 46.771 -18.789 1.00 14.45 192 ASP B N 1
ATOM 4401 C CA . ASP B 1 168 ? 10.453 47.162 -19.808 1.00 14.67 192 ASP B CA 1
ATOM 4402 C C . ASP B 1 168 ? 9.002 46.910 -19.428 1.00 14.53 192 ASP B C 1
ATOM 4403 O O . ASP B 1 168 ? 8.109 47.532 -20.022 1.00 15.92 192 ASP B O 1
ATOM 4408 N N . GLY B 1 169 ? 8.739 46.013 -18.484 1.00 14.52 193 GLY B N 1
ATOM 4409 C CA . GLY B 1 169 ? 7.393 45.814 -18.003 1.00 14.27 193 GLY B CA 1
ATOM 4410 C C . GLY B 1 169 ? 6.556 44.758 -18.706 1.00 15.30 193 GLY B C 1
ATOM 4411 O O . GLY B 1 169 ? 5.376 44.622 -18.369 1.00 16.07 193 GLY B O 1
ATOM 4412 N N . SER B 1 170 ? 7.119 43.997 -19.647 1.00 14.65 194 SER B N 1
ATOM 4413 C CA . SER B 1 170 ? 6.359 42.972 -20.356 1.00 14.81 194 SER B CA 1
ATOM 4414 C C . SER B 1 170 ? 6.215 41.719 -19.491 1.00 15.64 194 SER B C 1
ATOM 4415 O O . SER B 1 170 ? 6.973 41.484 -18.551 1.00 15.13 194 SER B O 1
ATOM 4418 N N . ILE B 1 171 ? 5.220 40.905 -19.818 1.00 16.00 195 ILE B N 1
ATOM 4419 C CA . ILE B 1 171 ? 4.900 39.730 -19.018 1.00 18.27 195 ILE B CA 1
ATOM 4420 C C . ILE B 1 171 ? 5.253 38.463 -19.787 1.00 17.11 195 ILE B C 1
ATOM 4421 O O . ILE B 1 171 ? 5.376 38.447 -21.016 1.00 19.50 195 ILE B O 1
ATOM 4426 N N . ILE B 1 172 ? 5.439 37.386 -19.033 1.00 14.97 196 ILE B N 1
ATOM 4427 C CA . ILE B 1 172 ? 5.739 36.072 -19.586 1.00 15.32 196 ILE B CA 1
ATOM 4428 C C . ILE B 1 172 ? 4.433 35.307 -19.713 1.00 17.73 196 ILE B C 1
ATOM 4429 O O . ILE B 1 172 ? 3.685 35.187 -18.734 1.00 17.33 196 ILE B O 1
ATOM 4434 N N . ASP B 1 173 ? 4.152 34.806 -20.920 1.00 17.79 197 ASP B N 1
ATOM 4435 C CA . ASP B 1 173 ? 2.929 34.050 -21.164 1.00 18.30 197 ASP B CA 1
ATOM 4436 C C . ASP B 1 173 ? 2.961 32.738 -20.387 1.00 18.70 197 ASP B C 1
ATOM 4437 O O . ASP B 1 173 ? 4.016 32.124 -20.207 1.00 17.60 197 ASP B O 1
ATOM 4442 N N . ASP B 1 174 ? 1.783 32.307 -19.929 1.00 18.90 198 ASP B N 1
ATOM 4443 C CA . ASP B 1 174 ? 1.702 31.073 -19.150 1.00 18.74 198 ASP B CA 1
ATOM 4444 C C . ASP B 1 174 ? 2.367 29.902 -19.873 1.00 17.68 198 ASP B C 1
ATOM 4445 O O . ASP B 1 174 ? 3.062 29.090 -19.250 1.00 17.11 198 ASP B O 1
ATOM 4450 N N . ASP B 1 175 ? 2.129 29.769 -21.185 1.00 17.66 199 ASP B N 1
ATOM 4451 C CA . ASP B 1 175 ? 2.648 28.613 -21.911 1.00 18.82 199 ASP B CA 1
ATOM 4452 C C . ASP B 1 175 ? 4.169 28.636 -21.988 1.00 17.78 199 ASP B C 1
ATOM 4453 O O . ASP B 1 175 ? 4.801 27.573 -21.970 1.00 18.63 199 ASP B O 1
ATOM 4458 N N . ASP B 1 176 ? 4.778 29.827 -22.062 1.00 17.93 200 ASP B N 1
ATOM 4459 C CA . ASP B 1 176 ? 6.235 29.903 -22.048 1.00 18.67 200 ASP B CA 1
ATOM 4460 C C . ASP B 1 176 ? 6.786 29.447 -20.703 1.00 17.03 200 ASP B C 1
ATOM 4461 O O . ASP B 1 176 ? 7.758 28.686 -20.645 1.00 17.03 200 ASP B O 1
ATOM 4466 N N . LEU B 1 177 ? 6.175 29.901 -19.605 1.00 16.37 201 LEU B N 1
ATOM 4467 C CA . LEU B 1 177 ? 6.621 29.470 -18.288 1.00 16.41 201 LEU B CA 1
ATOM 4468 C C . LEU B 1 177 ? 6.469 27.964 -18.123 1.00 16.77 201 LEU B C 1
ATOM 4469 O O . LEU B 1 177 ? 7.363 27.304 -17.591 1.00 16.81 201 LEU B O 1
ATOM 4474 N N . LEU B 1 178 ? 5.346 27.405 -18.581 1.00 17.37 202 LEU B N 1
ATOM 4475 C CA . LEU B 1 178 ? 5.128 25.966 -18.447 1.00 18.96 202 LEU B CA 1
ATOM 4476 C C . LEU B 1 178 ? 6.141 25.166 -19.261 1.00 17.49 202 LEU B C 1
ATOM 4477 O O . LEU B 1 178 ? 6.611 24.114 -18.818 1.00 18.26 202 LEU B O 1
ATOM 4482 N N . LYS B 1 179 ? 6.504 25.647 -20.449 1.00 17.98 203 LYS B N 1
ATOM 4483 C CA . LYS B 1 179 ? 7.518 24.955 -21.239 1.00 18.48 203 LYS B CA 1
ATOM 4484 C C . LYS B 1 179 ? 8.856 24.925 -20.507 1.00 18.77 203 LYS B C 1
ATOM 4485 O O . LYS B 1 179 ? 9.546 23.899 -20.487 1.00 19.97 203 LYS B O 1
ATOM 4491 N N . ILE B 1 180 ? 9.229 26.037 -19.873 1.00 18.17 204 ILE B N 1
ATOM 4492 C CA . ILE B 1 180 ? 10.497 26.085 -19.154 1.00 16.45 204 ILE B CA 1
ATOM 4493 C C . ILE B 1 180 ? 10.440 25.211 -17.908 1.00 17.52 204 ILE B C 1
ATOM 4494 O O . ILE B 1 180 ? 11.430 24.567 -17.540 1.00 18.53 204 ILE B O 1
ATOM 4499 N N . LEU B 1 181 ? 9.280 25.157 -17.248 1.00 17.17 205 LEU B N 1
ATOM 4500 C CA . LEU B 1 181 ? 9.141 24.325 -16.057 1.00 18.30 205 LEU B CA 1
ATOM 4501 C C . LEU B 1 181 ? 9.270 22.836 -16.366 1.00 18.25 205 LEU B C 1
ATOM 4502 O O . LEU B 1 181 ? 9.543 22.046 -15.452 1.00 17.69 205 LEU B O 1
ATOM 4507 N N . GLU B 1 182 ? 9.095 22.430 -17.623 1.00 18.45 206 GLU B N 1
ATOM 4508 C CA . GLU B 1 182 ? 9.305 21.026 -17.966 1.00 18.55 206 GLU B CA 1
ATOM 4509 C C . GLU B 1 182 ? 10.775 20.636 -17.931 1.00 19.22 206 GLU B C 1
ATOM 4510 O O . GLU B 1 182 ? 11.089 19.437 -17.957 1.00 20.68 206 GLU B O 1
ATOM 4516 N N . LEU B 1 183 ? 11.678 21.606 -17.887 1.00 18.70 207 LEU B N 1
ATOM 4517 C CA . LEU B 1 183 ? 13.097 21.326 -17.919 1.00 18.97 207 LEU B CA 1
ATOM 4518 C C . LEU B 1 183 ? 13.606 21.014 -16.518 1.00 17.41 207 LEU B C 1
ATOM 4519 O O . LEU B 1 183 ? 13.011 21.432 -15.515 1.00 18.91 207 LEU B O 1
ATOM 4524 N N . PRO B 1 184 ? 14.720 20.286 -16.423 1.00 18.05 208 PRO B N 1
ATOM 4525 C CA . PRO B 1 184 ? 15.315 19.946 -15.108 1.00 19.46 208 PRO B CA 1
ATOM 4526 C C . PRO B 1 184 ? 16.139 21.096 -14.543 1.00 20.84 208 PRO B C 1
ATOM 4527 O O . PRO B 1 184 ? 17.375 21.070 -14.456 1.00 21.42 208 PRO B O 1
ATOM 4531 N N . ILE B 1 185 ? 15.426 22.142 -14.143 1.00 18.44 209 ILE B N 1
ATOM 4532 C CA . ILE B 1 185 ? 16.045 23.390 -13.719 1.00 16.27 209 ILE B CA 1
ATOM 4533 C C . ILE B 1 185 ? 15.114 24.039 -12.709 1.00 15.24 209 ILE B C 1
ATOM 4534 O O . ILE B 1 185 ? 13.893 23.886 -12.786 1.00 16.70 209 ILE B O 1
ATOM 4539 N N . LEU B 1 186 ? 15.692 24.779 -11.767 1.00 15.48 210 LEU B N 1
ATOM 4540 C CA . LEU B 1 186 ? 14.905 25.518 -10.786 1.00 15.04 210 LEU B CA 1
ATOM 4541 C C . LEU B 1 186 ? 14.551 26.885 -11.369 1.00 16.45 210 LEU B C 1
ATOM 4542 O O . LEU B 1 186 ? 15.443 27.663 -11.723 1.00 15.77 210 LEU B O 1
ATOM 4547 N N . VAL B 1 187 ? 13.255 27.158 -11.484 1.00 15.37 211 VAL B N 1
ATOM 4548 C CA . VAL B 1 187 ? 12.727 28.384 -12.082 1.00 14.51 211 VAL B CA 1
ATOM 4549 C C . VAL B 1 187 ? 12.254 29.320 -10.973 1.00 13.59 211 VAL B C 1
ATOM 4550 O O . VAL B 1 187 ? 11.409 28.955 -10.144 1.00 14.31 211 VAL B O 1
ATOM 4554 N N . VAL B 1 188 ? 12.815 30.522 -10.937 1.00 13.73 212 VAL B N 1
ATOM 4555 C CA . VAL B 1 188 ? 12.435 31.539 -9.961 1.00 13.37 212 VAL B CA 1
ATOM 4556 C C . VAL B 1 188 ? 11.728 32.667 -10.703 1.00 13.53 212 VAL B C 1
ATOM 4557 O O . VAL B 1 188 ? 12.356 33.424 -11.455 1.00 15.14 212 VAL B O 1
ATOM 4561 N N . LEU B 1 189 ? 10.412 32.743 -10.529 1.00 13.95 213 LEU B N 1
ATOM 4562 C CA . LEU B 1 189 ? 9.595 33.780 -11.147 1.00 13.26 213 LEU B CA 1
ATOM 4563 C C . LEU B 1 189 ? 9.512 34.972 -10.199 1.00 13.37 213 LEU B C 1
ATOM 4564 O O . LEU B 1 189 ? 9.050 34.843 -9.066 1.00 13.65 213 LEU B O 1
ATOM 4569 N N . ASP B 1 190 ? 9.955 36.130 -10.663 1.00 13.44 214 ASP B N 1
ATOM 4570 C CA . ASP B 1 190 ? 10.030 37.344 -9.855 1.00 13.72 214 ASP B CA 1
ATOM 4571 C C . ASP B 1 190 ? 8.848 38.237 -10.223 1.00 13.07 214 ASP B C 1
ATOM 4572 O O . ASP B 1 190 ? 8.833 38.887 -11.277 1.00 13.62 214 ASP B O 1
ATOM 4577 N N . GLU B 1 191 ? 7.854 38.247 -9.333 1.00 14.13 215 GLU B N 1
ATOM 4578 C CA . GLU B 1 191 ? 6.609 38.998 -9.487 1.00 15.03 215 GLU B CA 1
ATOM 4579 C C . GLU B 1 191 ? 6.617 40.322 -8.711 1.00 14.95 215 GLU B C 1
ATOM 4580 O O . GLU B 1 191 ? 5.579 40.763 -8.188 1.00 14.14 215 GLU B O 1
ATOM 4586 N N . ALA B 1 192 ? 7.784 40.959 -8.617 1.00 12.80 216 ALA B N 1
ATOM 4587 C CA . ALA B 1 192 ? 7.897 42.239 -7.923 1.00 14.02 216 ALA B CA 1
ATOM 4588 C C . ALA B 1 192 ? 6.842 43.258 -8.339 1.00 13.50 216 ALA B C 1
ATOM 4589 O O . ALA B 1 192 ? 6.438 44.079 -7.515 1.00 15.38 216 ALA B O 1
ATOM 4591 N N . TYR B 1 193 ? 6.417 43.262 -9.608 1.00 13.06 217 TYR B N 1
ATOM 4592 C CA . TYR B 1 193 ? 5.503 44.278 -10.132 1.00 13.98 217 TYR B CA 1
ATOM 4593 C C . TYR B 1 193 ? 4.121 43.733 -10.471 1.00 14.69 217 TYR B C 1
ATOM 4594 O O . TYR B 1 193 ? 3.341 44.424 -11.124 1.00 14.72 217 TYR B O 1
ATOM 4603 N N . ILE B 1 194 ? 3.782 42.528 -10.020 1.00 15.03 218 ILE B N 1
ATOM 4604 C CA . ILE B 1 194 ? 2.566 41.874 -10.494 1.00 15.65 218 ILE B CA 1
ATOM 4605 C C . ILE B 1 194 ? 1.316 42.660 -10.127 1.00 16.01 218 ILE B C 1
ATOM 4606 O O . ILE B 1 194 ? 0.308 42.597 -10.841 1.00 17.07 218 ILE B O 1
ATOM 4611 N N . GLU B 1 195 ? 1.351 43.415 -9.030 1.00 14.64 219 GLU B N 1
ATOM 4612 C CA . GLU B 1 195 ? 0.146 44.107 -8.589 1.00 16.10 219 GLU B CA 1
ATOM 4613 C C . GLU B 1 195 ? -0.296 45.187 -9.565 1.00 16.77 219 GLU B C 1
ATOM 4614 O O . GLU B 1 195 ? -1.477 45.558 -9.566 1.00 19.81 219 GLU B O 1
ATOM 4620 N N . PHE B 1 196 ? 0.618 45.696 -10.396 1.00 15.53 220 PHE B N 1
ATOM 4621 C CA . PHE B 1 196 ? 0.296 46.717 -11.381 1.00 18.10 220 PHE B CA 1
ATOM 4622 C C . PHE B 1 196 ? -0.312 46.148 -12.651 1.00 20.82 220 PHE B C 1
ATOM 4623 O O . PHE B 1 196 ? -0.713 46.923 -13.528 1.00 22.94 220 PHE B O 1
ATOM 4631 N N . SER B 1 197 ? -0.408 44.831 -12.758 1.00 20.77 221 SER B N 1
ATOM 4632 C CA . SER B 1 197 ? -0.989 44.163 -13.909 1.00 22.14 221 SER B CA 1
ATOM 4633 C C . SER B 1 197 ? -2.339 43.578 -13.526 1.00 23.79 221 SER B C 1
ATOM 4634 O O . SER B 1 197 ? -2.698 43.501 -12.351 1.00 25.79 221 SER B O 1
ATOM 4637 N N . THR B 1 198 ? -3.083 43.129 -14.530 1.00 25.54 222 THR B N 1
ATOM 4638 C CA . THR B 1 198 ? -4.314 42.393 -14.272 1.00 25.86 222 THR B CA 1
ATOM 4639 C C . THR B 1 198 ? -4.088 40.889 -14.202 1.00 26.27 222 THR B C 1
ATOM 4640 O O . THR B 1 198 ? -5.054 40.140 -14.029 1.00 29.45 222 THR B O 1
ATOM 4644 N N . ILE B 1 199 ? -2.844 40.438 -14.342 1.00 24.41 223 ILE B N 1
ATOM 4645 C CA . ILE B 1 199 ? -2.517 39.019 -14.309 1.00 23.73 223 ILE B CA 1
ATOM 4646 C C . ILE B 1 199 ? -2.439 38.560 -12.861 1.00 21.69 223 ILE B C 1
ATOM 4647 O O . ILE B 1 199 ? -1.911 39.263 -11.990 1.00 23.56 223 ILE B O 1
ATOM 4652 N N A GLU B 1 200 ? -2.976 37.374 -12.601 0.51 20.31 224 GLU B N 1
ATOM 4653 N N B GLU B 1 200 ? -2.940 37.361 -12.596 0.49 20.85 224 GLU B N 1
ATOM 4654 C CA A GLU B 1 200 ? -2.937 36.823 -11.258 0.51 19.69 224 GLU B CA 1
ATOM 4655 C CA B GLU B 1 200 ? -2.952 36.839 -11.238 0.49 20.98 224 GLU B CA 1
ATOM 4656 C C A GLU B 1 200 ? -1.520 36.379 -10.903 0.51 17.30 224 GLU B C 1
ATOM 4657 C C B GLU B 1 200 ? -1.606 36.227 -10.877 0.49 19.05 224 GLU B C 1
ATOM 4658 O O A GLU B 1 200 ? -0.703 36.052 -11.768 0.51 16.89 224 GLU B O 1
ATOM 4659 O O B GLU B 1 200 ? -0.919 35.635 -11.717 0.49 20.87 224 GLU B O 1
ATOM 4670 N N . SER B 1 201 ? -1.224 36.394 -9.612 1.00 18.13 225 SER B N 1
ATOM 4671 C CA . SER B 1 201 ? 0.018 35.814 -9.130 1.00 16.14 225 SER B CA 1
ATOM 4672 C C . SER B 1 201 ? 0.002 34.299 -9.316 1.00 17.38 225 SER B C 1
ATOM 4673 O O . SER B 1 201 ? -1.036 33.639 -9.187 1.00 18.33 225 SER B O 1
ATOM 4676 N N . LYS B 1 202 ? 1.180 33.746 -9.599 1.00 17.02 226 LYS B N 1
ATOM 4677 C CA . LYS B 1 202 ? 1.362 32.310 -9.749 1.00 16.71 226 LYS B CA 1
ATOM 4678 C C . LYS B 1 202 ? 1.899 31.642 -8.483 1.00 16.69 226 LYS B C 1
ATOM 4679 O O . LYS B 1 202 ? 2.382 30.510 -8.546 1.00 15.84 226 LYS B O 1
ATOM 4685 N N . MET B 1 203 ? 1.791 32.304 -7.328 1.00 17.33 227 MET B N 1
ATOM 4686 C CA . MET B 1 203 ? 2.235 31.678 -6.086 1.00 17.54 227 MET B CA 1
ATOM 4687 C C . MET B 1 203 ? 1.655 30.276 -5.926 1.00 17.63 227 MET B C 1
ATOM 4688 O O . MET B 1 203 ? 2.356 29.355 -5.498 1.00 17.77 227 MET B O 1
ATOM 4693 N N . SER B 1 204 ? 0.372 30.097 -6.251 1.00 18.79 228 SER B N 1
ATOM 4694 C CA . SER B 1 204 ? -0.275 28.797 -6.063 1.00 20.14 228 SER B CA 1
ATOM 4695 C C . SER B 1 204 ? 0.361 27.695 -6.904 1.00 19.91 228 SER B C 1
ATOM 4696 O O . SER B 1 204 ? 0.235 26.506 -6.567 1.00 21.51 228 SER B O 1
ATOM 4699 N N . TRP B 1 205 ? 1.037 28.059 -7.989 1.00 18.14 229 TRP B N 1
ATOM 4700 C CA . TRP B 1 205 ? 1.629 27.054 -8.855 1.00 17.94 229 TRP B CA 1
ATOM 4701 C C . TRP B 1 205 ? 2.703 26.241 -8.147 1.00 17.83 229 TRP B C 1
ATOM 4702 O O . TRP B 1 205 ? 3.053 25.159 -8.631 1.00 18.75 229 TRP B O 1
ATOM 4713 N N . VAL B 1 206 ? 3.272 26.748 -7.046 1.00 18.17 230 VAL B N 1
ATOM 4714 C CA . VAL B 1 206 ? 4.349 26.010 -6.389 1.00 19.52 230 VAL B CA 1
ATOM 4715 C C . VAL B 1 206 ? 3.865 24.677 -5.830 1.00 19.08 230 VAL B C 1
ATOM 4716 O O . VAL B 1 206 ? 4.671 23.771 -5.594 1.00 21.93 230 VAL B O 1
ATOM 4720 N N . LYS B 1 207 ? 2.564 24.534 -5.596 1.00 18.63 231 LYS B N 1
ATOM 4721 C CA . LYS B 1 207 ? 2.045 23.257 -5.116 1.00 20.67 231 LYS B CA 1
ATOM 4722 C C . LYS B 1 207 ? 2.041 22.199 -6.209 1.00 22.88 231 LYS B C 1
ATOM 4723 O O . LYS B 1 207 ? 2.029 21.003 -5.893 1.00 27.90 231 LYS B O 1
ATOM 4729 N N . LYS B 1 208 ? 2.060 22.606 -7.480 1.00 22.54 232 LYS B N 1
ATOM 4730 C CA . LYS B 1 208 ? 2.054 21.682 -8.605 1.00 23.67 232 LYS B CA 1
ATOM 4731 C C . LYS B 1 208 ? 3.399 21.569 -9.306 1.00 23.10 232 LYS B C 1
ATOM 4732 O O . LYS B 1 208 ? 3.561 20.704 -10.173 1.00 28.54 232 LYS B O 1
ATOM 4738 N N . HIS B 1 209 ? 4.369 22.406 -8.955 1.00 19.70 233 HIS B N 1
ATOM 4739 C CA . HIS B 1 209 ? 5.664 22.410 -9.627 1.00 18.58 233 HIS B CA 1
ATOM 4740 C C . HIS B 1 209 ? 6.732 22.523 -8.554 1.00 18.61 233 HIS B C 1
ATOM 4741 O O . HIS B 1 209 ? 6.922 23.608 -7.996 1.00 19.63 233 HIS B O 1
ATOM 4748 N N . ASP B 1 210 ? 7.432 21.428 -8.272 1.00 20.10 234 ASP B N 1
ATOM 4749 C CA . ASP B 1 210 ? 8.453 21.463 -7.231 1.00 19.52 234 ASP B CA 1
ATOM 4750 C C . ASP B 1 210 ? 9.765 22.079 -7.719 1.00 16.87 234 ASP B C 1
ATOM 4751 O O . ASP B 1 210 ? 10.741 22.131 -6.957 1.00 18.31 234 ASP B O 1
ATOM 4756 N N . ASN B 1 211 ? 9.780 22.611 -8.945 1.00 15.80 235 ASN B N 1
ATOM 4757 C CA . ASN B 1 211 ? 10.911 23.376 -9.457 1.00 14.98 235 ASN B CA 1
ATOM 4758 C C . ASN B 1 211 ? 10.521 24.822 -9.764 1.00 15.02 235 ASN B C 1
ATOM 4759 O O . ASN B 1 211 ? 11.146 25.471 -10.610 1.00 15.73 235 ASN B O 1
ATOM 4764 N N . LEU B 1 212 ? 9.508 25.346 -9.072 1.00 15.39 236 LEU B N 1
ATOM 4765 C CA . LEU B 1 212 ? 9.098 26.741 -9.201 1.00 15.60 236 LEU B CA 1
ATOM 4766 C C . LEU B 1 212 ? 9.125 27.444 -7.849 1.00 15.23 236 LEU B C 1
ATOM 4767 O O . LEU B 1 212 ? 8.569 26.941 -6.865 1.00 14.84 236 LEU B O 1
ATOM 4772 N N . ILE B 1 213 ? 9.733 28.628 -7.824 1.00 14.26 237 ILE B N 1
ATOM 4773 C CA . ILE B 1 213 ? 9.646 29.569 -6.712 1.00 13.98 237 ILE B CA 1
ATOM 4774 C C . ILE B 1 213 ? 9.055 30.863 -7.260 1.00 13.88 237 ILE B C 1
ATOM 4775 O O . ILE B 1 213 ? 9.366 31.259 -8.388 1.00 15.25 237 ILE B O 1
ATOM 4780 N N . VAL B 1 214 ? 8.238 31.545 -6.461 1.00 13.54 238 VAL B N 1
ATOM 4781 C CA . VAL B 1 214 ? 7.629 32.811 -6.874 1.00 14.02 238 VAL B CA 1
ATOM 4782 C C . VAL B 1 214 ? 7.943 33.873 -5.834 1.00 13.70 238 VAL B C 1
ATOM 4783 O O . VAL B 1 214 ? 7.620 33.696 -4.654 1.00 14.58 238 VAL B O 1
ATOM 4787 N N . LEU B 1 215 ? 8.574 34.970 -6.266 1.00 13.02 239 LEU B N 1
ATOM 4788 C CA . LEU B 1 215 ? 8.999 36.029 -5.362 1.00 12.20 239 LEU B CA 1
ATOM 4789 C C . LEU B 1 215 ? 8.131 37.279 -5.480 1.00 12.31 239 LEU B C 1
ATOM 4790 O O . LEU B 1 215 ? 7.648 37.632 -6.560 1.00 13.48 239 LEU B O 1
ATOM 4795 N N . ARG B 1 216 ? 7.957 37.954 -4.347 1.00 12.87 240 ARG B N 1
ATOM 4796 C CA . ARG B 1 216 ? 7.104 39.132 -4.242 1.00 12.47 240 ARG B CA 1
ATOM 4797 C C . ARG B 1 216 ? 7.776 40.155 -3.333 1.00 12.80 240 ARG B C 1
ATOM 4798 O O . ARG B 1 216 ? 8.721 39.831 -2.605 1.00 13.80 240 ARG B O 1
ATOM 4806 N N . THR B 1 217 ? 7.259 41.387 -3.336 1.00 12.72 241 THR B N 1
ATOM 4807 C CA . THR B 1 217 ? 7.837 42.429 -2.490 1.00 13.23 241 THR B CA 1
ATOM 4808 C C . THR B 1 217 ? 6.786 43.402 -1.968 1.00 11.83 241 THR B C 1
ATOM 4809 O O . THR B 1 217 ? 5.735 43.615 -2.580 1.00 13.26 241 THR B O 1
ATOM 4813 N N . PHE B 1 218 ? 7.138 44.059 -0.854 1.00 12.60 242 PHE B N 1
ATOM 4814 C CA . PHE B 1 218 ? 6.417 45.226 -0.350 1.00 13.66 242 PHE B CA 1
ATOM 4815 C C . PHE B 1 218 ? 7.064 46.539 -0.782 1.00 12.53 242 PHE B C 1
ATOM 4816 O O . PHE B 1 218 ? 6.577 47.623 -0.428 1.00 14.08 242 PHE B O 1
ATOM 4824 N N . SER B 1 219 ? 8.126 46.478 -1.562 1.00 12.60 243 SER B N 1
ATOM 4825 C CA . SER B 1 219 ? 8.878 47.702 -1.820 1.00 12.64 243 SER B CA 1
ATOM 4826 C C . SER B 1 219 ? 8.288 48.690 -2.823 1.00 12.47 243 SER B C 1
ATOM 4827 O O . SER B 1 219 ? 8.679 49.858 -2.832 1.00 15.64 243 SER B O 1
ATOM 4854 N N . ARG B 1 221 ? 4.534 48.617 -5.038 1.00 14.13 245 ARG B N 1
ATOM 4855 C CA . ARG B 1 221 ? 3.149 49.025 -4.828 1.00 14.76 245 ARG B CA 1
ATOM 4856 C C . ARG B 1 221 ? 2.855 49.379 -3.365 1.00 15.30 245 ARG B C 1
ATOM 4857 O O . ARG B 1 221 ? 2.154 50.349 -3.099 1.00 15.33 245 ARG B O 1
ATOM 4865 N N . ALA B 1 222 ? 3.363 48.581 -2.418 1.00 14.42 246 ALA B N 1
ATOM 4866 C CA . ALA B 1 222 ? 3.022 48.779 -1.013 1.00 15.06 246 ALA B CA 1
ATOM 4867 C C . ALA B 1 222 ? 3.793 49.918 -0.352 1.00 14.68 246 ALA B C 1
ATOM 4868 O O . ALA B 1 222 ? 3.507 50.256 0.795 1.00 15.39 246 ALA B O 1
ATOM 4870 N N . GLY B 1 223 ? 4.776 50.505 -1.010 1.00 13.63 247 GLY B N 1
ATOM 4871 C CA . GLY B 1 223 ? 5.403 51.690 -0.451 1.00 14.57 247 GLY B CA 1
ATOM 4872 C C . GLY B 1 223 ? 6.316 51.468 0.734 1.00 13.38 247 GLY B C 1
ATOM 4873 O O . GLY B 1 223 ? 6.444 52.365 1.578 1.00 14.42 247 GLY B O 1
ATOM 4874 N N . LEU B 1 224 ? 7.022 50.343 0.777 1.00 12.83 248 LEU B N 1
ATOM 4875 C CA . LEU B 1 224 ? 7.851 50.016 1.930 1.00 12.91 248 LEU B CA 1
ATOM 4876 C C . LEU B 1 224 ? 9.297 49.722 1.549 1.00 12.38 248 LEU B C 1
ATOM 4877 O O . LEU B 1 224 ? 10.006 49.034 2.293 1.00 13.27 248 LEU B O 1
ATOM 4882 N N . ALA B 1 225 ? 9.783 50.296 0.442 1.00 13.54 249 ALA B N 1
ATOM 4883 C CA . ALA B 1 225 ? 11.136 49.985 -0.017 1.00 13.51 249 ALA B CA 1
ATOM 4884 C C . ALA B 1 225 ? 12.190 50.228 1.064 1.00 13.17 249 ALA B C 1
ATOM 4885 O O . ALA B 1 225 ? 13.176 49.492 1.162 1.00 13.36 249 ALA B O 1
ATOM 4887 N N . GLY B 1 226 ? 12.014 51.273 1.873 1.00 12.81 250 GLY B N 1
ATOM 4888 C CA . GLY B 1 226 ? 12.977 51.579 2.921 1.00 13.38 250 GLY B CA 1
ATOM 4889 C C . GLY B 1 226 ? 13.001 50.609 4.092 1.00 13.60 250 GLY B C 1
ATOM 4890 O O . GLY B 1 226 ? 13.990 50.575 4.832 1.00 14.02 250 GLY B O 1
ATOM 4891 N N . LEU B 1 227 ? 11.938 49.847 4.286 1.00 13.29 251 LEU B N 1
ATOM 4892 C CA . LEU B 1 227 ? 11.806 48.977 5.444 1.00 14.49 251 LEU B CA 1
ATOM 4893 C C . LEU B 1 227 ? 12.329 47.569 5.195 1.00 13.36 251 LEU B C 1
ATOM 4894 O O . LEU B 1 227 ? 12.537 46.835 6.164 1.00 14.53 251 LEU B O 1
ATOM 4899 N N . ARG B 1 228 ? 12.533 47.180 3.932 1.00 12.82 252 ARG B N 1
ATOM 4900 C CA . ARG B 1 228 ? 13.176 45.919 3.544 1.00 13.23 252 ARG B CA 1
ATOM 4901 C C . ARG B 1 228 ? 12.334 44.703 3.934 1.00 12.73 252 ARG B C 1
ATOM 4902 O O . ARG B 1 228 ? 12.668 43.974 4.881 1.00 13.30 252 ARG B O 1
ATOM 4910 N N . VAL B 1 229 ? 11.261 44.451 3.180 1.00 13.34 253 VAL B N 1
ATOM 4911 C CA . VAL B 1 229 ? 10.398 43.299 3.423 1.00 13.60 253 VAL B CA 1
ATOM 4912 C C . VAL B 1 229 ? 9.838 42.761 2.111 1.00 12.89 253 VAL B C 1
ATOM 4913 O O . VAL B 1 229 ? 9.165 43.476 1.354 1.00 13.96 253 VAL B O 1
ATOM 4917 N N . GLY B 1 230 ? 10.195 41.508 1.803 1.00 13.36 254 GLY B N 1
ATOM 4918 C CA . GLY B 1 230 ? 9.653 40.795 0.664 1.00 13.21 254 GLY B CA 1
ATOM 4919 C C . GLY B 1 230 ? 9.316 39.380 1.086 1.00 13.52 254 GLY B C 1
ATOM 4920 O O . GLY B 1 230 ? 9.493 39.008 2.245 1.00 13.82 254 GLY B O 1
ATOM 4921 N N . TYR B 1 231 ? 8.836 38.591 0.133 1.00 13.28 255 TYR B N 1
ATOM 4922 C CA . TYR B 1 231 ? 8.417 37.237 0.463 1.00 12.47 255 TYR B CA 1
ATOM 4923 C C . TYR B 1 231 ? 8.371 36.375 -0.783 1.00 13.68 255 TYR B C 1
ATOM 4924 O O . TYR B 1 231 ? 8.543 36.848 -1.908 1.00 14.54 255 TYR B O 1
ATOM 4933 N N . GLY B 1 232 ? 8.153 35.086 -0.565 1.00 13.81 256 GLY B N 1
ATOM 4934 C CA . GLY B 1 232 ? 8.061 34.186 -1.693 1.00 13.88 256 GLY B CA 1
ATOM 4935 C C . GLY B 1 232 ? 7.373 32.896 -1.331 1.00 13.45 256 GLY B C 1
ATOM 4936 O O . GLY B 1 232 ? 7.242 32.538 -0.153 1.00 14.20 256 GLY B O 1
ATOM 4937 N N . ALA B 1 233 ? 6.912 32.211 -2.379 1.00 13.89 257 ALA B N 1
ATOM 4938 C CA . ALA B 1 233 ? 6.329 30.881 -2.308 1.00 12.94 257 ALA B CA 1
ATOM 4939 C C . ALA B 1 233 ? 7.342 29.862 -2.801 1.00 12.76 257 ALA B C 1
ATOM 4940 O O . ALA B 1 233 ? 7.945 30.041 -3.868 1.00 13.16 257 ALA B O 1
ATOM 4942 N N . PHE B 1 234 ? 7.516 28.792 -2.024 1.00 13.51 258 PHE B N 1
ATOM 4943 C CA . PHE B 1 234 ? 8.540 27.781 -2.241 1.00 14.24 258 PHE B CA 1
ATOM 4944 C C . PHE B 1 234 ? 7.940 26.390 -2.116 1.00 14.79 258 PHE B C 1
ATOM 4945 O O . PHE B 1 234 ? 7.148 26.148 -1.197 1.00 15.24 258 PHE B O 1
ATOM 4953 N N . PRO B 1 235 ? 8.349 25.441 -2.959 1.00 16.08 259 PRO B N 1
ATOM 4954 C CA . PRO B 1 235 ? 7.962 24.042 -2.721 1.00 17.31 259 PRO B CA 1
ATOM 4955 C C . PRO B 1 235 ? 8.432 23.565 -1.352 1.00 16.60 259 PRO B C 1
ATOM 4956 O O . PRO B 1 235 ? 9.478 23.978 -0.852 1.00 15.80 259 PRO B O 1
ATOM 4960 N N . LEU B 1 236 ? 7.646 22.671 -0.747 1.00 15.93 260 LEU B N 1
ATOM 4961 C CA . LEU B 1 236 ? 7.991 22.174 0.583 1.00 17.43 260 LEU B CA 1
ATOM 4962 C C . LEU B 1 236 ? 9.347 21.473 0.604 1.00 18.00 260 LEU B C 1
ATOM 4963 O O . LEU B 1 236 ? 10.091 21.584 1.586 1.00 20.56 260 LEU B O 1
ATOM 4968 N N . SER B 1 237 ? 9.703 20.770 -0.473 1.00 18.96 261 SER B N 1
ATOM 4969 C CA . SER B 1 237 ? 10.984 20.069 -0.519 1.00 19.10 261 SER B CA 1
ATOM 4970 C C . SER B 1 237 ? 12.187 21.006 -0.568 1.00 18.70 261 SER B C 1
ATOM 4971 O O . SER B 1 237 ? 13.300 20.580 -0.239 1.00 22.12 261 SER B O 1
ATOM 4974 N N . ILE B 1 238 ? 11.991 22.253 -0.981 1.00 17.18 262 ILE B N 1
ATOM 4975 C CA . ILE B 1 238 ? 13.057 23.249 -0.998 1.00 17.30 262 ILE B CA 1
ATOM 4976 C C . ILE B 1 238 ? 13.049 24.074 0.283 1.00 17.14 262 ILE B C 1
ATOM 4977 O O . ILE B 1 238 ? 14.104 24.323 0.879 1.00 16.81 262 ILE B O 1
ATOM 4982 N N . ILE B 1 239 ? 11.859 24.483 0.732 1.00 17.48 263 ILE B N 1
ATOM 4983 C CA . ILE B 1 239 ? 11.775 25.412 1.853 1.00 17.43 263 ILE B CA 1
ATOM 4984 C C . ILE B 1 239 ? 12.354 24.797 3.120 1.00 16.84 263 ILE B C 1
ATOM 4985 O O . ILE B 1 239 ? 12.928 25.506 3.955 1.00 16.73 263 ILE B O 1
ATOM 4990 N N . LYS B 1 240 ? 12.241 23.478 3.281 1.00 16.95 264 LYS B N 1
ATOM 4991 C CA . LYS B 1 240 ? 12.773 22.870 4.493 1.00 19.22 264 LYS B CA 1
ATOM 4992 C C . LYS B 1 240 ? 14.272 23.100 4.622 1.00 18.14 264 LYS B C 1
ATOM 4993 O O . LYS B 1 240 ? 14.773 23.279 5.737 1.00 18.69 264 LYS B O 1
ATOM 4999 N N . TYR B 1 241 ? 15.003 23.115 3.501 1.00 16.88 265 TYR B N 1
ATOM 5000 C CA . TYR B 1 241 ? 16.435 23.379 3.557 1.00 15.82 265 TYR B CA 1
ATOM 5001 C C . TYR B 1 241 ? 16.722 24.870 3.679 1.00 15.81 265 TYR B C 1
ATOM 5002 O O . TYR B 1 241 ? 17.673 25.270 4.365 1.00 16.59 265 TYR B O 1
ATOM 5011 N N . LEU B 1 242 ? 15.931 25.710 3.008 1.00 17.78 266 LEU B N 1
ATOM 5012 C CA . LEU B 1 242 ? 16.148 27.150 3.096 1.00 16.35 266 LEU B CA 1
ATOM 5013 C C . LEU B 1 242 ? 15.927 27.661 4.516 1.00 16.48 266 LEU B C 1
ATOM 5014 O O . LEU B 1 242 ? 16.650 28.550 4.980 1.00 17.84 266 LEU B O 1
ATOM 5019 N N . TRP B 1 243 ? 14.953 27.101 5.236 1.00 17.54 267 TRP B N 1
ATOM 5020 C CA . TRP B 1 243 ? 14.743 27.526 6.617 1.00 17.46 267 TRP B CA 1
ATOM 5021 C C . TRP B 1 243 ? 15.994 27.292 7.452 1.00 18.42 267 TRP B C 1
ATOM 5022 O O . TRP B 1 243 ? 16.302 28.070 8.366 1.00 19.99 267 TRP B O 1
ATOM 5033 N N . ARG B 1 244 ? 16.693 26.184 7.197 1.00 18.05 268 ARG B N 1
ATOM 5034 C CA . ARG B 1 244 ? 17.859 25.840 8.001 1.00 18.49 268 ARG B CA 1
ATOM 5035 C C . ARG B 1 244 ? 19.032 26.764 7.724 1.00 16.16 268 ARG B C 1
ATOM 5036 O O . ARG B 1 244 ? 19.810 27.060 8.638 1.00 17.70 268 ARG B O 1
ATOM 5044 N N . ALA B 1 245 ? 19.189 27.212 6.479 1.00 16.18 269 ALA B N 1
ATOM 5045 C CA . ALA B 1 245 ? 20.323 28.036 6.094 1.00 15.67 269 ALA B CA 1
ATOM 5046 C C . ALA B 1 245 ? 20.056 29.532 6.209 1.00 16.52 269 ALA B C 1
ATOM 5047 O O . ALA B 1 245 ? 21.011 30.310 6.164 1.00 18.85 269 ALA B O 1
ATOM 5049 N N . LYS B 1 246 ? 18.806 29.949 6.369 1.00 16.29 270 LYS B N 1
ATOM 5050 C CA . LYS B 1 246 ? 18.456 31.369 6.402 1.00 16.81 270 LYS B CA 1
ATOM 5051 C C . LYS B 1 246 ? 18.967 32.013 7.682 1.00 16.17 270 LYS B C 1
ATOM 5052 O O . LYS B 1 246 ? 18.912 31.413 8.761 1.00 18.29 270 LYS B O 1
ATOM 5058 N N . GLN B 1 247 ? 19.484 33.228 7.566 1.00 14.65 271 GLN B N 1
ATOM 5059 C CA . GLN B 1 247 ? 19.892 33.961 8.749 1.00 15.00 271 GLN B CA 1
ATOM 5060 C C . GLN B 1 247 ? 18.694 34.165 9.671 1.00 15.14 271 GLN B C 1
ATOM 5061 O O . GLN B 1 247 ? 17.559 34.342 9.208 1.00 15.22 271 GLN B O 1
ATOM 5067 N N . PRO B 1 248 ? 18.910 34.097 10.987 1.00 14.11 272 PRO B N 1
ATOM 5068 C CA . PRO B 1 248 ? 17.764 34.066 11.903 1.00 14.32 272 PRO B CA 1
ATOM 5069 C C . PRO B 1 248 ? 16.962 35.349 11.954 1.00 15.31 272 PRO B C 1
ATOM 5070 O O . PRO B 1 248 ? 15.731 35.278 12.085 1.00 15.71 272 PRO B O 1
ATOM 5074 N N . TYR B 1 249 ? 17.609 36.520 11.858 1.00 14.15 273 TYR B N 1
ATOM 5075 C CA . TYR B 1 249 ? 16.949 37.759 12.261 1.00 14.37 273 TYR B CA 1
ATOM 5076 C C . TYR B 1 249 ? 17.046 38.886 11.232 1.00 15.20 273 TYR B C 1
ATOM 5077 O O . TYR B 1 249 ? 16.934 40.065 11.596 1.00 15.80 273 TYR B O 1
ATOM 5086 N N . ASN B 1 250 ? 17.211 38.573 9.940 1.00 15.52 274 ASN B N 1
ATOM 5087 C CA . ASN B 1 250 ? 17.342 39.674 8.984 1.00 15.59 274 ASN B CA 1
ATOM 5088 C C . ASN B 1 250 ? 16.040 40.442 8.788 1.00 17.14 274 ASN B C 1
ATOM 5089 O O . ASN B 1 250 ? 16.090 41.595 8.345 1.00 18.64 274 ASN B O 1
ATOM 5094 N N . VAL B 1 251 ? 14.883 39.832 9.054 1.00 15.14 275 VAL B N 1
ATOM 5095 C CA . VAL B 1 251 ? 13.596 40.517 8.926 1.00 14.96 275 VAL B CA 1
ATOM 5096 C C . VAL B 1 251 ? 13.344 41.246 10.244 1.00 15.11 275 VAL B C 1
ATOM 5097 O O . VAL B 1 251 ? 13.054 40.626 11.274 1.00 15.59 275 VAL B O 1
ATOM 5101 N N . SER B 1 252 ? 13.442 42.569 10.217 1.00 13.52 276 SER B N 1
ATOM 5102 C CA . SER B 1 252 ? 13.405 43.329 11.458 1.00 13.62 276 SER B CA 1
ATOM 5103 C C . SER B 1 252 ? 11.975 43.446 11.983 1.00 13.74 276 SER B C 1
ATOM 5104 O O . SER B 1 252 ? 10.991 43.171 11.281 1.00 13.35 276 SER B O 1
ATOM 5107 N N A VAL B 1 253 ? 11.852 43.890 13.238 0.50 14.22 277 VAL B N 1
ATOM 5108 N N B VAL B 1 253 ? 11.871 43.868 13.246 0.50 14.33 277 VAL B N 1
ATOM 5109 C CA A VAL B 1 253 ? 10.519 44.128 13.790 0.50 14.64 277 VAL B CA 1
ATOM 5110 C CA B VAL B 1 253 ? 10.570 44.168 13.835 0.50 15.29 277 VAL B CA 1
ATOM 5111 C C A VAL B 1 253 ? 9.806 45.231 13.008 0.50 14.75 277 VAL B C 1
ATOM 5112 C C B VAL B 1 253 ? 9.834 45.213 13.003 0.50 14.90 277 VAL B C 1
ATOM 5113 O O A VAL B 1 253 ? 8.586 45.178 12.807 0.50 14.85 277 VAL B O 1
ATOM 5114 O O B VAL B 1 253 ? 8.625 45.100 12.762 0.50 14.83 277 VAL B O 1
ATOM 5121 N N . ALA B 1 254 ? 10.545 46.257 12.570 1.00 14.00 278 ALA B N 1
ATOM 5122 C CA . ALA B 1 254 ? 9.914 47.317 11.785 1.00 13.82 278 ALA B CA 1
ATOM 5123 C C . ALA B 1 254 ? 9.402 46.776 10.455 1.00 13.81 278 ALA B C 1
ATOM 5124 O O . ALA B 1 254 ? 8.331 47.177 9.986 1.00 14.42 278 ALA B O 1
ATOM 5126 N N . ALA B 1 255 ? 10.161 45.866 9.837 1.00 13.60 279 ALA B N 1
ATOM 5127 C CA . ALA B 1 255 ? 9.734 45.265 8.581 1.00 14.67 279 ALA B CA 1
ATOM 5128 C C . ALA B 1 255 ? 8.452 44.468 8.770 1.00 14.15 279 ALA B C 1
ATOM 5129 O O . ALA B 1 255 ? 7.484 44.639 8.021 1.00 14.69 279 ALA B O 1
ATOM 5131 N N . GLU B 1 256 ? 8.438 43.564 9.753 1.00 15.18 280 GLU B N 1
ATOM 5132 C CA . GLU B 1 256 ? 7.259 42.734 9.961 1.00 15.56 280 GLU B CA 1
ATOM 5133 C C . GLU B 1 256 ? 6.053 43.584 10.350 1.00 14.59 280 GLU B C 1
ATOM 5134 O O . GLU B 1 256 ? 4.957 43.415 9.805 1.00 15.57 280 GLU B O 1
ATOM 5140 N N . ILE B 1 257 ? 6.250 44.541 11.246 1.00 15.06 281 ILE B N 1
ATOM 5141 C CA . ILE B 1 257 ? 5.148 45.386 11.700 1.00 14.87 281 ILE B CA 1
ATOM 5142 C C . ILE B 1 257 ? 4.594 46.223 10.556 1.00 15.43 281 ILE B C 1
ATOM 5143 O O . ILE B 1 257 ? 3.375 46.351 10.403 1.00 15.71 281 ILE B O 1
ATOM 5148 N N A SER B 1 258 ? 5.477 46.818 9.750 0.46 14.73 282 SER B N 1
ATOM 5149 N N B SER B 1 258 ? 5.475 46.812 9.740 0.54 14.59 282 SER B N 1
ATOM 5150 C CA A SER B 1 258 ? 5.017 47.660 8.652 0.46 14.22 282 SER B CA 1
ATOM 5151 C CA B SER B 1 258 ? 5.013 47.667 8.651 0.54 13.99 282 SER B CA 1
ATOM 5152 C C A SER B 1 258 ? 4.241 46.852 7.622 0.46 14.71 282 SER B C 1
ATOM 5153 C C B SER B 1 258 ? 4.260 46.869 7.596 0.54 14.50 282 SER B C 1
ATOM 5154 O O A SER B 1 258 ? 3.190 47.293 7.143 0.46 15.32 282 SER B O 1
ATOM 5155 O O B SER B 1 258 ? 3.240 47.336 7.076 0.54 14.60 282 SER B O 1
ATOM 5160 N N . ALA B 1 259 ? 4.745 45.668 7.262 1.00 13.84 283 ALA B N 1
ATOM 5161 C CA . ALA B 1 259 ? 4.075 44.867 6.246 1.00 14.46 283 ALA B CA 1
ATOM 5162 C C . ALA B 1 259 ? 2.697 44.429 6.726 1.00 14.97 283 ALA B C 1
ATOM 5163 O O . ALA B 1 259 ? 1.715 44.512 5.979 1.00 15.53 283 ALA B O 1
ATOM 5165 N N . CYS B 1 260 ? 2.600 43.983 7.982 1.00 15.62 284 CYS B N 1
ATOM 5166 C CA . CYS B 1 260 ? 1.299 43.605 8.525 1.00 15.71 284 CYS B CA 1
ATOM 5167 C C . CYS B 1 260 ? 0.342 44.791 8.529 1.00 15.54 284 CYS B C 1
ATOM 5168 O O . CYS B 1 260 ? -0.844 44.649 8.205 1.00 16.40 284 CYS B O 1
ATOM 5171 N N . ALA B 1 261 ? 0.844 45.976 8.870 1.00 15.66 285 ALA B N 1
ATOM 5172 C CA . ALA B 1 261 ? -0.003 47.163 8.875 1.00 16.16 285 ALA B CA 1
ATOM 5173 C C . ALA B 1 261 ? -0.469 47.528 7.470 1.00 16.43 285 ALA B C 1
ATOM 5174 O O . ALA B 1 261 ? -1.632 47.907 7.277 1.00 16.89 285 ALA B O 1
ATOM 5176 N N . ALA B 1 262 ? 0.421 47.434 6.475 1.00 15.95 286 ALA B N 1
ATOM 5177 C CA . ALA B 1 262 ? 0.014 47.743 5.109 1.00 15.54 286 ALA B CA 1
ATOM 5178 C C . ALA B 1 262 ? -1.134 46.852 4.671 1.00 15.82 286 ALA B C 1
ATOM 5179 O O . ALA B 1 262 ? -2.075 47.316 4.016 1.00 16.45 286 ALA B O 1
ATOM 5181 N N . LEU B 1 263 ? -1.072 45.565 5.015 1.00 16.37 287 LEU B N 1
ATOM 5182 C CA . LEU B 1 263 ? -2.100 44.619 4.597 1.00 16.24 287 LEU B CA 1
ATOM 5183 C C . LEU B 1 263 ? -3.451 44.877 5.259 1.00 15.74 287 LEU B C 1
ATOM 5184 O O . LEU B 1 263 ? -4.467 44.346 4.794 1.00 17.95 287 LEU B O 1
ATOM 5189 N N . GLN B 1 264 ? -3.494 45.719 6.291 1.00 17.44 288 GLN B N 1
ATOM 5190 C CA . GLN B 1 264 ? -4.748 46.084 6.931 1.00 17.46 288 GLN B CA 1
ATOM 5191 C C . GLN B 1 264 ? -5.572 47.067 6.109 1.00 18.31 288 GLN B C 1
ATOM 5192 O O . GLN B 1 264 ? -6.731 47.315 6.456 1.00 20.03 288 GLN B O 1
ATOM 5198 N N . ASN B 1 265 ? -5.024 47.616 5.027 1.00 18.02 289 ASN B N 1
ATOM 5199 C CA . ASN B 1 265 ? -5.699 48.653 4.244 1.00 18.26 289 ASN B CA 1
ATOM 5200 C C . ASN B 1 265 ? -5.674 48.284 2.768 1.00 18.61 289 ASN B C 1
ATOM 5201 O O . ASN B 1 265 ? -5.002 48.931 1.950 1.00 18.32 289 ASN B O 1
ATOM 5206 N N . PRO B 1 266 ? -6.428 47.253 2.390 1.00 20.19 290 PRO B N 1
ATOM 5207 C CA . PRO B 1 266 ? -6.491 46.873 0.971 1.00 21.24 290 PRO B CA 1
ATOM 5208 C C . PRO B 1 266 ? -7.045 47.965 0.076 1.00 20.59 290 PRO B C 1
ATOM 5209 O O . PRO B 1 266 ? -6.667 48.039 -1.099 1.00 20.91 290 PRO B O 1
ATOM 5213 N N . THR B 1 267 ? -7.952 48.799 0.584 1.00 21.16 291 THR B N 1
ATOM 5214 C CA . THR B 1 267 ? -8.528 49.859 -0.237 1.00 20.00 291 THR B CA 1
ATOM 5215 C C . THR B 1 267 ? -7.460 50.863 -0.653 1.00 19.11 291 THR B C 1
ATOM 5216 O O . THR B 1 267 ? -7.385 51.258 -1.822 1.00 19.74 291 THR B O 1
ATOM 5220 N N . TYR B 1 268 ? -6.623 51.289 0.298 1.00 17.93 292 TYR B N 1
ATOM 5221 C CA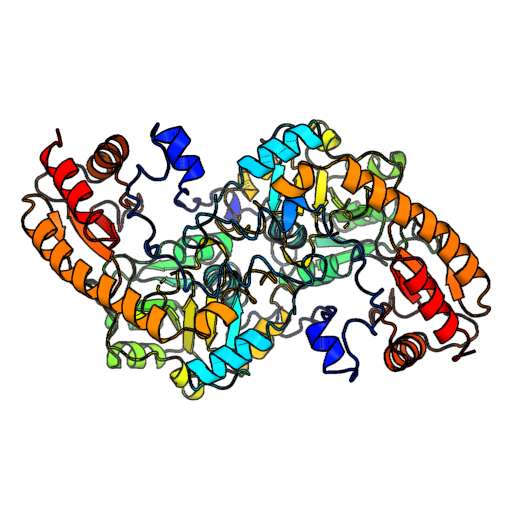 . TYR B 1 268 ? -5.514 52.183 -0.020 1.00 17.32 292 TYR B CA 1
ATOM 5222 C C . TYR B 1 268 ? -4.602 51.555 -1.061 1.00 18.99 292 TYR B C 1
ATOM 5223 O O . TYR B 1 268 ? -4.226 52.205 -2.041 1.00 18.64 292 TYR B O 1
ATOM 5232 N N . LEU B 1 269 ? -4.219 50.291 -0.856 1.00 17.69 293 LEU B N 1
ATOM 5233 C CA . LEU B 1 269 ? -3.306 49.639 -1.789 1.00 17.79 293 LEU B CA 1
ATOM 5234 C C . LEU B 1 269 ? -3.899 49.572 -3.191 1.00 18.75 293 LEU B C 1
ATOM 5235 O O . LEU B 1 269 ? -3.191 49.791 -4.181 1.00 17.32 293 LEU B O 1
ATOM 5240 N N . GLU B 1 270 ? -5.189 49.260 -3.301 1.00 19.71 294 GLU B N 1
ATOM 5241 C CA . GLU B 1 270 ? -5.820 49.232 -4.616 1.00 20.00 294 GLU B CA 1
ATOM 5242 C C . GLU B 1 270 ? -5.880 50.628 -5.228 1.00 20.31 294 GLU B C 1
ATOM 5243 O O . GLU B 1 270 ? -5.610 50.801 -6.425 1.00 18.80 294 GLU B O 1
ATOM 5249 N N . ASN B 1 271 ? -6.179 51.643 -4.415 1.00 19.17 295 ASN B N 1
ATOM 5250 C CA . ASN B 1 271 ? -6.343 52.996 -4.937 1.00 20.42 295 ASN B CA 1
ATOM 5251 C C . ASN B 1 271 ? -5.025 53.567 -5.446 1.00 19.62 295 ASN B C 1
ATOM 5252 O O . ASN B 1 271 ? -4.992 54.215 -6.501 1.00 19.73 295 ASN B O 1
ATOM 5257 N N . VAL B 1 272 ? -3.929 53.371 -4.706 1.00 19.26 296 VAL B N 1
ATOM 5258 C CA . VAL B 1 272 ? -2.654 53.894 -5.192 1.00 18.28 296 VAL B CA 1
ATOM 5259 C C . VAL B 1 272 ? -2.210 53.134 -6.434 1.00 17.77 296 VAL B C 1
ATOM 5260 O O . VAL B 1 272 ? -1.654 53.721 -7.368 1.00 16.48 296 VAL B O 1
ATOM 5264 N N . LYS B 1 273 ? -2.455 51.821 -6.474 1.00 16.76 297 LYS B N 1
ATOM 5265 C CA . LYS B 1 273 ? -2.147 51.053 -7.675 1.00 17.39 297 LYS B CA 1
ATOM 5266 C C . LYS B 1 273 ? -2.921 51.588 -8.874 1.00 17.18 297 LYS B C 1
ATOM 5267 O O . LYS B 1 273 ? -2.352 51.787 -9.955 1.00 16.97 297 LYS B O 1
ATOM 5273 N N . ASP B 1 274 ? -4.215 51.860 -8.697 1.00 17.82 298 ASP B N 1
ATOM 5274 C CA . ASP B 1 274 ? -5.012 52.378 -9.808 1.00 17.06 298 ASP B CA 1
ATOM 5275 C C . ASP B 1 274 ? -4.538 53.757 -10.256 1.00 16.80 298 ASP B C 1
ATOM 5276 O O . ASP B 1 274 ? -4.513 54.044 -11.459 1.00 17.47 298 ASP B O 1
ATOM 5281 N N . ALA B 1 275 ? -4.163 54.624 -9.311 1.00 18.39 299 ALA B N 1
ATOM 5282 C CA . ALA B 1 275 ? -3.650 55.942 -9.681 1.00 17.27 299 ALA B CA 1
ATOM 5283 C C . ALA B 1 275 ? -2.371 55.826 -10.497 1.00 16.75 299 ALA B C 1
ATOM 5284 O O . ALA B 1 275 ? -2.181 56.558 -11.476 1.00 17.15 299 ALA B O 1
ATOM 5286 N N . LEU B 1 276 ? -1.472 54.920 -10.101 1.00 16.64 300 LEU B N 1
ATOM 5287 C CA . LEU B 1 276 ? -0.223 54.738 -10.834 1.00 14.61 300 LEU B CA 1
ATOM 5288 C C . LEU B 1 276 ? -0.456 54.120 -12.206 1.00 15.39 300 LEU B C 1
ATOM 5289 O O . LEU B 1 276 ? 0.208 54.501 -13.177 1.00 15.62 300 LEU B O 1
ATOM 5294 N N . VAL B 1 277 ? -1.382 53.166 -12.317 1.00 16.08 301 VAL B N 1
ATOM 5295 C CA . VAL B 1 277 ? -1.697 52.605 -13.630 1.00 17.28 301 VAL B CA 1
ATOM 5296 C C . VAL B 1 277 ? -2.270 53.679 -14.551 1.00 17.22 301 VAL B C 1
ATOM 5297 O O . VAL B 1 277 ? -1.944 53.736 -15.742 1.00 16.44 301 VAL B O 1
ATOM 5301 N N . LYS B 1 278 ? -3.128 54.548 -14.021 1.00 17.24 302 LYS B N 1
ATOM 5302 C CA . LYS B 1 278 ? -3.683 55.622 -14.842 1.00 17.06 302 LYS B CA 1
ATOM 5303 C C . LYS B 1 278 ? -2.587 56.574 -15.310 1.00 16.17 302 LYS B C 1
ATOM 5304 O O . LYS B 1 278 ? -2.536 56.955 -16.487 1.00 17.47 302 LYS B O 1
ATOM 5310 N N . GLU B 1 279 ? -1.701 56.986 -14.397 1.00 15.54 303 GLU B N 1
ATOM 5311 C CA . GLU B 1 279 ? -0.625 57.890 -14.795 1.00 15.84 303 GLU B CA 1
ATOM 5312 C C . GLU B 1 279 ? 0.342 57.222 -15.767 1.00 16.89 303 GLU B C 1
ATOM 5313 O O . GLU B 1 279 ? 0.922 57.902 -16.618 1.00 16.74 303 GLU B O 1
ATOM 5319 N N . ARG B 1 280 ? 0.516 55.901 -15.678 1.00 15.05 304 ARG B N 1
ATOM 5320 C CA . ARG B 1 280 ? 1.390 55.213 -16.626 1.00 15.82 304 ARG B CA 1
ATOM 5321 C C . ARG B 1 280 ? 0.956 55.477 -18.063 1.00 16.43 304 ARG B C 1
ATOM 5322 O O . ARG B 1 280 ? 1.796 55.709 -18.943 1.00 16.84 304 ARG B O 1
ATOM 5330 N N . GLY B 1 281 ? -0.354 55.422 -18.322 1.00 17.63 305 GLY B N 1
ATOM 5331 C CA . GLY B 1 281 ? -0.843 55.680 -19.665 1.00 18.79 305 GLY B CA 1
ATOM 5332 C C . GLY B 1 281 ? -0.586 57.103 -20.109 1.00 17.72 305 GLY B C 1
ATOM 5333 O O . GLY B 1 281 ? -0.195 57.345 -21.256 1.00 18.40 305 GLY B O 1
ATOM 5334 N N . ARG B 1 282 ? -0.798 58.065 -19.212 1.00 17.70 306 ARG B N 1
ATOM 5335 C CA . ARG B 1 282 ? -0.568 59.465 -19.562 1.00 16.83 306 ARG B CA 1
ATOM 5336 C C . ARG B 1 282 ? 0.910 59.721 -19.833 1.00 17.12 306 ARG B C 1
ATOM 5337 O O . ARG B 1 282 ? 1.281 60.380 -20.815 1.00 17.80 306 ARG B O 1
ATOM 5345 N N . LEU B 1 283 ? 1.767 59.191 -18.962 1.00 16.46 307 LEU B N 1
ATOM 5346 C CA . LEU B 1 283 ? 3.206 59.304 -19.137 1.00 16.03 307 LEU B CA 1
ATOM 5347 C C . LEU B 1 283 ? 3.650 58.667 -20.439 1.00 15.64 307 LEU B C 1
ATOM 5348 O O . LEU B 1 283 ? 4.475 59.239 -21.161 1.00 16.03 307 LEU B O 1
ATOM 5353 N N . PHE B 1 284 ? 3.120 57.485 -20.758 1.00 16.43 308 PHE B N 1
ATOM 5354 C CA . PHE B 1 284 ? 3.514 56.813 -21.992 1.00 16.64 308 PHE B CA 1
ATOM 5355 C C . PHE B 1 284 ? 3.282 57.717 -23.194 1.00 16.95 308 PHE B C 1
ATOM 5356 O O . PHE B 1 284 ? 4.156 57.872 -24.056 1.00 16.80 308 PHE B O 1
ATOM 5364 N N . ASP B 1 285 ? 2.104 58.328 -23.260 1.00 18.00 309 ASP B N 1
ATOM 5365 C CA . ASP B 1 285 ? 1.775 59.154 -24.416 1.00 17.49 309 ASP B CA 1
ATOM 5366 C C . ASP B 1 285 ? 2.669 60.384 -24.494 1.00 16.64 309 ASP B C 1
ATOM 5367 O O . ASP B 1 285 ? 3.067 60.798 -25.589 1.00 18.94 309 ASP B O 1
ATOM 5372 N N . LEU B 1 286 ? 2.966 61.004 -23.350 1.00 16.74 310 LEU B N 1
ATOM 5373 C CA . LEU B 1 286 ? 3.845 62.169 -23.327 1.00 16.45 310 LEU B CA 1
ATOM 5374 C C . LEU B 1 286 ? 5.261 61.811 -23.751 1.00 16.37 310 LEU B C 1
ATOM 5375 O O . LEU B 1 286 ? 5.888 62.550 -24.521 1.00 17.46 310 LEU B O 1
ATOM 5380 N N . LEU B 1 287 ? 5.783 60.679 -23.276 1.00 15.79 311 LEU B N 1
ATOM 5381 C CA . LEU B 1 287 ? 7.120 60.264 -23.686 1.00 15.21 311 LEU B CA 1
ATOM 5382 C C . LEU B 1 287 ? 7.167 59.893 -25.165 1.00 15.96 311 LEU B C 1
ATOM 5383 O O . LEU B 1 287 ? 8.163 60.165 -25.848 1.00 18.65 311 LEU B O 1
ATOM 5388 N N . LYS B 1 288 ? 6.109 59.261 -25.681 1.00 16.27 312 LYS B N 1
ATOM 5389 C CA . LYS B 1 288 ? 6.116 58.863 -27.081 1.00 16.78 312 LYS B CA 1
ATOM 5390 C C . LYS B 1 288 ? 6.227 60.068 -28.007 1.00 18.14 312 LYS B C 1
ATOM 5391 O O . LYS B 1 288 ? 6.831 59.972 -29.081 1.00 19.35 312 LYS B O 1
ATOM 5397 N N . ALA B 1 289 ? 5.650 61.205 -27.616 1.00 18.37 313 ALA B N 1
ATOM 5398 C CA . ALA B 1 289 ? 5.718 62.407 -28.437 1.00 19.38 313 ALA B CA 1
ATOM 5399 C C . ALA B 1 289 ? 7.100 63.047 -28.455 1.00 19.36 313 ALA B C 1
ATOM 5400 O O . ALA B 1 289 ? 7.358 63.873 -29.341 1.00 23.27 313 ALA B O 1
ATOM 5402 N N . VAL B 1 290 ? 7.988 62.683 -27.534 1.00 19.66 314 VAL B N 1
ATOM 5403 C CA . VAL B 1 290 ? 9.347 63.240 -27.563 1.00 18.89 314 VAL B CA 1
ATOM 5404 C C . VAL B 1 290 ? 10.102 62.620 -28.733 1.00 20.82 314 VAL B C 1
ATOM 5405 O O . VAL B 1 290 ? 10.158 61.382 -28.838 1.00 20.83 314 VAL B O 1
ATOM 5409 N N . PRO B 1 291 ? 10.697 63.418 -29.626 1.00 22.30 315 PRO B N 1
ATOM 5410 C CA . PRO B 1 291 ? 11.234 62.831 -30.867 1.00 21.61 315 PRO B CA 1
ATOM 5411 C C . PRO B 1 291 ? 12.309 61.776 -30.661 1.00 23.34 315 PRO B C 1
ATOM 5412 O O . PRO B 1 291 ? 12.433 60.868 -31.494 1.00 27.91 315 PRO B O 1
ATOM 5416 N N . PHE B 1 292 ? 13.116 61.883 -29.606 1.00 21.06 316 PHE B N 1
ATOM 5417 C CA . PHE B 1 292 ? 14.266 61.010 -29.417 1.00 19.96 316 PHE B CA 1
ATOM 5418 C C . PHE B 1 292 ? 14.006 59.900 -28.413 1.00 19.55 316 PHE B C 1
ATOM 5419 O O . PHE B 1 292 ? 14.960 59.247 -27.976 1.00 21.19 316 PHE B O 1
ATOM 5427 N N . LEU B 1 293 ? 12.749 59.670 -28.040 1.00 19.38 317 LEU B N 1
ATOM 5428 C CA . LEU B 1 293 ? 12.394 58.594 -27.120 1.00 18.93 317 LEU B CA 1
ATOM 5429 C C . LEU B 1 293 ? 11.395 57.642 -27.766 1.00 20.20 317 LEU B C 1
ATOM 5430 O O . LEU B 1 293 ? 10.423 58.071 -28.399 1.00 22.69 317 LEU B O 1
ATOM 5435 N N . LYS B 1 294 ? 11.632 56.345 -27.586 1.00 19.04 318 LYS B N 1
ATOM 5436 C CA . LYS B 1 294 ? 10.727 55.297 -28.062 1.00 19.58 318 LYS B CA 1
ATOM 5437 C C . LYS B 1 294 ? 10.289 54.463 -26.865 1.00 18.45 318 LYS B C 1
ATOM 5438 O O . LYS B 1 294 ? 11.023 53.554 -26.443 1.00 19.25 318 LYS B O 1
ATOM 5444 N N . PRO B 1 295 ? 9.136 54.748 -26.262 1.00 16.85 319 PRO B N 1
ATOM 5445 C CA . PRO B 1 295 ? 8.696 53.969 -25.093 1.00 16.77 319 PRO B CA 1
ATOM 5446 C C . PRO B 1 295 ? 8.123 52.612 -25.482 1.00 17.34 319 PRO B C 1
ATOM 5447 O O . PRO B 1 295 ? 7.600 52.414 -26.579 1.00 19.61 319 PRO B O 1
ATOM 5451 N N . PHE B 1 296 ? 8.229 51.677 -24.556 1.00 15.61 320 PHE B N 1
ATOM 5452 C CA . PHE B 1 296 ? 7.741 50.324 -24.725 1.00 17.19 320 PHE B CA 1
ATOM 5453 C C . PHE B 1 296 ? 6.484 50.099 -23.891 1.00 16.38 320 PHE B C 1
ATOM 5454 O O . PHE B 1 296 ? 6.303 50.722 -22.839 1.00 19.11 320 PHE B O 1
ATOM 5462 N N . PRO B 1 297 ? 5.601 49.207 -24.333 1.00 17.34 321 PRO B N 1
ATOM 5463 C CA . PRO B 1 297 ? 4.400 48.915 -23.542 1.00 19.08 321 PRO B CA 1
ATOM 5464 C C . PRO B 1 297 ? 4.775 48.249 -22.236 1.00 18.87 321 PRO B C 1
ATOM 5465 O O . PRO B 1 297 ? 5.687 47.418 -22.187 1.00 20.44 321 PRO B O 1
ATOM 5469 N N . SER B 1 298 ? 4.033 48.590 -21.177 1.00 16.35 322 SER B N 1
ATOM 5470 C CA . SER B 1 298 ? 4.391 48.131 -19.841 1.00 15.62 322 SER B CA 1
ATOM 5471 C C . SER B 1 298 ? 3.186 47.728 -19.008 1.00 16.76 322 SER B C 1
ATOM 5472 O O . SER B 1 298 ? 2.124 48.345 -19.082 1.00 17.65 322 SER B O 1
ATOM 5475 N N . HIS B 1 299 ? 3.395 46.718 -18.163 1.00 16.56 323 HIS B N 1
ATOM 5476 C CA . HIS B 1 299 ? 2.413 46.286 -17.177 1.00 16.74 323 HIS B CA 1
ATOM 5477 C C . HIS B 1 299 ? 2.854 46.586 -15.753 1.00 16.69 323 HIS B C 1
ATOM 5478 O O . HIS B 1 299 ? 2.279 46.034 -14.806 1.00 17.55 323 HIS B O 1
ATOM 5485 N N . SER B 1 300 ? 3.867 47.423 -15.575 1.00 15.21 324 SER B N 1
ATOM 5486 C CA . SER B 1 300 ? 4.453 47.704 -14.274 1.00 15.10 324 SER B CA 1
ATOM 5487 C C . SER B 1 300 ? 4.167 49.157 -13.875 1.00 14.79 324 SER B C 1
ATOM 5488 O O . SER B 1 300 ? 3.218 49.773 -14.373 1.00 16.41 324 SER B O 1
ATOM 5491 N N . ASN B 1 301 ? 4.987 49.700 -12.972 1.00 14.68 325 ASN B N 1
ATOM 5492 C CA . ASN B 1 301 ? 4.955 51.121 -12.634 1.00 14.97 325 ASN B CA 1
ATOM 5493 C C . ASN B 1 301 ? 6.152 51.886 -13.207 1.00 14.41 325 ASN B C 1
ATOM 5494 O O . ASN B 1 301 ? 6.669 52.818 -12.579 1.00 15.10 325 ASN B O 1
ATOM 5499 N N . PHE B 1 302 ? 6.616 51.489 -14.389 1.00 14.29 326 PHE B N 1
ATOM 5500 C CA . PHE B 1 302 ? 7.673 52.215 -15.079 1.00 14.99 326 PHE B CA 1
ATOM 5501 C C . PHE B 1 302 ? 7.562 52.000 -16.581 1.00 15.07 326 PHE B C 1
ATOM 5502 O O . PHE B 1 302 ? 6.913 51.063 -17.051 1.00 14.90 326 PHE B O 1
ATOM 5510 N N . ILE B 1 303 ? 8.213 52.892 -17.328 1.00 15.68 327 ILE B N 1
ATOM 5511 C CA . ILE B 1 303 ? 8.240 52.856 -18.788 1.00 15.91 327 ILE B CA 1
ATOM 5512 C C . ILE B 1 303 ? 9.692 52.944 -19.247 1.00 15.75 327 ILE B C 1
ATOM 5513 O O . ILE B 1 303 ? 10.420 53.861 -18.852 1.00 15.64 327 ILE B O 1
ATOM 5518 N N . LEU B 1 304 ? 10.113 51.974 -20.054 1.00 14.83 328 LEU B N 1
ATOM 5519 C CA . LEU B 1 304 ? 11.426 51.978 -20.685 1.00 15.49 328 LEU B CA 1
ATOM 5520 C C . LEU B 1 304 ? 11.358 52.728 -22.002 1.00 15.17 328 LEU B C 1
ATOM 5521 O O . LEU B 1 304 ? 10.427 52.533 -22.781 1.00 15.17 328 LEU B O 1
ATOM 5526 N N . CYS B 1 305 ? 12.346 53.586 -22.241 1.00 15.81 329 CYS B N 1
ATOM 5527 C CA . CYS B 1 305 ? 12.476 54.286 -23.512 1.00 16.08 329 CYS B CA 1
ATOM 5528 C C . CYS B 1 305 ? 13.813 53.959 -24.155 1.00 15.70 329 CYS B C 1
ATOM 5529 O O . CYS B 1 305 ? 14.865 54.128 -23.534 1.00 16.99 329 CYS B O 1
ATOM 5532 N N . GLU B 1 306 ? 13.778 53.513 -25.402 1.00 17.24 330 GLU B N 1
ATOM 5533 C CA . GLU B 1 306 ? 14.990 53.536 -26.199 1.00 18.85 330 GLU B CA 1
ATOM 5534 C C . GLU B 1 306 ? 15.285 54.985 -26.571 1.00 18.19 330 GLU B C 1
ATOM 5535 O O . GLU B 1 306 ? 14.384 55.735 -26.956 1.00 19.68 330 GLU B O 1
ATOM 5541 N N . VAL B 1 307 ? 16.541 55.383 -26.441 1.00 19.57 331 VAL B N 1
ATOM 5542 C CA . VAL B 1 307 ? 16.972 56.742 -26.758 1.00 19.95 331 VAL B CA 1
ATOM 5543 C C . VAL B 1 307 ? 17.553 56.726 -28.165 1.00 21.38 331 VAL B C 1
ATOM 5544 O O . VAL B 1 307 ? 18.507 55.987 -28.442 1.00 23.01 331 VAL B O 1
ATOM 5548 N N . THR B 1 308 ? 16.981 57.533 -29.054 1.00 21.29 332 THR B N 1
ATOM 5549 C CA . THR B 1 308 ? 17.296 57.476 -30.474 1.00 22.70 332 THR B CA 1
ATOM 5550 C C . THR B 1 308 ? 17.869 58.808 -30.948 1.00 22.89 332 THR B C 1
ATOM 5551 O O . THR B 1 308 ? 18.197 59.683 -30.151 1.00 23.05 332 THR B O 1
ATOM 5555 N N . SER B 1 309 ? 18.023 58.938 -32.269 1.00 26.52 333 SER B N 1
ATOM 5556 C CA . SER B 1 309 ? 18.319 60.218 -32.911 1.00 26.77 333 SER B CA 1
ATOM 5557 C C . SER B 1 309 ? 19.676 60.780 -32.497 1.00 27.56 333 SER B C 1
ATOM 5558 O O . SER B 1 309 ? 19.873 61.998 -32.471 1.00 29.31 333 SER B O 1
ATOM 5561 N N . GLY B 1 310 ? 20.624 59.901 -32.189 1.00 27.13 334 GLY B N 1
ATOM 5562 C CA . GLY B 1 310 ? 21.948 60.326 -31.794 1.00 28.74 334 GLY B CA 1
ATOM 5563 C C . GLY B 1 310 ? 22.069 60.893 -30.397 1.00 28.30 334 GLY B C 1
ATOM 5564 O O . GLY B 1 310 ? 23.171 61.299 -30.014 1.00 30.76 334 GLY B O 1
ATOM 5565 N N . VAL B 1 311 ? 20.982 60.938 -29.625 1.00 27.40 335 VAL B N 1
ATOM 5566 C CA . VAL B 1 311 ? 21.027 61.483 -28.273 1.00 23.98 335 VAL B CA 1
ATOM 5567 C C . VAL B 1 311 ? 21.735 60.498 -27.355 1.00 23.83 335 VAL B C 1
ATOM 5568 O O . VAL B 1 311 ? 21.463 59.292 -27.391 1.00 26.65 335 VAL B O 1
ATOM 5572 N N . ASP B 1 312 ? 22.669 61.010 -26.547 1.00 22.69 336 ASP B N 1
ATOM 5573 C CA . ASP B 1 312 ? 23.457 60.239 -25.589 1.00 22.08 336 ASP B CA 1
ATOM 5574 C C . ASP B 1 312 ? 22.603 59.888 -24.379 1.00 20.16 336 ASP B C 1
ATOM 5575 O O . ASP B 1 312 ? 22.231 60.785 -23.609 1.00 19.48 336 ASP B O 1
ATOM 5580 N N . PRO B 1 313 ? 22.277 58.601 -24.169 1.00 19.63 337 PRO B N 1
ATOM 5581 C CA . PRO B 1 313 ? 21.371 58.262 -23.054 1.00 19.68 337 PRO B CA 1
ATOM 5582 C C . PRO B 1 313 ? 21.925 58.607 -21.683 1.00 20.02 337 PRO B C 1
ATOM 5583 O O . PRO B 1 313 ? 21.172 59.053 -20.806 1.00 20.34 337 PRO B O 1
ATOM 5587 N N . LYS B 1 314 ? 23.227 58.414 -21.470 1.00 19.62 338 LYS B N 1
ATOM 5588 C CA . LYS B 1 314 ? 23.825 58.751 -20.185 1.00 19.90 338 LYS B CA 1
ATOM 5589 C C . LYS B 1 314 ? 23.771 60.251 -19.935 1.00 18.44 338 LYS B C 1
ATOM 5590 O O . LYS B 1 314 ? 23.406 60.691 -18.841 1.00 19.87 338 LYS B O 1
ATOM 5596 N N . LYS B 1 315 ? 24.134 61.055 -20.936 1.00 18.88 339 LYS B N 1
ATOM 5597 C CA . LYS B 1 315 ? 24.066 62.504 -20.781 1.00 19.89 339 LYS B CA 1
ATOM 5598 C C . LYS B 1 315 ? 22.631 62.977 -20.576 1.00 18.19 339 LYS B C 1
ATOM 5599 O O . LYS B 1 315 ? 22.388 63.938 -19.831 1.00 20.08 339 LYS B O 1
ATOM 5605 N N . LEU B 1 316 ? 21.667 62.319 -21.216 1.00 18.45 340 LEU B N 1
ATOM 5606 C CA . LEU B 1 316 ? 20.270 62.673 -21.002 1.00 16.71 340 LEU B CA 1
ATOM 5607 C C . LEU B 1 316 ? 19.892 62.516 -19.534 1.00 16.54 340 LEU B C 1
ATOM 5608 O O . LEU B 1 316 ? 19.306 63.422 -18.927 1.00 15.93 340 LEU B O 1
ATOM 5613 N N . LYS B 1 317 ? 20.220 61.359 -18.949 1.00 16.76 341 LYS B N 1
ATOM 5614 C CA . LYS B 1 317 ? 19.936 61.131 -17.535 1.00 16.36 341 LYS B CA 1
ATOM 5615 C C . LYS B 1 317 ? 20.670 62.138 -16.650 1.00 16.77 341 LYS B C 1
ATOM 5616 O O . LYS B 1 317 ? 20.091 62.684 -15.695 1.00 16.37 341 LYS B O 1
ATOM 5622 N N . GLU B 1 318 ? 21.943 62.410 -16.957 1.00 16.71 342 GLU B N 1
ATOM 5623 C CA . GLU B 1 318 ? 22.716 63.339 -16.136 1.00 17.30 342 GLU B CA 1
ATOM 5624 C C . GLU B 1 318 ? 22.202 64.767 -16.274 1.00 17.76 342 GLU B C 1
ATOM 5625 O O . GLU B 1 318 ? 22.122 65.499 -15.280 1.00 19.50 342 GLU B O 1
ATOM 5631 N N . ASP B 1 319 ? 21.833 65.182 -17.486 1.00 17.26 343 ASP B N 1
ATOM 5632 C CA . ASP B 1 319 ? 21.275 66.521 -17.655 1.00 18.22 343 ASP B CA 1
ATOM 5633 C C . ASP B 1 319 ? 19.983 66.689 -16.859 1.00 17.12 343 ASP B C 1
ATOM 5634 O O . ASP B 1 319 ? 19.756 67.737 -16.237 1.00 17.56 343 ASP B O 1
ATOM 5639 N N . LEU B 1 320 ? 19.108 65.679 -16.902 1.00 16.13 344 LEU B N 1
ATOM 5640 C CA . LEU B 1 320 ? 17.847 65.750 -16.176 1.00 14.83 344 LEU B CA 1
ATOM 5641 C C . LEU B 1 320 ? 18.076 65.802 -14.671 1.00 16.41 344 LEU B C 1
ATOM 5642 O O . LEU B 1 320 ? 17.380 66.534 -13.959 1.00 15.76 344 LEU B O 1
ATOM 5647 N N . ALA B 1 321 ? 19.040 65.033 -14.167 1.00 16.13 345 ALA B N 1
ATOM 5648 C CA . ALA B 1 321 ? 19.358 65.077 -12.743 1.00 16.96 345 ALA B CA 1
ATOM 5649 C C . ALA B 1 321 ? 19.803 66.471 -12.319 1.00 17.28 345 ALA B C 1
ATOM 5650 O O . ALA B 1 321 ? 19.392 66.970 -11.262 1.00 17.26 345 ALA B O 1
ATOM 5652 N N . GLU B 1 322 ? 20.603 67.142 -13.151 1.00 17.45 346 GLU B N 1
ATOM 5653 C CA . GLU B 1 322 ? 21.012 68.505 -12.824 1.00 18.39 346 GLU B CA 1
ATOM 5654 C C . GLU B 1 322 ? 19.816 69.446 -12.746 1.00 19.07 346 GLU B C 1
ATOM 5655 O O . GLU B 1 322 ? 19.883 70.480 -12.065 1.00 20.58 346 GLU B O 1
ATOM 5661 N N . MET B 1 323 ? 18.741 69.134 -13.472 1.00 15.54 347 MET B N 1
ATOM 5662 C CA . MET B 1 323 ? 17.509 69.912 -13.468 1.00 16.17 347 MET B CA 1
ATOM 5663 C C . MET B 1 323 ? 16.564 69.497 -12.351 1.00 16.53 347 MET B C 1
ATOM 5664 O O . MET B 1 323 ? 15.499 70.103 -12.200 1.00 18.21 347 MET B O 1
ATOM 5669 N N . GLY B 1 324 ? 16.924 68.482 -11.573 1.00 16.61 348 GLY B N 1
ATOM 5670 C CA . GLY B 1 324 ? 16.134 68.079 -10.433 1.00 16.62 348 GLY B CA 1
ATOM 5671 C C . GLY B 1 324 ? 15.250 66.867 -10.617 1.00 15.33 348 GLY B C 1
ATOM 5672 O O . GLY B 1 324 ? 14.410 66.607 -9.746 1.00 15.61 348 GLY B O 1
ATOM 5673 N N . VAL B 1 325 ? 15.404 66.118 -11.709 1.00 15.42 349 VAL B N 1
ATOM 5674 C CA . VAL B 1 325 ? 14.557 64.968 -12.001 1.00 15.96 349 VAL B CA 1
ATOM 5675 C C . VAL B 1 325 ? 15.437 63.745 -12.212 1.00 15.95 349 VAL B C 1
ATOM 5676 O O . VAL B 1 325 ? 16.297 63.734 -13.103 1.00 16.22 349 VAL B O 1
ATOM 5680 N N . MET B 1 326 ? 15.189 62.697 -11.434 1.00 16.60 350 MET B N 1
ATOM 5681 C CA . MET B 1 326 ? 15.993 61.483 -11.484 1.00 15.06 350 MET B CA 1
ATOM 5682 C C . MET B 1 326 ? 15.263 60.406 -12.279 1.00 15.16 350 MET B C 1
ATOM 5683 O O . MET B 1 326 ? 14.159 60.002 -11.906 1.00 15.46 350 MET B O 1
ATOM 5688 N N . ILE B 1 327 ? 15.895 59.919 -13.347 1.00 15.26 351 ILE B N 1
ATOM 5689 C CA . ILE B 1 327 ? 15.463 58.713 -14.046 1.00 15.50 351 ILE B CA 1
ATOM 5690 C C . ILE B 1 327 ? 16.631 57.729 -14.029 1.00 15.89 351 ILE B C 1
ATOM 5691 O O . ILE B 1 327 ? 17.735 58.063 -13.612 1.00 15.13 351 ILE B O 1
ATOM 5696 N N . ARG B 1 328 ? 16.382 56.505 -14.472 1.00 14.76 352 ARG B N 1
ATOM 5697 C CA . ARG B 1 328 ? 17.355 55.432 -14.300 1.00 14.98 352 ARG B CA 1
ATOM 5698 C C . ARG B 1 328 ? 18.103 55.170 -15.599 1.00 15.88 352 ARG B C 1
ATOM 5699 O O . ARG B 1 328 ? 17.488 55.006 -16.660 1.00 16.36 352 ARG B O 1
ATOM 5707 N N . HIS B 1 329 ? 19.428 55.106 -15.505 1.00 16.35 353 HIS B N 1
ATOM 5708 C CA . HIS B 1 329 ? 20.275 54.687 -16.613 1.00 15.55 353 HIS B CA 1
ATOM 5709 C C . HIS B 1 329 ? 21.270 53.657 -16.093 1.00 19.31 353 HIS B C 1
ATOM 5710 O O . HIS B 1 329 ? 21.876 53.860 -15.035 1.00 19.20 353 HIS B O 1
ATOM 5717 N N . TYR B 1 330 ? 21.443 52.564 -16.840 1.00 20.69 354 TYR B N 1
ATOM 5718 C CA . TYR B 1 330 ? 22.361 51.487 -16.487 1.00 21.30 354 TYR B CA 1
ATOM 5719 C C . TYR B 1 330 ? 23.542 51.490 -17.447 1.00 20.69 354 TYR B C 1
ATOM 5720 O O . TYR B 1 330 ? 23.396 51.800 -18.630 1.00 24.15 354 TYR B O 1
ATOM 5729 N N . SER B 1 331 ? 24.719 51.133 -16.939 1.00 21.22 355 SER B N 1
ATOM 5730 C CA . SER B 1 331 ? 25.916 51.089 -17.769 1.00 22.41 355 SER B CA 1
ATOM 5731 C C . SER B 1 331 ? 26.122 49.731 -18.432 1.00 23.28 355 SER B C 1
ATOM 5732 O O . SER B 1 331 ? 26.943 49.625 -19.355 1.00 25.06 355 SER B O 1
ATOM 5735 N N . ASN B 1 332 ? 25.384 48.707 -18.000 1.00 23.97 356 ASN B N 1
ATOM 5736 C CA . ASN B 1 332 ? 25.522 47.374 -18.577 1.00 25.61 356 ASN B CA 1
ATOM 5737 C C . ASN B 1 332 ? 25.295 47.432 -20.082 1.00 24.15 356 ASN B C 1
ATOM 5738 O O . ASN B 1 332 ? 24.433 48.169 -20.568 1.00 24.46 356 ASN B O 1
ATOM 5743 N N . LYS B 1 333 ? 26.057 46.630 -20.830 1.00 24.96 357 LYS B N 1
ATOM 5744 C CA . LYS B 1 333 ? 25.987 46.709 -22.287 1.00 25.20 357 LYS B CA 1
ATOM 5745 C C . LYS B 1 333 ? 24.577 46.458 -22.812 1.00 25.23 357 LYS B C 1
ATOM 5746 O O . LYS B 1 333 ? 24.173 47.054 -23.818 1.00 26.18 357 LYS B O 1
ATOM 5752 N N . GLU B 1 334 ? 23.807 45.600 -22.144 1.00 23.82 358 GLU B N 1
ATOM 5753 C CA . GLU B 1 334 ? 22.471 45.262 -22.621 1.00 22.93 358 GLU B CA 1
ATOM 5754 C C . GLU B 1 334 ? 21.448 46.365 -22.361 1.00 23.84 358 GLU B C 1
ATOM 5755 O O . GLU B 1 334 ? 20.367 46.353 -22.970 1.00 24.38 358 GLU B O 1
ATOM 5761 N N . LEU B 1 335 ? 21.759 47.313 -21.477 1.00 22.05 359 LEU B N 1
ATOM 5762 C CA . LEU B 1 335 ? 20.794 48.304 -21.026 1.00 22.12 359 LEU B CA 1
ATOM 5763 C C . LEU B 1 335 ? 21.181 49.739 -21.344 1.00 21.77 359 LEU B C 1
ATOM 5764 O O . LEU B 1 335 ? 20.319 50.622 -21.261 1.00 21.52 359 LEU B O 1
ATOM 5769 N N . LYS B 1 336 ? 22.439 50.004 -21.692 1.00 22.49 360 LYS B N 1
ATOM 5770 C CA . LYS B 1 336 ? 22.927 51.380 -21.728 1.00 23.40 360 LYS B CA 1
ATOM 5771 C C . LYS B 1 336 ? 22.242 52.231 -22.795 1.00 22.30 360 LYS B C 1
ATOM 5772 O O . LYS B 1 336 ? 22.337 53.462 -22.736 1.00 23.10 360 LYS B O 1
ATOM 5778 N N . GLY B 1 337 ? 21.553 51.619 -23.759 1.00 22.13 361 GLY B N 1
ATOM 5779 C CA . GLY B 1 337 ? 20.871 52.376 -24.794 1.00 21.51 361 GLY B CA 1
ATOM 5780 C C . GLY B 1 337 ? 19.494 52.881 -24.432 1.00 19.72 361 GLY B C 1
ATOM 5781 O O . GLY B 1 337 ? 18.826 53.522 -25.253 1.00 20.25 361 GLY B O 1
ATOM 5782 N N . TYR B 1 338 ? 19.056 52.624 -23.211 1.00 19.20 362 TYR B N 1
ATOM 5783 C CA . TYR B 1 338 ? 17.726 52.973 -22.756 1.00 19.00 362 TYR B CA 1
ATOM 5784 C C . TYR B 1 338 ? 17.828 53.890 -21.544 1.00 16.96 362 TYR B C 1
ATOM 5785 O O . TYR B 1 338 ? 18.880 54.010 -20.910 1.00 18.58 362 TYR B O 1
ATOM 5794 N N . VAL B 1 339 ? 16.698 54.504 -21.201 1.00 17.03 363 VAL B N 1
ATOM 5795 C CA . VAL B 1 339 ? 16.472 55.075 -19.877 1.00 15.80 363 VAL B CA 1
ATOM 5796 C C . VAL B 1 339 ? 15.140 54.527 -19.381 1.00 15.68 363 VAL B C 1
ATOM 5797 O O . VAL B 1 339 ? 14.235 54.258 -20.174 1.00 17.35 363 VAL B O 1
ATOM 5801 N N . ARG B 1 340 ? 15.019 54.345 -18.064 1.00 14.89 364 ARG B N 1
ATOM 5802 C CA . ARG B 1 340 ? 13.802 53.819 -17.453 1.00 14.51 364 ARG B CA 1
ATOM 5803 C C . ARG B 1 340 ? 13.207 54.892 -16.551 1.00 15.87 364 ARG B C 1
ATOM 5804 O O . ARG B 1 340 ? 13.894 55.409 -15.659 1.00 14.97 364 ARG B O 1
ATOM 5812 N N . VAL B 1 341 ? 11.948 55.240 -16.817 1.00 14.61 365 VAL B N 1
ATOM 5813 C CA . VAL B 1 341 ? 11.227 56.303 -16.125 1.00 13.61 365 VAL B CA 1
ATOM 5814 C C . VAL B 1 341 ? 10.142 55.670 -15.268 1.00 14.24 365 VAL B C 1
ATOM 5815 O O . VAL B 1 341 ? 9.215 55.036 -15.788 1.00 14.20 365 VAL B O 1
ATOM 5819 N N . SER B 1 342 ? 10.261 55.823 -13.957 1.00 13.46 366 SER B N 1
ATOM 5820 C CA . SER B 1 342 ? 9.209 55.334 -13.086 1.00 13.51 366 SER B CA 1
ATOM 5821 C C . SER B 1 342 ? 7.979 56.248 -13.155 1.00 14.54 366 SER B C 1
ATOM 5822 O O . SER B 1 342 ? 8.061 57.449 -13.456 1.00 14.87 366 SER B O 1
ATOM 5825 N N . VAL B 1 343 ? 6.826 55.669 -12.821 1.00 15.52 367 VAL B N 1
ATOM 5826 C CA . VAL B 1 343 ? 5.566 56.401 -12.777 1.00 13.97 367 VAL B CA 1
ATOM 5827 C C . VAL B 1 343 ? 5.405 57.035 -11.401 1.00 14.86 367 VAL B C 1
ATOM 5828 O O . VAL B 1 343 ? 5.445 56.346 -10.373 1.00 16.62 367 VAL B O 1
ATOM 5832 N N . GLY B 1 344 ? 5.205 58.345 -11.377 1.00 15.08 368 GLY B N 1
ATOM 5833 C CA . GLY B 1 344 ? 4.965 59.038 -10.130 1.00 16.11 368 GLY B CA 1
ATOM 5834 C C . GLY B 1 344 ? 3.601 59.695 -10.067 1.00 15.68 368 GLY B C 1
ATOM 5835 O O . GLY B 1 344 ? 2.654 59.241 -10.720 1.00 15.93 368 GLY B O 1
ATOM 5836 N N . LYS B 1 345 ? 3.478 60.749 -9.261 1.00 15.46 369 LYS B N 1
ATOM 5837 C CA . LYS B 1 345 ? 2.284 61.573 -9.268 1.00 16.60 369 LYS B CA 1
ATOM 5838 C C . LYS B 1 345 ? 2.202 62.362 -10.572 1.00 16.56 369 LYS B C 1
ATOM 5839 O O . LYS B 1 345 ? 3.218 62.587 -11.237 1.00 16.17 369 LYS B O 1
ATOM 5845 N N . PRO B 1 346 ? 0.996 62.793 -10.962 1.00 16.89 370 PRO B N 1
ATOM 5846 C CA . PRO B 1 346 ? 0.873 63.585 -12.203 1.00 17.60 370 PRO B CA 1
ATOM 5847 C C . PRO B 1 346 ? 1.796 64.798 -12.227 1.00 16.90 370 PRO B C 1
ATOM 5848 O O . PRO B 1 346 ? 2.383 65.113 -13.271 1.00 16.36 370 PRO B O 1
ATOM 5852 N N A GLU B 1 347 ? 1.961 65.477 -11.099 0.76 16.72 371 GLU B N 1
ATOM 5853 N N B GLU B 1 347 ? 1.953 65.476 -11.090 0.24 17.22 371 GLU B N 1
ATOM 5854 C CA A GLU B 1 347 ? 2.836 66.642 -11.071 0.76 17.44 371 GLU B CA 1
ATOM 5855 C CA B GLU B 1 347 ? 2.836 66.636 -11.036 0.24 17.53 371 GLU B CA 1
ATOM 5856 C C A GLU B 1 347 ? 4.294 66.261 -11.294 0.76 15.72 371 GLU B C 1
ATOM 5857 C C B GLU B 1 347 ? 4.284 66.250 -11.305 0.24 16.49 371 GLU B C 1
ATOM 5858 O O A GLU B 1 347 ? 5.072 67.080 -11.797 0.76 16.72 371 GLU B O 1
ATOM 5859 O O B GLU B 1 347 ? 5.050 67.057 -11.846 0.24 17.00 371 GLU B O 1
ATOM 5870 N N . HIS B 1 348 ? 4.675 65.028 -10.940 1.00 15.70 372 HIS B N 1
ATOM 5871 C CA . HIS B 1 348 ? 6.032 64.554 -11.204 1.00 14.87 372 HIS B CA 1
ATOM 5872 C C . HIS B 1 348 ? 6.262 64.401 -12.700 1.00 14.46 372 HIS B C 1
ATOM 5873 O O . HIS B 1 348 ? 7.291 64.836 -13.233 1.00 15.31 372 HIS B O 1
ATOM 5880 N N . THR B 1 349 ? 5.300 63.788 -13.394 1.00 15.74 373 THR B N 1
ATOM 5881 C CA . THR B 1 349 ? 5.374 63.721 -14.849 1.00 16.16 373 THR B CA 1
ATOM 5882 C C . THR B 1 349 ? 5.488 65.109 -15.443 1.00 14.75 373 THR B C 1
ATOM 5883 O O . THR B 1 349 ? 6.282 65.336 -16.367 1.00 14.38 373 THR B O 1
ATOM 5887 N N . ASP B 1 350 ? 4.698 66.054 -14.930 1.00 15.49 374 ASP B N 1
ATOM 5888 C CA . ASP B 1 350 ? 4.714 67.401 -15.493 1.00 15.03 374 ASP B CA 1
ATOM 5889 C C . ASP B 1 350 ? 6.088 68.041 -15.353 1.00 15.20 374 ASP B C 1
ATOM 5890 O O . ASP B 1 350 ? 6.567 68.705 -16.280 1.00 16.13 374 ASP B O 1
ATOM 5895 N N . VAL B 1 351 ? 6.755 67.834 -14.214 1.00 14.67 375 VAL B N 1
ATOM 5896 C CA . VAL B 1 351 ? 8.088 68.397 -14.033 1.00 14.87 375 VAL B CA 1
ATOM 5897 C C . VAL B 1 351 ? 9.069 67.738 -14.985 1.00 13.26 375 VAL B C 1
ATOM 5898 O O . VAL B 1 351 ? 9.897 68.415 -15.603 1.00 14.68 375 VAL B O 1
ATOM 5902 N N . LEU B 1 352 ? 8.984 66.410 -15.126 1.00 14.35 376 LEU B N 1
ATOM 5903 C CA . LEU B 1 352 ? 9.852 65.701 -16.058 1.00 14.48 376 LEU B CA 1
ATOM 5904 C C . LEU B 1 352 ? 9.716 66.272 -17.464 1.00 15.40 376 LEU B C 1
ATOM 5905 O O . LEU B 1 352 ? 10.718 66.527 -18.142 1.00 15.09 376 LEU B O 1
ATOM 5910 N N . MET B 1 353 ? 8.482 66.425 -17.951 1.00 14.82 377 MET B N 1
ATOM 5911 C CA . MET B 1 353 ? 8.304 66.934 -19.314 1.00 15.34 377 MET B CA 1
ATOM 5912 C C . MET B 1 353 ? 8.788 68.374 -19.453 1.00 14.59 377 MET B C 1
ATOM 5913 O O . MET B 1 353 ? 9.341 68.750 -20.498 1.00 15.30 377 MET B O 1
ATOM 5918 N N . ASN B 1 354 ? 8.619 69.184 -18.411 1.00 14.52 378 ASN B N 1
ATOM 5919 C CA . ASN B 1 354 ? 9.156 70.540 -18.445 1.00 14.95 378 ASN B CA 1
ATOM 5920 C C . ASN B 1 354 ? 10.670 70.525 -18.584 1.00 14.61 378 ASN B C 1
ATOM 5921 O O . ASN B 1 354 ? 11.236 71.264 -19.404 1.00 15.50 378 ASN B O 1
ATOM 5926 N N . CYS B 1 355 ? 11.340 69.667 -17.813 1.00 14.65 379 CYS B N 1
ATOM 5927 C CA . CYS B 1 355 ? 12.791 69.565 -17.898 1.00 16.22 379 CYS B CA 1
ATOM 5928 C C . CYS B 1 355 ? 13.233 69.078 -19.274 1.00 16.06 379 CYS B C 1
ATOM 5929 O O . CYS B 1 355 ? 14.173 69.629 -19.857 1.00 16.35 379 CYS B O 1
ATOM 5932 N N . ILE B 1 356 ? 12.544 68.070 -19.830 1.00 15.11 380 ILE B N 1
ATOM 5933 C CA . ILE B 1 356 ? 12.856 67.619 -21.188 1.00 15.78 380 ILE B CA 1
ATOM 5934 C C . ILE B 1 356 ? 12.773 68.783 -22.170 1.00 15.49 380 ILE B C 1
ATOM 5935 O O . ILE B 1 356 ? 13.604 68.911 -23.082 1.00 16.25 380 ILE B O 1
ATOM 5940 N N . SER B 1 357 ? 11.770 69.653 -22.002 1.00 16.13 381 SER B N 1
ATOM 5941 C CA . SER B 1 357 ? 11.586 70.746 -22.955 1.00 16.21 381 SER B CA 1
ATOM 5942 C C . SER B 1 357 ? 12.708 71.782 -22.911 1.00 16.00 381 SER B C 1
ATOM 5943 O O . SER B 1 357 ? 12.848 72.561 -23.857 1.00 17.15 381 SER B O 1
ATOM 5946 N N . ARG B 1 358 ? 13.517 71.808 -21.857 1.00 15.64 382 ARG B N 1
ATOM 5947 C CA . ARG B 1 358 ? 14.591 72.780 -21.698 1.00 15.93 382 ARG B CA 1
ATOM 5948 C C . ARG B 1 358 ? 15.977 72.179 -21.932 1.00 17.95 382 ARG B C 1
ATOM 5949 O O . ARG B 1 358 ? 16.984 72.862 -21.718 1.00 20.03 382 ARG B O 1
ATOM 5957 N N . LEU B 1 359 ? 16.053 70.932 -22.388 1.00 18.44 383 LEU B N 1
ATOM 5958 C CA . LEU B 1 359 ? 17.341 70.286 -22.617 1.00 20.68 383 LEU B CA 1
ATOM 5959 C C . LEU B 1 359 ? 18.155 70.974 -23.708 1.00 26.95 383 LEU B C 1
ATOM 5960 O O . LEU B 1 359 ? 17.607 71.578 -24.634 1.00 28.67 383 LEU B O 1
ATOM 5965 N N . SER B 1 360 ? 19.482 70.829 -23.579 1.00 33.47 384 SER B N 1
ATOM 5966 C CA . SER B 1 360 ? 20.559 71.320 -24.457 1.00 38.15 384 SER B CA 1
ATOM 5967 C C . SER B 1 360 ? 21.036 72.727 -24.065 1.00 39.37 384 SER B C 1
ATOM 5968 O O . SER B 1 360 ? 21.457 72.960 -22.922 1.00 40.20 384 SER B O 1
#

Radius of gyration: 26.13 Å; Cα contacts (8 Å, |Δi|>4): 1570; chains: 2; bounding box: 60×58×80 Å

Nearest PDB structures (foldseek):
  8bj2-assembly1_B  TM=1.003E+00  e=4.025E-80  Medicago truncatula
  4r8d-assembly1_A  TM=8.785E-01  e=5.166E-33  Mycobacterium tuberculosis H37Rv
  3cq5-assembly2_C  TM=8.920E-01  e=2.798E-32  unclassified
  3cq4-assembly1_A  TM=8.719E-01  e=3.670E-29  unclassified
  3cq4-assembly1_B  TM=8.490E-01  e=5.946E-29  unclassified

B-factor: mean 21.27, std 8.02, range [11.77, 54.57]

Foldseek 3Di:
DDPDDPLCVPADDDDDDDDLVVLCVVQVHHSVLFQEFAPQFAQVAADPLLVVLLVPPPCQPDFDFLQLVVLLVLVCVVQVNHSLQKDKWLWCLLVLLLVCLLFDAQAAEEEEAPPFDCSNVNSCSVRNYHYDYQYADPLRAGPLVVVVVVCVVRVHAAYEAEALTPPAAHGHDPVSVVSNLVGNYQYEYEDQFVLLAPDRFCLVVCAVRQSYKYWYGCSLRRCVVQRMIMIGHRSVPVVSSSVVRDRGRNGPSNSSSSVSSSVCVVVSNVSSVQLSVQVVVLQVLQCPQPQWHWRDHSGQKIKTQGHDPDQQVVLQVQVSNVNYHWHADPDPRTRRIIMGGGYHPVSSVSSSVSSVVVD/DDPDDPLCPPADDDDDDDDQVVLCVVQVHHSVLFQEFAPQFAQVAAPPLLVVLLVPPPCQPDFDFLQLVVLLVLVCVVQVHHSLQKDKWLAVLLVLLLVCLVFDAAAAEEEEEPPFDCSNVNSCSVRNYHYDYQYADPLRAGPLVVVVVCCVVRVHAEYEAEALTPPAAHGYDPVSVVSNLVGNHQYEYEDQFVLLAPDRFCLVCCQVRQRYKYWYGCSLRRCVVQRMIMIGHRSVPVVVSSVVPDRGRNGPSNSSSSVSSSVCVVVSNVSSVQLSVQVVVLQVLQCPPPQWDWHDHSGQKIKTQGHDPDQQVVVQVQVSSVRYHWHADPPPRTNRIIMGGGYHPVSSVSSSVSVVPDD

Organism: Medicago truncatula (NCBI:txid3880)

InterPro domains:
  IPR004839 Aminotransferase, class I/classII, large domain [PF00155] (57-377)
  IPR005861 Histidinol-phosphate aminotransferase family [MF_01023] (27-384)
  IPR005861 Histidinol-phosphate aminotransferase family [TIGR01141] (29-381)
  IPR015421 Pyridoxal phosphate-dependent transferase, major domain [G3DSA:3.40.640.10] (87-288)
  IPR015422 Pyridoxal phosphate-dependent transferase, small domain [G3DSA:3.90.1150.10] (56-376)
  IPR015424 Pyridoxal phosphate-dependent transferase [SSF53383] (37-382)